Protein AF-0000000073277619 (afdb_homodimer)

pLDDT: mean 96.75, std 5.46, range [49.62, 98.94]

Structure (mmCIF, N/CA/C/O backbone):
data_AF-0000000073277619-model_v1
#
loop_
_entity.id
_entity.type
_entity.pdbx_description
1 polymer 'Superoxide dismutase'
#
loop_
_atom_site.group_PDB
_atom_site.id
_atom_site.type_symbol
_atom_site.label_atom_id
_atom_site.label_alt_id
_atom_site.label_comp_id
_atom_site.label_asym_id
_atom_site.label_entity_id
_atom_site.label_seq_id
_atom_site.pdbx_PDB_ins_code
_atom_site.Cartn_x
_atom_site.Cartn_y
_atom_site.Cartn_z
_atom_site.occupancy
_atom_site.B_iso_or_equiv
_atom_site.auth_seq_id
_atom_site.auth_comp_id
_atom_site.auth_asym_id
_atom_site.auth_atom_id
_atom_site.pdbx_PDB_model_num
ATOM 1 N N . MET A 1 1 ? -5.52 21.047 21.016 1 49.91 1 MET A N 1
ATOM 2 C CA . MET A 1 1 ? -4.922 21.094 19.688 1 49.91 1 MET A CA 1
ATOM 3 C C . MET A 1 1 ? -5.996 21.234 18.609 1 49.91 1 MET A C 1
ATOM 5 O O . MET A 1 1 ? -6.969 20.469 18.594 1 49.91 1 MET A O 1
ATOM 9 N N . TYR A 1 2 ? -6.156 22.547 18.141 1 58.94 2 TYR A N 1
ATOM 10 C CA . TYR A 1 2 ? -7.258 22.781 17.219 1 58.94 2 TYR A CA 1
ATOM 11 C C . TYR A 1 2 ? -6.832 22.5 15.781 1 58.94 2 TYR A C 1
ATOM 13 O O . TYR A 1 2 ? -5.984 23.203 15.234 1 58.94 2 TYR A O 1
ATOM 21 N N . LEU A 1 3 ? -6.75 21.234 15.398 1 66.81 3 LEU A N 1
ATOM 22 C CA . LEU A 1 3 ? -6.574 20.953 13.984 1 66.81 3 LEU A CA 1
ATOM 23 C C . LEU A 1 3 ? -7.855 21.234 13.203 1 66.81 3 LEU A C 1
ATOM 25 O O . LEU A 1 3 ? -8.641 20.328 12.93 1 66.81 3 LEU A O 1
ATOM 29 N N . ASP A 1 4 ? -8.102 22.516 13.039 1 75.12 4 ASP A N 1
ATOM 30 C CA . ASP A 1 4 ? -9.359 22.969 12.445 1 75.12 4 ASP A CA 1
ATOM 31 C C . ASP A 1 4 ? -9.227 23.109 10.93 1 75.12 4 ASP A C 1
ATOM 33 O O . ASP A 1 4 ? -9.336 24.219 10.398 1 75.12 4 ASP A O 1
ATOM 37 N N . PHE A 1 5 ? -8.992 22.047 10.312 1 80.44 5 PHE A N 1
ATOM 38 C CA . PHE A 1 5 ? -8.812 22.188 8.875 1 80.44 5 PHE A CA 1
ATOM 39 C C . PHE A 1 5 ? -10.023 21.641 8.117 1 80.44 5 PHE A C 1
ATOM 41 O O . PHE A 1 5 ? -10.086 21.75 6.891 1 80.44 5 PHE A O 1
ATOM 48 N N . SER A 1 6 ? -10.969 21.156 8.805 1 86.25 6 SER A N 1
ATOM 49 C CA . SER A 1 6 ? -12.156 20.641 8.125 1 86.25 6 SER A CA 1
ATOM 50 C C . SER A 1 6 ? -13.344 20.547 9.086 1 86.25 6 SER A C 1
ATOM 52 O O . SER A 1 6 ? -13.156 20.422 10.297 1 86.25 6 SER A O 1
ATOM 54 N N . ASP A 1 7 ? -14.508 20.562 8.484 1 87.38 7 ASP A N 1
ATOM 55 C CA . ASP A 1 7 ? -15.719 20.359 9.281 1 87.38 7 ASP A CA 1
ATOM 56 C C . ASP A 1 7 ? -15.789 18.938 9.828 1 87.38 7 ASP A C 1
ATOM 58 O O . ASP A 1 7 ? -16.422 18.688 10.859 1 87.38 7 ASP A O 1
ATOM 62 N N . ASN A 1 8 ? -15.188 18 9.172 1 92.44 8 ASN A N 1
ATOM 63 C CA . ASN A 1 8 ? -15.195 16.609 9.594 1 92.44 8 ASN A CA 1
ATOM 64 C C . ASN A 1 8 ? -14.469 16.422 10.922 1 92.44 8 ASN A C 1
ATOM 66 O O . ASN A 1 8 ? -14.727 15.453 11.648 1 92.44 8 ASN A O 1
ATOM 70 N N . THR A 1 9 ? -13.57 17.281 11.234 1 91.12 9 THR A N 1
ATOM 71 C CA . THR A 1 9 ? -12.75 17.125 12.43 1 91.12 9 THR A CA 1
ATOM 72 C C . THR A 1 9 ? -13.477 17.656 13.664 1 91.12 9 THR A C 1
ATOM 74 O O . THR A 1 9 ? -13.094 17.375 14.797 1 91.12 9 THR A O 1
ATOM 77 N N . LYS A 1 10 ? -14.586 18.328 13.469 1 89.5 10 LYS A N 1
ATOM 78 C CA . LYS A 1 10 ? -15.297 18.984 14.562 1 89.5 10 LYS A CA 1
ATOM 79 C C . LYS A 1 10 ? -16.516 18.172 15 1 89.5 10 LYS A C 1
ATOM 81 O O . LYS A 1 10 ? -17.125 17.469 14.188 1 89.5 10 LYS A O 1
ATOM 86 N N . CYS A 1 11 ? -16.766 18.391 16.219 1 89.25 11 CYS A N 1
ATOM 87 C CA . CYS A 1 11 ? -18.016 17.812 16.719 1 89.25 11 CYS A CA 1
ATOM 88 C C . CYS A 1 11 ? -19.219 18.578 16.172 1 89.25 11 CYS A C 1
ATOM 90 O O . CYS A 1 11 ? -19.156 19.797 15.984 1 89.25 11 CYS A O 1
ATOM 92 N N . CYS A 1 12 ? -20.188 17.844 15.906 1 87 12 CYS A N 1
ATOM 93 C CA . CYS A 1 12 ? -21.438 18.406 15.398 1 87 12 CYS A CA 1
ATOM 94 C C . CYS A 1 12 ? -22.609 17.531 15.797 1 87 12 CYS A C 1
ATOM 96 O O . CYS A 1 12 ? -22.766 16.422 15.297 1 87 12 CYS A O 1
ATOM 98 N N . ASP A 1 13 ? -23.438 18.141 16.578 1 86.81 13 ASP A N 1
ATOM 99 C CA . ASP A 1 13 ? -24.547 17.375 17.156 1 86.81 13 ASP A CA 1
ATOM 100 C C . ASP A 1 13 ? -25.578 17 16.094 1 86.81 13 ASP A C 1
ATOM 102 O O . ASP A 1 13 ? -26.281 16 16.234 1 86.81 13 ASP A O 1
ATOM 106 N N . SER A 1 14 ? -25.562 17.734 15.117 1 89.62 14 SER A N 1
ATOM 107 C CA . SER A 1 14 ? -26.609 17.531 14.125 1 89.62 14 SER A CA 1
ATOM 108 C C . SER A 1 14 ? -26.109 16.719 12.945 1 89.62 14 SER A C 1
ATOM 110 O O . SER A 1 14 ? -26.859 16.406 12.023 1 89.62 14 SER A O 1
ATOM 112 N N . ARG A 1 15 ? -24.797 16.281 12.953 1 92.25 15 ARG A N 1
ATOM 113 C CA . ARG A 1 15 ? -24.219 15.586 11.805 1 92.25 15 ARG A CA 1
ATOM 114 C C . ARG A 1 15 ? -24.781 14.172 11.695 1 92.25 15 ARG A C 1
ATOM 116 O O . ARG A 1 15 ? -24.891 13.461 12.703 1 92.25 15 ARG A O 1
ATOM 123 N N . THR A 1 16 ? -25.109 13.805 10.469 1 94.5 16 THR A N 1
ATOM 124 C CA . THR A 1 16 ? -25.594 12.453 10.234 1 94.5 16 THR A CA 1
ATOM 125 C C . THR A 1 16 ? -24.734 11.742 9.203 1 94.5 16 THR A C 1
ATOM 127 O O . THR A 1 16 ? -24.953 10.562 8.898 1 94.5 16 THR A O 1
ATOM 130 N N . THR A 1 17 ? -23.812 12.523 8.664 1 97.06 17 THR A N 1
ATOM 131 C CA . THR A 1 17 ? -22.891 11.977 7.668 1 97.06 17 THR A CA 1
ATOM 132 C C . THR A 1 17 ? -21.625 12.82 7.574 1 97.06 17 THR A C 1
ATOM 134 O O . THR A 1 17 ? -21.656 14.023 7.84 1 97.06 17 THR A O 1
ATOM 137 N N . PHE A 1 18 ? -20.562 12.227 7.355 1 97.88 18 PHE A N 1
ATOM 138 C CA . PHE A 1 18 ? -19.344 12.945 6.953 1 97.88 18 PHE A CA 1
ATOM 139 C C . PHE A 1 18 ? -19.375 13.258 5.461 1 97.88 18 PHE A C 1
ATOM 141 O O . PHE A 1 18 ? -20.047 12.562 4.688 1 97.88 18 PHE A O 1
ATOM 148 N N . THR A 1 19 ? -18.656 14.289 5.082 1 97.81 19 THR A N 1
ATOM 149 C CA . THR A 1 19 ? -18.656 14.703 3.684 1 97.81 19 THR A CA 1
ATOM 150 C C . THR A 1 19 ? -17.234 14.93 3.189 1 97.81 19 THR A C 1
ATOM 152 O O . THR A 1 19 ? -16.312 15.086 3.99 1 97.81 19 THR A O 1
ATOM 155 N N . LEU A 1 20 ? -17.062 14.859 1.862 1 98.25 20 LEU A N 1
ATOM 156 C CA . LEU A 1 20 ? -15.781 15.203 1.271 1 98.25 20 LEU A CA 1
ATOM 157 C C . LEU A 1 20 ? -15.508 16.703 1.391 1 98.25 20 LEU A C 1
ATOM 159 O O . LEU A 1 20 ? -16.203 17.516 0.773 1 98.25 20 LEU A O 1
ATOM 163 N N . THR A 1 21 ? -14.562 17.047 2.166 1 96.94 21 THR A N 1
ATOM 164 C CA . THR A 1 21 ? -14.18 18.453 2.287 1 96.94 21 THR A CA 1
ATOM 165 C C . THR A 1 21 ? -13.594 18.969 0.978 1 96.94 21 THR A C 1
ATOM 167 O O . THR A 1 21 ? -12.672 18.359 0.422 1 96.94 21 THR A O 1
ATOM 170 N N . PRO A 1 22 ? -14.102 20.062 0.458 1 96.75 22 PRO A N 1
ATOM 171 C CA . PRO A 1 22 ? -13.516 20.609 -0.771 1 96.75 22 PRO A CA 1
ATOM 172 C C . PRO A 1 22 ? -12.062 21.016 -0.602 1 96.75 22 PRO A C 1
ATOM 174 O O . PRO A 1 22 ? -11.648 21.391 0.498 1 96.75 22 PRO A O 1
ATOM 177 N N . LEU A 1 23 ? -11.359 20.906 -1.696 1 96.75 23 LEU A N 1
ATOM 178 C CA . LEU A 1 23 ? -9.992 21.422 -1.662 1 96.75 23 LEU A CA 1
ATOM 179 C C . LEU A 1 23 ? -9.992 22.922 -1.404 1 96.75 23 LEU A C 1
ATOM 181 O O . LEU A 1 23 ? -10.867 23.641 -1.888 1 96.75 23 LEU A O 1
ATOM 185 N N . PRO A 1 24 ? -9.039 23.406 -0.695 1 93.75 24 PRO A N 1
ATOM 186 C CA . PRO A 1 24 ? -8.953 24.844 -0.443 1 93.75 24 PRO A CA 1
ATOM 187 C C . PRO A 1 24 ? -8.375 25.625 -1.627 1 93.75 24 PRO A C 1
ATOM 189 O O . PRO A 1 24 ? -8.227 26.844 -1.559 1 93.75 24 PRO A O 1
ATOM 192 N N . TYR A 1 25 ? -8.039 25.031 -2.75 1 96.31 25 TYR A N 1
ATOM 193 C CA . TYR A 1 25 ? -7.461 25.609 -3.963 1 96.31 25 TYR A CA 1
ATOM 194 C C . TYR A 1 25 ? -7.867 24.797 -5.191 1 96.31 25 TYR A C 1
ATOM 196 O O . TYR A 1 25 ? -8.516 23.766 -5.07 1 96.31 25 TYR A O 1
ATOM 204 N N . GLY A 1 26 ? -7.516 25.344 -6.336 1 97.12 26 GLY A N 1
ATOM 205 C CA . GLY A 1 26 ? -7.84 24.656 -7.57 1 97.12 26 GLY A CA 1
ATOM 206 C C . GLY A 1 26 ? -7.027 23.391 -7.77 1 97.12 26 GLY A C 1
ATOM 207 O O . GLY A 1 26 ? -5.965 23.219 -7.168 1 97.12 26 GLY A O 1
ATOM 208 N N . TYR A 1 27 ? -7.473 22.531 -8.602 1 97.81 27 TYR A N 1
ATOM 209 C CA . TYR A 1 27 ? -6.867 21.219 -8.805 1 97.81 27 TYR A CA 1
ATOM 210 C C . TYR A 1 27 ? -5.484 21.344 -9.43 1 97.81 27 TYR A C 1
ATOM 212 O O . TYR A 1 27 ? -4.691 20.406 -9.398 1 97.81 27 TYR A O 1
ATOM 220 N N . GLU A 1 28 ? -5.145 22.438 -9.984 1 97.88 28 GLU A N 1
ATOM 221 C CA . GLU A 1 28 ? -3.863 22.656 -10.656 1 97.88 28 GLU A CA 1
ATOM 222 C C . GLU A 1 28 ? -2.873 23.359 -9.727 1 97.88 28 GLU A C 1
ATOM 224 O O . GLU A 1 28 ? -1.726 23.609 -10.109 1 97.88 28 GLU A O 1
ATOM 229 N N . HIS A 1 29 ? -3.346 23.656 -8.594 1 97.19 29 HIS A N 1
ATOM 230 C CA . HIS A 1 29 ? -2.615 24.516 -7.676 1 97.19 29 HIS A CA 1
ATOM 231 C C . HIS A 1 29 ? -1.246 23.938 -7.34 1 97.19 29 HIS A C 1
ATOM 233 O O . HIS A 1 29 ? -0.3 24.672 -7.066 1 97.19 29 HIS A O 1
ATOM 239 N N . LEU A 1 30 ? -1.063 22.625 -7.41 1 98.31 30 LEU A N 1
ATOM 240 C CA . LEU A 1 30 ? 0.146 21.969 -6.934 1 98.31 30 LEU A CA 1
ATOM 241 C C . LEU A 1 30 ? 1.094 21.656 -8.086 1 98.31 30 LEU A C 1
ATOM 243 O O . LEU A 1 30 ? 2.15 21.062 -7.891 1 98.31 30 LEU A O 1
ATOM 247 N N . GLU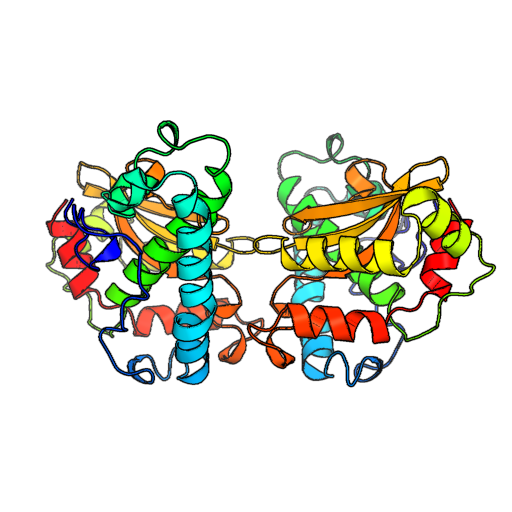 A 1 31 ? 0.71 22.094 -9.242 1 98.06 31 GLU A N 1
ATOM 248 C CA . GLU A 1 31 ? 1.582 21.922 -10.398 1 98.06 31 GLU A CA 1
ATOM 249 C C . GLU A 1 31 ? 2.801 22.844 -10.305 1 98.06 31 GLU A C 1
ATOM 251 O O . GLU A 1 31 ? 2.719 23.938 -9.75 1 98.06 31 GLU A O 1
ATOM 256 N N . PRO A 1 32 ? 3.889 22.375 -10.836 1 98.19 32 PRO A N 1
ATOM 257 C CA . PRO A 1 32 ? 4.109 21.141 -11.586 1 98.19 32 PRO A CA 1
ATOM 258 C C . PRO A 1 32 ? 4.492 19.969 -10.695 1 98.19 32 PRO A C 1
ATOM 260 O O . PRO A 1 32 ? 4.801 18.875 -11.195 1 98.19 32 PRO A O 1
ATOM 263 N N . SER A 1 33 ? 4.5 20.125 -9.398 1 98.69 33 SER A N 1
ATOM 264 C CA . SER A 1 33 ? 4.973 19.078 -8.492 1 98.69 33 SER A CA 1
ATOM 265 C C . SER A 1 33 ? 4.012 17.891 -8.469 1 98.69 33 SER A C 1
ATOM 267 O O . SER A 1 33 ? 4.438 16.734 -8.367 1 98.69 33 SER A O 1
ATOM 269 N N . ILE A 1 34 ? 2.75 18.141 -8.5 1 98.69 34 ILE A N 1
ATOM 270 C CA . ILE A 1 34 ? 1.706 17.125 -8.648 1 98.69 34 ILE A CA 1
ATOM 271 C C . ILE A 1 34 ? 0.694 17.578 -9.695 1 98.69 34 ILE A C 1
ATOM 273 O O . ILE A 1 34 ? 0.139 18.688 -9.594 1 98.69 34 ILE A O 1
ATOM 277 N N . ASP A 1 35 ? 0.459 16.797 -10.672 1 98.56 35 ASP A N 1
ATOM 278 C CA . ASP A 1 35 ? -0.362 17.219 -11.797 1 98.56 35 ASP A CA 1
ATOM 279 C C . ASP A 1 35 ? -1.845 17.219 -11.438 1 98.56 35 ASP A C 1
ATOM 281 O O . ASP A 1 35 ? -2.248 16.578 -10.461 1 98.56 35 ASP A O 1
ATOM 285 N N . ARG A 1 36 ? -2.637 17.938 -12.18 1 98.56 36 ARG A N 1
ATOM 286 C CA . ARG A 1 36 ? -4.066 18.141 -11.961 1 98.56 36 ARG A CA 1
ATOM 287 C C . ARG A 1 36 ? -4.805 16.797 -11.898 1 98.56 36 ARG A C 1
ATOM 289 O O . ARG A 1 36 ? -5.684 16.609 -11.055 1 98.56 36 ARG A O 1
ATOM 296 N N . GLU A 1 37 ? -4.504 15.883 -12.781 1 98.62 37 GLU A N 1
ATOM 297 C CA . GLU A 1 37 ? -5.191 14.602 -12.836 1 98.62 37 GLU A CA 1
ATOM 298 C C . GLU A 1 37 ? -4.98 13.805 -11.547 1 98.62 37 GLU A C 1
ATOM 300 O O . GLU A 1 37 ? -5.93 13.242 -10.992 1 98.62 37 GLU A O 1
ATOM 305 N N . THR A 1 38 ? -3.73 13.766 -11.047 1 98.81 38 THR A N 1
ATOM 306 C CA . THR A 1 38 ? -3.416 13.094 -9.789 1 98.81 38 THR A CA 1
ATOM 307 C C . THR A 1 38 ? -4.223 13.688 -8.641 1 98.81 38 THR A C 1
ATOM 309 O O . THR A 1 38 ? -4.836 12.953 -7.863 1 98.81 38 THR A O 1
ATOM 312 N N . VAL A 1 39 ? -4.277 15 -8.547 1 98.81 39 VAL A N 1
ATOM 313 C CA . VAL A 1 39 ? -4.992 15.672 -7.465 1 98.81 39 VAL A CA 1
ATOM 314 C C . VAL A 1 39 ? -6.484 15.375 -7.566 1 98.81 39 VAL A C 1
ATOM 316 O O . VAL A 1 39 ? -7.137 15.07 -6.562 1 98.81 39 VAL A O 1
ATOM 319 N N . THR A 1 40 ? -7.016 15.414 -8.781 1 98.81 40 THR A N 1
ATOM 320 C CA . THR A 1 40 ? -8.438 15.203 -9.008 1 98.81 40 THR A CA 1
ATOM 321 C C . THR A 1 40 ? -8.852 13.805 -8.562 1 98.81 40 THR A C 1
ATOM 323 O O . THR A 1 40 ? -9.797 13.648 -7.781 1 98.81 40 THR A O 1
ATOM 326 N N . ILE A 1 41 ? -8.172 12.781 -9.016 1 98.81 41 ILE A N 1
ATOM 327 C CA . ILE A 1 41 ? -8.516 11.406 -8.672 1 98.81 41 ILE A CA 1
ATOM 328 C C . ILE A 1 41 ? -8.266 11.164 -7.188 1 98.81 41 ILE A C 1
ATOM 330 O O . ILE A 1 41 ? -9.07 10.523 -6.508 1 98.81 41 ILE A O 1
ATOM 334 N N . HIS A 1 42 ? -7.148 11.695 -6.688 1 98.88 42 HIS A N 1
ATOM 335 C CA . HIS A 1 42 ? -6.746 11.555 -5.293 1 98.88 42 HIS A CA 1
ATOM 336 C C . HIS A 1 42 ? -7.82 12.086 -4.352 1 98.88 42 HIS A C 1
ATOM 338 O O . HIS A 1 42 ? -8.227 11.391 -3.416 1 98.88 42 HIS A O 1
ATOM 344 N N . HIS A 1 43 ? -8.305 13.25 -4.633 1 98.75 43 HIS A N 1
ATOM 345 C CA . HIS A 1 43 ? -9.312 13.898 -3.799 1 98.75 43 HIS A CA 1
ATOM 346 C C . HIS A 1 43 ? -10.703 13.375 -4.113 1 98.75 43 HIS A C 1
ATOM 348 O O . HIS A 1 43 ? -11.391 12.844 -3.234 1 98.75 43 HIS A O 1
ATOM 354 N N . ASP A 1 44 ? -11.109 13.352 -5.355 1 98.81 44 ASP A N 1
ATOM 355 C CA . ASP A 1 44 ? -12.5 13.148 -5.738 1 98.81 44 ASP A CA 1
ATOM 356 C C . ASP A 1 44 ? -12.859 11.664 -5.75 1 98.81 44 ASP A C 1
ATOM 358 O O . ASP A 1 44 ? -14.031 11.305 -5.766 1 98.81 44 ASP A O 1
ATOM 362 N N . LYS A 1 45 ? -11.859 10.82 -5.879 1 98.81 45 LYS A N 1
ATOM 363 C CA . LYS A 1 45 ? -12.156 9.391 -5.957 1 98.81 45 LYS A CA 1
ATOM 364 C C . LYS A 1 45 ? -11.648 8.656 -4.723 1 98.81 45 LYS A C 1
ATOM 366 O O . LYS A 1 45 ? -12.43 8.062 -3.977 1 98.81 45 LYS A O 1
ATOM 371 N N . HIS A 1 46 ? -10.352 8.727 -4.418 1 98.81 46 HIS A N 1
ATOM 372 C CA . HIS A 1 46 ? -9.797 7.98 -3.295 1 98.81 46 HIS A CA 1
ATOM 373 C C . HIS A 1 46 ? -10.32 8.508 -1.965 1 98.81 46 HIS A C 1
ATOM 375 O O . HIS A 1 46 ? -10.852 7.742 -1.156 1 98.81 46 HIS A O 1
ATOM 381 N N . GLN A 1 47 ? -10.164 9.82 -1.688 1 98.75 47 GLN A N 1
ATOM 382 C CA . GLN A 1 47 ? -10.664 10.344 -0.421 1 98.75 47 GLN A CA 1
ATOM 383 C C . GLN A 1 47 ? -12.18 10.195 -0.326 1 98.75 47 GLN A C 1
ATOM 385 O O . GLN A 1 47 ? -12.711 9.891 0.744 1 98.75 47 GLN A O 1
ATOM 390 N N . GLN A 1 48 ? -12.891 10.438 -1.427 1 98.81 48 GLN A N 1
ATOM 391 C CA . GLN A 1 48 ? -14.336 10.227 -1.431 1 98.81 48 GLN A CA 1
ATOM 392 C C . GLN A 1 48 ? -14.688 8.812 -0.988 1 98.81 48 GLN A C 1
ATOM 394 O O . GLN A 1 48 ? -15.633 8.609 -0.228 1 98.81 48 GLN A O 1
ATOM 399 N N . ALA A 1 49 ? -13.961 7.836 -1.52 1 98.69 49 ALA A N 1
ATOM 400 C CA . ALA A 1 49 ? -14.219 6.449 -1.142 1 98.69 49 ALA A CA 1
ATOM 401 C C . ALA A 1 49 ? -14.039 6.246 0.36 1 98.69 49 ALA A C 1
ATOM 403 O O . ALA A 1 49 ? -14.805 5.52 0.991 1 98.69 49 ALA A O 1
ATOM 404 N N . TYR A 1 50 ? -13 6.895 0.963 1 98.75 50 TYR A N 1
ATOM 405 C CA . TYR A 1 50 ? -12.812 6.812 2.406 1 98.75 50 TYR A CA 1
ATOM 406 C C . TYR A 1 50 ? -1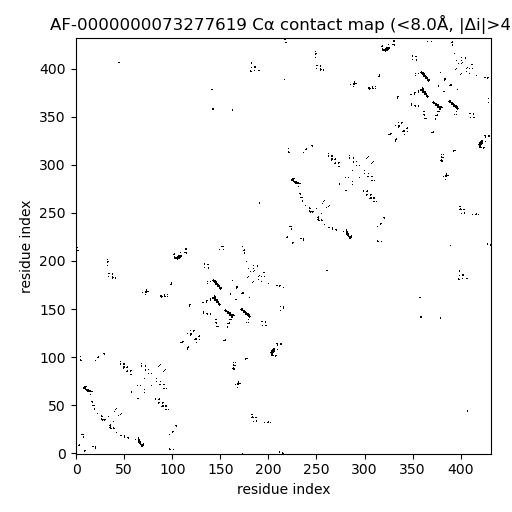4 7.398 3.15 1 98.75 50 TYR A C 1
ATOM 408 O O . TYR A 1 50 ? -14.445 6.84 4.156 1 98.75 50 TYR A O 1
ATOM 416 N N . VAL A 1 51 ? -14.492 8.539 2.643 1 98.75 51 VAL A N 1
ATOM 417 C CA . VAL A 1 51 ? -15.641 9.188 3.262 1 98.75 51 VAL A CA 1
ATOM 418 C C . VAL A 1 51 ? -16.844 8.25 3.207 1 98.75 51 VAL A C 1
ATOM 420 O O . VAL A 1 51 ? -17.516 8.031 4.219 1 98.75 51 VAL A O 1
ATOM 423 N N . ASP A 1 52 ? -17.125 7.684 2.033 1 98.81 52 ASP A N 1
ATOM 424 C CA . ASP A 1 52 ? -18.266 6.793 1.847 1 98.81 52 ASP A CA 1
ATOM 425 C C . ASP A 1 52 ? -18.188 5.582 2.77 1 98.81 52 ASP A C 1
ATOM 427 O O . ASP A 1 52 ? -19.156 5.223 3.428 1 98.81 52 ASP A O 1
ATOM 431 N N . LYS A 1 53 ? -17.062 4.977 2.809 1 98.69 53 LYS A N 1
ATOM 432 C CA . LYS A 1 53 ? -16.875 3.768 3.604 1 98.69 53 LYS A CA 1
ATOM 433 C C . LYS A 1 53 ? -16.906 4.082 5.098 1 98.69 53 LYS A C 1
ATOM 435 O O . LYS A 1 53 ? -17.359 3.262 5.898 1 98.69 53 LYS A O 1
ATOM 440 N N . LEU A 1 54 ? -16.344 5.254 5.48 1 98.62 54 LEU A N 1
ATOM 441 C CA . LEU A 1 54 ? -16.484 5.691 6.863 1 98.62 54 LEU A CA 1
ATOM 442 C C . LEU A 1 54 ? -17.953 5.816 7.254 1 98.62 54 LEU A C 1
ATOM 444 O O . LEU A 1 54 ? -18.359 5.328 8.312 1 98.62 54 LEU A O 1
ATOM 448 N N . ASN A 1 55 ? -18.719 6.488 6.402 1 98.81 55 ASN A N 1
ATOM 449 C CA . ASN A 1 55 ? -20.156 6.637 6.648 1 98.81 55 ASN A CA 1
ATOM 450 C C . ASN A 1 55 ? -20.844 5.281 6.789 1 98.81 55 ASN A C 1
ATOM 452 O O . ASN A 1 55 ? -21.672 5.09 7.68 1 98.81 55 ASN A O 1
ATOM 456 N N . ALA A 1 56 ? -20.516 4.355 5.918 1 98.62 56 ALA A N 1
ATOM 457 C CA . ALA A 1 56 ? -21.094 3.016 5.973 1 98.62 56 ALA A CA 1
ATOM 458 C C . ALA A 1 56 ? -20.781 2.332 7.297 1 98.62 56 ALA A C 1
ATOM 460 O O . ALA A 1 56 ? -21.641 1.695 7.902 1 98.62 56 ALA A O 1
ATOM 461 N N . ALA A 1 57 ? -19.578 2.451 7.789 1 98.44 57 ALA A N 1
ATOM 462 C CA . ALA A 1 57 ? -19.172 1.836 9.055 1 98.44 57 ALA A CA 1
ATOM 463 C C . ALA A 1 57 ? -19.891 2.482 10.234 1 98.44 57 ALA A C 1
ATOM 465 O O . ALA A 1 57 ? -20.453 1.788 11.086 1 98.44 57 ALA A O 1
ATOM 466 N N . ILE A 1 58 ? -19.891 3.795 10.25 1 98.19 58 ILE A N 1
ATOM 467 C CA . ILE A 1 58 ? -20.406 4.551 11.383 1 98.19 58 ILE A CA 1
ATOM 468 C C . ILE A 1 58 ? -21.922 4.418 11.461 1 98.19 58 ILE A C 1
ATOM 470 O O . ILE A 1 58 ? -22.516 4.516 12.539 1 98.19 58 ILE A O 1
ATOM 474 N N . SER A 1 59 ? -22.578 4.172 10.328 1 98.38 59 SER A N 1
ATOM 475 C CA . SER A 1 59 ? -24.031 4.016 10.289 1 98.38 59 SER A CA 1
ATOM 476 C C . SER A 1 59 ? -24.484 2.893 11.211 1 98.38 59 SER A C 1
ATOM 478 O O . SER A 1 59 ? -25.641 2.875 11.648 1 98.38 59 SER A O 1
ATOM 480 N N . LYS A 1 60 ? -23.672 1.96 11.508 1 98.06 60 LYS A N 1
ATOM 481 C CA . LYS A 1 60 ? -23.984 0.874 12.43 1 98.06 60 LYS A CA 1
ATOM 482 C C . LYS A 1 60 ? -24.016 1.369 13.875 1 98.06 60 LYS A C 1
ATOM 484 O O . LYS A 1 60 ? -24.562 0.7 14.758 1 98.06 60 LYS A O 1
ATOM 489 N N . HIS A 1 61 ? -23.375 2.459 14.172 1 98 61 HIS A N 1
ATOM 490 C CA . HIS A 1 61 ? -23.328 3.141 15.461 1 98 61 HIS A CA 1
ATOM 491 C C . HIS A 1 61 ? -23.484 4.648 15.297 1 98 61 HIS A C 1
ATOM 493 O O . HIS A 1 61 ? -22.562 5.41 15.586 1 98 61 HIS A O 1
ATOM 499 N N . PRO A 1 62 ? -24.625 5.105 15 1 96.75 62 PRO A N 1
ATOM 500 C CA . PRO A 1 62 ? -24.859 6.461 14.5 1 96.75 62 PRO A CA 1
ATOM 501 C C . PRO A 1 62 ? -24.5 7.539 15.523 1 96.75 62 PRO A C 1
ATOM 503 O O . PRO A 1 62 ? -24.375 8.711 15.164 1 96.75 62 PRO A O 1
ATOM 506 N N . GLU A 1 63 ? -24.391 7.234 16.812 1 95.94 63 GLU A N 1
ATOM 507 C CA . GLU A 1 63 ? -23.984 8.211 17.828 1 95.94 63 GLU A CA 1
ATOM 508 C C . GLU A 1 63 ? -22.594 8.781 17.516 1 95.94 63 GLU A C 1
ATOM 510 O O . GLU A 1 63 ? -22.281 9.891 17.938 1 95.94 63 GLU A O 1
ATOM 515 N N . LEU A 1 64 ? -21.828 8.055 16.797 1 97.19 64 LEU A N 1
ATOM 516 C CA . LEU A 1 64 ? -20.469 8.469 16.484 1 97.19 64 LEU A CA 1
ATOM 517 C C . LEU A 1 64 ? -20.469 9.641 15.5 1 97.19 64 LEU A C 1
ATOM 519 O O . LEU A 1 64 ? -19.469 10.344 15.367 1 97.19 64 LEU A O 1
ATOM 523 N N . PHE A 1 65 ? -21.547 9.812 14.789 1 97.06 65 PHE A N 1
ATOM 524 C CA . PHE A 1 65 ? -21.641 10.938 13.859 1 97.06 65 PHE A CA 1
ATOM 525 C C . PHE A 1 65 ? -21.547 12.266 14.609 1 97.06 65 PHE A C 1
ATOM 527 O O . PHE A 1 65 ? -21.203 13.289 14.023 1 97.06 65 PHE A O 1
ATOM 534 N N . LYS A 1 66 ? -21.875 12.281 15.867 1 95.56 66 LYS A N 1
ATOM 535 C CA . LYS A 1 66 ? -21.844 13.508 16.656 1 95.56 66 LYS A CA 1
ATOM 536 C C . LYS A 1 66 ? -20.406 13.945 16.938 1 95.56 66 LYS A C 1
ATOM 538 O O . LYS A 1 66 ? -20.172 15.094 17.328 1 95.56 66 LYS A O 1
ATOM 543 N N . LYS A 1 67 ? -19.562 13.008 16.766 1 95.12 67 LYS A N 1
ATOM 544 C CA . LYS A 1 67 ? -18.141 13.297 17 1 95.12 67 LYS A CA 1
ATOM 545 C C . LYS A 1 67 ? -17.453 13.664 15.688 1 95.12 67 LYS A C 1
ATOM 547 O O . LYS A 1 67 ? -17.922 13.312 14.609 1 95.12 67 LYS A O 1
ATOM 552 N N . GLY A 1 68 ? -16.422 14.375 15.789 1 94.75 68 GLY A N 1
ATOM 553 C CA . GLY A 1 68 ? -15.531 14.562 14.648 1 94.75 68 GLY A CA 1
ATOM 554 C C . GLY A 1 68 ? -14.547 13.422 14.461 1 94.75 68 GLY A C 1
ATOM 555 O O . GLY A 1 68 ? -14.281 12.672 15.398 1 94.75 68 GLY A O 1
ATOM 556 N N . VAL A 1 69 ? -13.984 13.352 13.305 1 95.62 69 VAL A N 1
ATOM 557 C CA . VAL A 1 69 ? -13.039 12.273 13.023 1 95.62 69 VAL A CA 1
ATOM 558 C C . VAL A 1 69 ? -11.828 12.391 13.938 1 95.62 69 VAL A C 1
ATOM 560 O O . VAL A 1 69 ? -11.227 11.383 14.312 1 95.62 69 VAL A O 1
ATOM 563 N N . PHE A 1 70 ? -11.445 13.578 14.312 1 95 70 PHE A N 1
ATOM 564 C CA . PHE A 1 70 ? -10.336 13.758 15.234 1 95 70 PHE A CA 1
ATOM 565 C C . PHE A 1 70 ? -10.609 13.047 16.562 1 95 70 PHE A C 1
ATOM 567 O O . PHE A 1 70 ? -9.789 12.258 17.031 1 95 70 PHE A O 1
ATOM 574 N N . GLU A 1 71 ? -11.75 13.359 17.109 1 94.31 71 GLU A N 1
ATOM 575 C CA . GLU A 1 71 ? -12.125 12.75 18.391 1 94.31 71 GLU A CA 1
ATOM 576 C C . GLU A 1 71 ? -12.242 11.234 18.25 1 94.31 71 GLU A C 1
ATOM 578 O O . GLU A 1 71 ? -11.781 10.492 19.125 1 94.31 71 GLU A O 1
ATOM 583 N N . ILE A 1 72 ? -12.844 10.812 17.234 1 96.25 72 ILE A N 1
ATOM 584 C CA . ILE A 1 72 ? -13.055 9.391 17 1 96.25 72 ILE A CA 1
ATOM 585 C C . ILE A 1 72 ? -11.711 8.672 16.938 1 96.25 72 ILE A C 1
ATOM 587 O O . ILE A 1 72 ? -11.523 7.637 17.594 1 96.25 72 ILE A O 1
ATOM 591 N N . LEU A 1 73 ? -10.742 9.203 16.234 1 96.81 73 LEU A N 1
ATOM 592 C CA . LEU A 1 73 ? -9.453 8.555 15.992 1 96.81 73 LEU A CA 1
ATOM 593 C C . LEU A 1 73 ? -8.523 8.734 17.188 1 96.81 73 LEU A C 1
ATOM 595 O O . LEU A 1 73 ? -7.523 8.016 17.312 1 96.81 73 LEU A O 1
ATOM 599 N N . SER A 1 74 ? -8.766 9.68 18.031 1 95.31 74 SER A N 1
ATOM 600 C CA . SER A 1 74 ? -7.902 9.961 19.188 1 95.31 74 SER A CA 1
ATOM 601 C C . SER A 1 74 ? -8.109 8.938 20.297 1 95.31 74 SER A C 1
ATOM 603 O O . SER A 1 74 ? -7.293 8.836 21.219 1 95.31 74 SER A O 1
ATOM 605 N N . ASP A 1 75 ? -9.211 8.195 20.234 1 95.31 75 ASP A N 1
ATOM 606 C CA . ASP A 1 75 ? -9.492 7.152 21.219 1 95.31 75 ASP A CA 1
ATOM 607 C C . ASP A 1 75 ? -10.016 5.887 20.531 1 95.31 75 ASP A C 1
ATOM 609 O O . ASP A 1 75 ? -11.211 5.578 20.625 1 95.31 75 ASP A O 1
ATOM 613 N N . LEU A 1 76 ? -9.164 5.117 20.078 1 97.31 76 LEU A N 1
ATOM 614 C CA . LEU A 1 76 ? -9.531 3.936 19.312 1 97.31 76 LEU A CA 1
ATOM 615 C C . LEU A 1 76 ? -10.148 2.871 20.203 1 97.31 76 LEU A C 1
ATOM 617 O O . LEU A 1 76 ? -10.945 2.051 19.75 1 97.31 76 LEU A O 1
ATOM 621 N N . ASN A 1 77 ? -9.758 2.84 21.453 1 96.75 77 ASN A N 1
ATOM 622 C CA . ASN A 1 77 ? -10.273 1.849 22.391 1 96.75 77 ASN A CA 1
ATOM 623 C C . ASN A 1 77 ? -11.773 2.029 22.625 1 96.75 77 ASN A C 1
ATOM 625 O O . ASN A 1 77 ? -12.453 1.098 23.062 1 96.75 77 ASN A O 1
ATOM 629 N N . ALA A 1 78 ? -12.273 3.213 22.406 1 96.19 78 ALA A N 1
ATOM 630 C CA . ALA A 1 78 ? -13.688 3.516 22.609 1 96.19 78 ALA A CA 1
ATOM 631 C C . ALA A 1 78 ? -14.523 3.031 21.438 1 96.19 78 ALA A C 1
ATOM 633 O O . ALA A 1 78 ? -15.758 3.016 21.5 1 96.19 78 ALA A O 1
ATOM 634 N N . LEU A 1 79 ? -13.906 2.645 20.344 1 97.81 79 LEU A N 1
ATOM 635 C CA . LEU A 1 79 ? -14.633 2.227 19.141 1 97.81 79 LEU A CA 1
ATOM 636 C C . LEU A 1 79 ? -15.219 0.833 19.328 1 97.81 79 LEU A C 1
ATOM 638 O O . LEU A 1 79 ? -14.57 -0.054 19.891 1 97.81 79 LEU A O 1
ATOM 642 N N . PRO A 1 80 ? -16.453 0.725 18.844 1 98.19 80 PRO A N 1
ATOM 643 C CA . PRO A 1 80 ? -16.984 -0.64 18.797 1 98.19 80 PRO A CA 1
ATOM 644 C C . PRO A 1 80 ? -16.109 -1.59 17.984 1 98.19 80 PRO A C 1
ATOM 646 O O . PRO A 1 80 ? -15.648 -1.23 16.906 1 98.19 80 PRO A O 1
ATOM 649 N N . GLU A 1 81 ? -15.945 -2.803 18.469 1 97.94 81 GLU A N 1
ATOM 650 C CA . GLU A 1 81 ? -15.031 -3.77 17.875 1 97.94 81 GLU A CA 1
ATOM 651 C C . GLU A 1 81 ? -15.438 -4.109 16.438 1 97.94 81 GLU A C 1
ATOM 653 O O . GLU A 1 81 ? -14.578 -4.301 15.57 1 97.94 81 GLU A O 1
ATOM 658 N N . ASP A 1 82 ? -16.703 -4.105 16.156 1 98.12 82 ASP A N 1
ATOM 659 C CA . ASP A 1 82 ? -17.188 -4.586 14.875 1 98.12 82 ASP A CA 1
ATOM 660 C C . ASP A 1 82 ? -16.891 -3.582 13.766 1 98.12 82 ASP A C 1
ATOM 662 O O . ASP A 1 82 ? -16.953 -3.922 12.578 1 98.12 82 ASP A O 1
ATOM 666 N N . ILE A 1 83 ? -16.578 -2.305 14.117 1 98.44 83 ILE A N 1
ATOM 667 C CA . ILE A 1 83 ? -16.312 -1.32 13.07 1 98.44 83 ILE A CA 1
ATOM 668 C C . ILE A 1 83 ? -14.914 -0.724 13.266 1 98.44 83 ILE A C 1
ATOM 670 O O . ILE A 1 83 ? -14.5 0.163 12.516 1 98.44 83 ILE A O 1
ATOM 674 N N . LYS A 1 84 ? -14.227 -1.113 14.273 1 98.44 84 LYS A N 1
ATOM 675 C CA . LYS A 1 84 ? -12.969 -0.49 14.672 1 98.44 84 LYS A CA 1
ATOM 676 C C . LYS A 1 84 ? -12 -0.411 13.5 1 98.44 84 LYS A C 1
ATOM 678 O O . LYS A 1 84 ? -11.5 0.668 13.164 1 98.44 84 LYS A O 1
ATOM 683 N N . LYS A 1 85 ? -11.719 -1.494 12.852 1 98.06 85 LYS A N 1
ATOM 684 C CA . LYS A 1 85 ? -10.773 -1.526 11.75 1 98.06 85 LYS A CA 1
ATOM 685 C C . LYS A 1 85 ? -11.234 -0.635 10.602 1 98.06 85 LYS A C 1
ATOM 687 O O . LYS A 1 85 ? -10.43 0.094 10.008 1 98.06 85 LYS A O 1
ATOM 692 N N . ALA A 1 86 ? -12.492 -0.763 10.258 1 98.31 86 ALA A N 1
ATOM 693 C CA . ALA A 1 86 ? -13.047 0.051 9.18 1 98.31 86 ALA A CA 1
ATOM 694 C C . ALA A 1 86 ? -12.891 1.539 9.484 1 98.31 86 ALA A C 1
ATOM 696 O O . ALA A 1 86 ? -12.57 2.33 8.594 1 98.31 86 ALA A O 1
ATOM 697 N N . VAL A 1 87 ? -13.117 1.911 10.75 1 98.62 87 VAL A N 1
ATOM 698 C CA . VAL A 1 87 ? -13.039 3.314 11.141 1 98.62 87 VAL A CA 1
ATOM 699 C C . VAL A 1 87 ? -11.578 3.771 11.125 1 98.62 87 VAL A C 1
ATOM 701 O O . VAL A 1 87 ? -11.273 4.887 10.695 1 98.62 87 VAL A O 1
ATOM 704 N N . ILE A 1 88 ? -10.68 2.918 11.578 1 98.56 88 ILE A N 1
ATOM 705 C CA . ILE A 1 88 ? -9.258 3.256 11.547 1 98.56 88 ILE A CA 1
ATOM 706 C C . ILE A 1 88 ? -8.82 3.492 10.102 1 98.56 88 ILE A C 1
ATOM 708 O O . ILE A 1 88 ? -8.172 4.496 9.797 1 98.56 88 ILE A O 1
ATOM 712 N N . ASN A 1 89 ? -9.188 2.621 9.211 1 98.69 89 ASN A N 1
ATOM 713 C CA . ASN A 1 89 ? -8.781 2.707 7.816 1 98.69 89 ASN A CA 1
ATOM 714 C C . ASN A 1 89 ? -9.43 3.896 7.113 1 98.69 89 ASN A C 1
ATOM 716 O O . ASN A 1 89 ? -8.734 4.719 6.508 1 98.69 89 ASN A O 1
ATOM 720 N N . ASN A 1 90 ? -10.711 4.031 7.27 1 98.75 90 ASN A N 1
ATOM 721 C CA . ASN A 1 90 ? -11.422 5.012 6.457 1 98.75 90 ASN A CA 1
ATOM 722 C C . ASN A 1 90 ? -11.5 6.367 7.152 1 98.75 90 ASN A C 1
ATOM 724 O O . ASN A 1 90 ? -11.453 7.41 6.496 1 98.75 90 ASN A O 1
ATOM 728 N N . GLY A 1 91 ? -11.703 6.359 8.492 1 98.31 91 GLY A N 1
ATOM 729 C CA . GLY A 1 91 ? -11.578 7.605 9.234 1 98.31 91 GLY A CA 1
ATOM 730 C C . GLY A 1 91 ? -10.18 8.195 9.172 1 98.31 91 GLY A C 1
ATOM 731 O O . GLY A 1 91 ? -10.016 9.406 9.031 1 98.31 91 GLY A O 1
ATOM 732 N N . GLY A 1 92 ? -9.18 7.281 9.336 1 98.5 92 GLY A N 1
ATOM 733 C CA . GLY A 1 92 ? -7.809 7.719 9.125 1 98.5 92 GLY A CA 1
ATOM 734 C C . GLY A 1 92 ? -7.574 8.289 7.742 1 98.5 92 GLY A C 1
ATOM 735 O O . GLY A 1 92 ? -6.883 9.305 7.59 1 98.5 92 GLY A O 1
ATOM 736 N N . GLY A 1 93 ? -8.164 7.598 6.73 1 98.69 93 GLY A N 1
ATOM 737 C CA . GLY A 1 93 ? -8.078 8.102 5.371 1 98.69 93 GLY A CA 1
ATOM 738 C C . GLY A 1 93 ? -8.641 9.5 5.215 1 98.69 93 GLY A C 1
ATOM 739 O O . GLY A 1 93 ? -8.047 10.344 4.531 1 98.69 93 GLY A O 1
ATOM 740 N N . VAL A 1 94 ? -9.75 9.758 5.871 1 98.44 94 VAL A N 1
ATOM 741 C CA . VAL A 1 94 ? -10.383 11.07 5.809 1 98.44 94 VAL A CA 1
ATOM 742 C C . VAL A 1 94 ? -9.492 12.102 6.5 1 98.44 94 VAL A C 1
ATOM 744 O O . VAL A 1 94 ? -9.133 13.117 5.902 1 98.44 94 VAL A O 1
ATOM 747 N N . PHE A 1 95 ? -9.109 11.859 7.695 1 98 95 PHE A N 1
ATOM 748 C CA . PHE A 1 95 ? -8.32 12.797 8.484 1 98 95 PHE A CA 1
ATOM 749 C C . PHE A 1 95 ? -6.98 13.078 7.805 1 98 95 PHE A C 1
ATOM 751 O O . PHE A 1 95 ? -6.605 14.234 7.613 1 98 95 PHE A O 1
ATOM 758 N N . ASN A 1 96 ? -6.238 11.977 7.461 1 98.56 96 ASN A N 1
ATOM 759 C CA . ASN A 1 96 ? -4.91 12.125 6.875 1 98.56 96 ASN A CA 1
ATOM 760 C C . ASN A 1 96 ? -4.945 12.992 5.617 1 98.56 96 ASN A C 1
ATOM 762 O O . ASN A 1 96 ? -4.09 13.859 5.426 1 98.56 96 ASN A O 1
ATOM 766 N N . HIS A 1 97 ? -5.93 12.75 4.781 1 98.69 97 HIS A N 1
ATOM 767 C CA . HIS A 1 97 ? -5.996 13.477 3.518 1 98.69 97 HIS A CA 1
ATOM 768 C C . HIS A 1 97 ? -6.383 14.938 3.744 1 98.69 97 HIS A C 1
ATOM 770 O O . HIS A 1 97 ? -5.84 15.828 3.094 1 98.69 97 HIS A O 1
ATOM 776 N N . GLU A 1 98 ? -7.32 15.148 4.621 1 97.56 98 GLU A N 1
ATOM 777 C CA . GLU A 1 98 ? -7.711 16.531 4.875 1 97.56 98 GLU A CA 1
ATOM 778 C C . GLU A 1 98 ? -6.555 17.328 5.465 1 97.56 98 GLU A C 1
ATOM 780 O O . GLU A 1 98 ? -6.344 18.484 5.102 1 97.56 98 GLU A O 1
ATOM 785 N N . PHE A 1 99 ? -5.844 16.734 6.375 1 97.81 99 PHE A N 1
ATOM 786 C CA . PHE A 1 99 ? -4.641 17.375 6.898 1 97.81 99 PHE A CA 1
ATOM 787 C C . PHE A 1 99 ? -3.625 17.609 5.789 1 97.81 99 PHE A C 1
ATOM 789 O O . PHE A 1 99 ? -3.068 18.703 5.668 1 97.81 99 PHE A O 1
ATOM 796 N N . TYR A 1 100 ? -3.389 16.609 4.953 1 98.56 100 TYR A N 1
ATOM 797 C CA . TYR A 1 100 ? -2.471 16.656 3.82 1 98.56 100 TYR A CA 1
ATOM 798 C C . TYR A 1 100 ? -2.783 17.844 2.906 1 98.56 100 TYR A C 1
ATOM 800 O O . TYR A 1 100 ? -1.901 18.641 2.602 1 98.56 100 TYR A O 1
ATOM 808 N N . TRP A 1 101 ? -4.031 17.953 2.529 1 98.25 101 TRP A N 1
ATOM 809 C CA . TRP A 1 101 ? -4.414 19.047 1.637 1 98.25 101 TRP A CA 1
ATOM 810 C C . TRP A 1 101 ? -4.234 20.391 2.32 1 98.25 101 TRP A C 1
ATOM 812 O O . TRP A 1 101 ? -3.904 21.391 1.666 1 98.25 101 TRP A O 1
ATOM 822 N N . SER A 1 102 ? -4.445 20.469 3.6 1 96.94 102 SER A N 1
ATOM 823 C CA . SER A 1 102 ? -4.422 21.734 4.332 1 96.94 102 SER A CA 1
ATOM 824 C C . SER A 1 102 ? -3.016 22.312 4.379 1 96.94 102 SER A C 1
ATOM 826 O O . SER A 1 102 ? -2.848 23.531 4.535 1 96.94 102 SER A O 1
ATOM 828 N N . ILE A 1 103 ? -2.018 21.484 4.223 1 97.44 103 ILE A N 1
ATOM 829 C CA . ILE A 1 103 ? -0.654 21.953 4.414 1 97.44 103 ILE A CA 1
ATOM 830 C C . ILE A 1 103 ? 0.046 22.078 3.064 1 97.44 103 ILE A C 1
ATOM 832 O O . ILE A 1 103 ? 1.271 22.219 3.004 1 97.44 103 ILE A O 1
ATOM 836 N N . LEU A 1 104 ? -0.696 22.031 1.983 1 98 104 LEU A N 1
ATOM 837 C CA . LEU A 1 104 ? -0.093 22.141 0.66 1 98 104 LEU A CA 1
ATOM 838 C C . LEU A 1 104 ? -0.432 23.484 0.023 1 98 104 LEU A C 1
ATOM 840 O O . LEU A 1 104 ? -1.572 23.953 0.108 1 98 104 LEU A O 1
ATOM 844 N N . GLY A 1 105 ? 0.55 24.328 -0.588 1 94.31 105 GLY A N 1
ATOM 845 C CA . GLY A 1 105 ? 0.327 25.641 -1.195 1 94.31 105 GLY A CA 1
ATOM 846 C C . GLY A 1 105 ? 1.608 26.406 -1.436 1 94.31 105 GLY A C 1
ATOM 847 O O . GLY A 1 105 ? 1.572 27.562 -1.87 1 94.31 105 GLY A O 1
ATOM 848 N N . SER A 1 106 ? 2.713 26.094 -1.349 1 93.38 106 SER A N 1
ATOM 849 C CA . SER A 1 106 ? 4.062 26.609 -1.591 1 93.38 106 SER A CA 1
ATOM 850 C C . SER A 1 106 ? 4.312 27.906 -0.829 1 93.38 106 SER A C 1
ATOM 852 O O . SER A 1 106 ? 4.227 28.984 -1.401 1 93.38 106 SER A O 1
ATOM 854 N N . LYS A 1 107 ? 4.504 27.906 0.374 1 96.31 107 LYS A N 1
ATOM 855 C CA . LYS A 1 107 ? 4.949 29.016 1.225 1 96.31 107 LYS A CA 1
ATOM 856 C C . LYS A 1 107 ? 6.199 28.625 2.012 1 96.31 107 LYS A C 1
ATOM 858 O O . LYS A 1 107 ? 6.227 27.594 2.678 1 96.31 107 LYS A O 1
ATOM 863 N N . ALA A 1 108 ? 7.07 29.469 1.984 1 97.12 108 ALA A N 1
ATOM 864 C CA . ALA A 1 108 ? 8.375 29.156 2.566 1 97.12 108 ALA A CA 1
ATOM 865 C C . ALA A 1 108 ? 8.312 29.188 4.09 1 97.12 108 ALA A C 1
ATOM 867 O O . ALA A 1 108 ? 7.469 29.875 4.672 1 97.12 108 ALA A O 1
ATOM 868 N N . LEU A 1 109 ? 9.188 28.422 4.66 1 97.88 109 LEU A N 1
ATOM 869 C CA . LEU A 1 109 ? 9.359 28.422 6.109 1 97.88 109 LEU A CA 1
ATOM 870 C C . LEU A 1 109 ? 9.953 29.75 6.578 1 97.88 109 LEU A C 1
ATOM 872 O O . LEU A 1 109 ? 10.945 30.219 6.012 1 97.88 109 LEU A O 1
ATOM 876 N N . ASN A 1 110 ? 9.32 30.359 7.531 1 97.88 110 ASN A N 1
ATOM 877 C CA . ASN A 1 110 ? 9.898 31.531 8.18 1 97.88 110 ASN A CA 1
ATOM 878 C C . ASN A 1 110 ? 11.039 31.141 9.109 1 97.88 110 ASN A C 1
ATOM 880 O O . ASN A 1 110 ? 10.82 30.531 10.148 1 97.88 110 ASN A O 1
ATOM 884 N N . GLU A 1 111 ? 12.164 31.562 8.859 1 96.56 111 GLU A N 1
ATOM 885 C CA . GLU A 1 111 ? 13.375 31.172 9.578 1 96.56 111 GLU A CA 1
ATOM 886 C C . GLU A 1 111 ? 13.312 31.609 11.039 1 96.56 111 GLU A C 1
ATOM 888 O O . GLU A 1 111 ? 14.016 31.047 11.891 1 96.56 111 GLU A O 1
ATOM 893 N N . ASN A 1 112 ? 12.484 32.5 11.328 1 97.56 112 ASN A N 1
ATOM 894 C CA . ASN A 1 112 ? 12.391 33.031 12.688 1 97.56 112 ASN A CA 1
ATOM 895 C C . ASN A 1 112 ? 11.188 32.438 13.43 1 97.56 112 ASN A C 1
ATOM 897 O O . ASN A 1 112 ? 10.93 32.781 14.586 1 97.56 112 ASN A O 1
ATOM 901 N N . SER A 1 113 ? 10.484 31.578 12.75 1 98.5 113 SER A N 1
ATOM 902 C CA . SER A 1 113 ? 9.289 31.016 13.367 1 98.5 113 SER A CA 1
ATOM 903 C C . SER A 1 113 ? 9.656 30.062 14.5 1 98.5 113 SER A C 1
ATOM 905 O O . SER A 1 113 ? 10.789 29.594 14.578 1 98.5 113 SER A O 1
ATOM 907 N N . ASN A 1 114 ? 8.703 29.812 15.352 1 98.62 114 ASN A N 1
ATOM 908 C CA . ASN A 1 114 ? 8.883 28.828 16.406 1 98.62 114 ASN A CA 1
ATOM 909 C C . ASN A 1 114 ? 9.148 27.438 15.836 1 98.62 114 ASN A C 1
ATOM 911 O O . ASN A 1 114 ? 9.938 26.672 16.391 1 98.62 114 ASN A O 1
ATOM 915 N N . LEU A 1 115 ? 8.516 27.125 14.719 1 98.69 115 LEU A N 1
ATOM 916 C CA . LEU A 1 115 ? 8.727 25.828 14.086 1 98.69 115 LEU A CA 1
ATOM 917 C C . LEU A 1 115 ? 10.156 25.703 13.578 1 98.69 115 LEU A C 1
ATOM 919 O O . LEU A 1 115 ? 10.797 24.672 13.781 1 98.69 115 LEU A O 1
ATOM 923 N N . ALA A 1 116 ? 10.617 26.75 12.953 1 98.75 116 ALA A N 1
ATOM 924 C CA . ALA A 1 116 ? 11.984 26.719 12.445 1 98.75 116 ALA A CA 1
ATOM 925 C C . ALA A 1 116 ? 12.984 26.5 13.578 1 98.75 116 ALA A C 1
ATOM 927 O O . ALA A 1 116 ? 13.922 25.719 13.445 1 98.75 116 ALA A O 1
ATOM 928 N N . LYS A 1 117 ? 12.805 27.219 14.633 1 98.69 117 LYS A N 1
ATOM 929 C CA . LYS A 1 117 ? 13.672 27.062 15.797 1 98.69 117 LYS A CA 1
ATOM 930 C C . LYS A 1 117 ? 13.594 25.656 16.359 1 98.69 117 LYS A C 1
ATOM 932 O O . LYS A 1 117 ? 14.609 25.078 16.75 1 98.69 117 LYS A O 1
ATOM 937 N N . ALA A 1 118 ? 12.375 25.109 16.406 1 98.81 118 ALA A N 1
ATOM 938 C CA . ALA A 1 118 ? 12.18 23.766 16.922 1 98.81 118 ALA A CA 1
ATOM 939 C C . ALA A 1 118 ? 12.867 22.734 16.031 1 98.81 118 ALA A C 1
ATOM 941 O O . ALA A 1 118 ? 13.445 21.766 16.516 1 98.81 118 ALA A O 1
ATOM 942 N N . ILE A 1 119 ? 12.781 22.875 14.711 1 98.88 119 ILE A N 1
ATOM 943 C CA . ILE A 1 119 ? 13.438 21.984 13.758 1 98.88 119 ILE A CA 1
ATOM 944 C C . ILE A 1 119 ? 14.945 22 14 1 98.88 119 ILE A C 1
ATOM 946 O O . ILE A 1 119 ? 15.586 20.953 14.062 1 98.88 119 ILE A O 1
ATOM 950 N N . THR A 1 120 ? 15.469 23.188 14.172 1 98.69 120 THR A N 1
ATOM 951 C CA . THR A 1 120 ? 16.906 23.312 14.438 1 98.69 120 THR A CA 1
ATOM 952 C C . THR A 1 120 ? 17.25 22.656 15.773 1 98.69 120 THR A C 1
ATOM 954 O O . THR A 1 120 ? 18.266 21.953 15.875 1 98.69 120 THR A O 1
ATOM 957 N N . ARG A 1 121 ? 16.469 22.859 16.734 1 98.69 121 ARG A N 1
ATOM 958 C CA . ARG A 1 121 ? 16.703 22.312 18.062 1 98.69 121 ARG A CA 1
ATOM 959 C C . ARG A 1 121 ? 16.703 20.797 18.047 1 98.69 121 ARG A C 1
ATOM 961 O O . ARG A 1 121 ? 17.578 20.156 18.625 1 98.69 121 ARG A O 1
ATOM 968 N N . ASP A 1 122 ? 15.766 20.25 17.359 1 98.88 122 ASP A N 1
ATOM 969 C CA . ASP A 1 122 ? 15.5 18.812 17.516 1 98.88 122 ASP A CA 1
ATOM 970 C C . ASP A 1 122 ? 16.25 18 16.469 1 98.88 122 ASP A C 1
ATOM 972 O O . ASP A 1 122 ? 16.531 16.828 16.672 1 98.88 122 ASP A O 1
ATOM 976 N N . PHE A 1 123 ? 16.594 18.625 15.289 1 98.81 123 PHE A N 1
ATOM 977 C CA . PHE A 1 123 ? 17.219 17.859 14.211 1 98.81 123 PHE A CA 1
ATOM 978 C C . PHE A 1 123 ? 18.594 18.422 13.867 1 98.81 123 PHE A C 1
ATOM 980 O O . PHE A 1 123 ? 19.344 17.828 13.102 1 98.81 123 PHE A O 1
ATOM 987 N N . GLY A 1 124 ? 18.938 19.641 14.359 1 98.62 124 GLY A N 1
ATOM 988 C CA . GLY A 1 124 ? 20.203 20.281 14.086 1 98.62 124 GLY A CA 1
ATOM 989 C C . GLY A 1 124 ? 20.109 21.344 13.008 1 98.62 124 GLY A C 1
ATOM 990 O O . GLY A 1 124 ? 20.672 22.438 13.148 1 98.62 124 GLY A O 1
ATOM 991 N N . SER A 1 125 ? 19.438 21.078 11.938 1 98.44 125 SER A N 1
ATOM 992 C CA . SER A 1 125 ? 19.219 22 10.836 1 98.44 125 SER A CA 1
ATOM 993 C C . SER A 1 125 ? 18 21.609 10.008 1 98.44 125 SER A C 1
ATOM 995 O O . SER A 1 125 ? 17.484 20.5 10.148 1 98.44 125 SER A O 1
ATOM 997 N N . PHE A 1 126 ? 17.578 22.547 9.188 1 98.38 126 PHE A N 1
ATOM 998 C CA . PHE A 1 126 ? 16.484 22.234 8.273 1 98.38 126 PHE A CA 1
ATOM 999 C C . PHE A 1 126 ? 16.891 21.141 7.297 1 98.38 126 PHE A C 1
ATOM 1001 O O . PHE A 1 126 ? 16.094 20.25 6.988 1 98.38 126 PHE A O 1
ATOM 1008 N N . GLU A 1 127 ? 18.125 21.234 6.809 1 98.44 127 GLU A N 1
ATOM 1009 C CA . GLU A 1 127 ? 18.625 20.25 5.863 1 98.44 127 GLU A CA 1
ATOM 1010 C C . GLU A 1 127 ? 18.656 18.859 6.484 1 98.44 127 GLU A C 1
ATOM 1012 O O . GLU A 1 127 ? 18.328 17.859 5.828 1 98.44 127 GLU A O 1
ATOM 1017 N N . ALA A 1 128 ? 19.062 18.781 7.691 1 98.75 128 ALA A N 1
ATOM 1018 C CA . ALA A 1 128 ? 19.078 17.5 8.391 1 98.75 128 ALA A CA 1
ATOM 1019 C C . ALA A 1 128 ? 17.672 16.938 8.547 1 98.75 128 ALA A C 1
ATOM 1021 O O . ALA A 1 128 ? 17.438 15.742 8.336 1 98.75 128 ALA A O 1
ATOM 1022 N N . PHE A 1 129 ? 16.766 17.828 8.977 1 98.81 129 PHE A N 1
ATOM 1023 C CA . PHE A 1 129 ? 15.359 17.438 9.047 1 98.81 129 PHE A CA 1
ATOM 1024 C C . PHE A 1 129 ? 14.875 16.906 7.699 1 98.81 129 PHE A C 1
ATOM 1026 O O . PHE A 1 129 ? 14.273 15.836 7.629 1 98.81 129 PHE A O 1
ATOM 1033 N N . LYS A 1 130 ? 15.109 17.672 6.645 1 98.69 130 LYS A N 1
ATOM 1034 C CA . LYS A 1 130 ? 14.664 17.328 5.297 1 98.69 130 LYS A CA 1
ATOM 1035 C C . LYS A 1 130 ? 15.18 15.953 4.887 1 98.69 130 LYS A C 1
ATOM 1037 O O . LYS A 1 130 ? 14.445 15.156 4.301 1 98.69 130 LYS A O 1
ATOM 1042 N N . ASP A 1 131 ? 16.406 15.656 5.195 1 98.75 131 ASP A N 1
ATOM 1043 C CA . ASP A 1 131 ? 17.016 14.367 4.875 1 98.75 131 ASP A CA 1
ATOM 1044 C C . ASP A 1 131 ? 16.297 13.227 5.598 1 98.75 131 ASP A C 1
ATOM 1046 O O . ASP A 1 131 ? 15.953 12.211 4.988 1 98.75 131 ASP A O 1
ATOM 1050 N N . ILE A 1 132 ? 16.062 13.398 6.875 1 98.88 132 ILE A N 1
ATOM 1051 C CA . ILE A 1 132 ? 15.398 12.383 7.688 1 98.88 132 ILE A CA 1
ATOM 1052 C C . ILE A 1 132 ? 13.977 12.164 7.18 1 98.88 132 ILE A C 1
ATOM 1054 O O . ILE A 1 132 ? 13.531 11.023 7.02 1 98.88 132 ILE A O 1
ATOM 1058 N N . PHE A 1 133 ? 13.25 13.258 6.934 1 98.94 133 PHE A N 1
ATOM 1059 C CA . PHE A 1 133 ? 11.875 13.203 6.457 1 98.94 133 PHE A CA 1
ATOM 1060 C C . PHE A 1 133 ? 11.805 12.516 5.098 1 98.94 133 PHE A C 1
ATOM 1062 O O . PHE A 1 133 ? 10.945 11.664 4.867 1 98.94 133 PHE A O 1
ATOM 1069 N N . THR A 1 134 ? 12.75 12.867 4.215 1 98.88 134 THR A N 1
ATOM 1070 C CA . THR A 1 134 ? 12.828 12.273 2.885 1 98.88 134 THR A CA 1
ATOM 1071 C C . THR A 1 134 ? 13.078 10.773 2.977 1 98.88 134 THR A C 1
ATOM 1073 O O . THR A 1 134 ? 12.375 9.977 2.346 1 98.88 134 THR A O 1
ATOM 1076 N N . GLN A 1 135 ? 14.039 10.383 3.795 1 98.75 135 GLN A N 1
ATOM 1077 C CA . GLN A 1 135 ? 14.367 8.969 3.939 1 98.75 135 GLN A CA 1
ATOM 1078 C C . GLN A 1 135 ? 13.195 8.188 4.527 1 98.75 135 GLN A C 1
ATOM 1080 O O . GLN A 1 135 ? 12.961 7.039 4.156 1 98.75 135 GLN A O 1
ATOM 1085 N N . THR A 1 136 ? 12.484 8.82 5.445 1 98.88 136 THR A N 1
ATOM 1086 C CA . THR A 1 136 ? 11.305 8.188 6.023 1 98.88 136 THR A CA 1
ATOM 1087 C C . THR A 1 136 ? 10.258 7.91 4.953 1 98.88 136 THR A C 1
ATOM 1089 O O . THR A 1 136 ? 9.68 6.82 4.906 1 98.88 136 THR A O 1
ATOM 1092 N N . GLY A 1 137 ? 10.047 8.891 4.082 1 98.75 137 GLY A N 1
ATOM 1093 C CA . GLY A 1 137 ? 9.125 8.688 2.975 1 98.75 137 GLY A CA 1
ATOM 1094 C C . GLY A 1 137 ? 9.57 7.594 2.021 1 98.75 137 GLY A C 1
ATOM 1095 O O . GLY A 1 137 ? 8.766 6.746 1.627 1 98.75 137 GLY A O 1
ATOM 1096 N N . ILE A 1 138 ? 10.867 7.582 1.716 1 98.44 138 ILE A N 1
ATOM 1097 C CA . ILE A 1 138 ? 11.422 6.633 0.757 1 98.44 138 ILE A CA 1
ATOM 1098 C C . ILE A 1 138 ? 11.289 5.215 1.305 1 98.44 138 ILE A C 1
ATOM 1100 O O . ILE A 1 138 ? 10.969 4.281 0.564 1 98.44 138 ILE A O 1
ATOM 1104 N N . THR A 1 139 ? 11.477 5.098 2.631 1 97.56 139 THR A N 1
ATOM 1105 C CA . THR A 1 139 ? 11.633 3.758 3.188 1 97.56 139 THR A CA 1
ATOM 1106 C C . THR A 1 139 ? 10.305 3.242 3.729 1 97.56 139 THR A C 1
ATOM 1108 O O . THR A 1 139 ? 10.219 2.109 4.203 1 97.56 139 THR A O 1
ATOM 1111 N N . THR A 1 140 ? 9.297 4.105 3.758 1 98.19 140 THR A N 1
ATOM 1112 C CA . THR A 1 140 ? 7.973 3.588 4.098 1 98.19 140 THR A CA 1
ATOM 1113 C C . THR A 1 140 ? 7.551 2.496 3.117 1 98.19 140 THR A C 1
ATOM 1115 O O . THR A 1 140 ? 7.262 2.777 1.952 1 98.19 140 THR A O 1
ATOM 1118 N N . PHE A 1 141 ? 7.547 1.286 3.604 1 97.81 141 PHE A N 1
ATOM 1119 C CA . PHE A 1 141 ? 7.254 0.163 2.721 1 97.81 141 PHE A CA 1
ATOM 1120 C C . PHE A 1 141 ? 5.75 0.003 2.525 1 97.81 141 PHE A C 1
ATOM 1122 O O . PHE A 1 141 ? 4.992 -0.008 3.496 1 97.81 141 PHE A O 1
ATOM 1129 N N . GLY A 1 142 ? 5.359 -0.102 1.255 1 97.56 142 GLY A N 1
ATOM 1130 C CA . GLY A 1 142 ? 3.939 -0.242 0.968 1 97.56 142 GLY A CA 1
ATOM 1131 C C . GLY A 1 142 ? 3.174 1.061 1.099 1 97.56 142 GLY A C 1
ATOM 1132 O O . GLY A 1 142 ? 3.691 2.129 0.766 1 97.56 142 GLY A O 1
ATOM 1133 N N . SER A 1 143 ? 1.937 1.012 1.485 1 98.56 143 SER A N 1
ATOM 1134 C CA . SER A 1 143 ? 1.059 2.17 1.629 1 98.56 143 SER A CA 1
ATOM 1135 C C . SER A 1 143 ? 1.243 2.838 2.986 1 98.56 143 SER A C 1
ATOM 1137 O O . SER A 1 143 ? 1.247 2.166 4.02 1 98.56 143 SER A O 1
ATOM 1139 N N . GLY A 1 144 ? 1.414 4.148 2.963 1 98.75 144 GLY A N 1
ATOM 1140 C CA . GLY A 1 144 ? 1.572 4.828 4.238 1 98.75 144 GLY A CA 1
ATOM 1141 C C . GLY A 1 144 ? 1.864 6.312 4.094 1 98.75 144 GLY A C 1
ATOM 1142 O O . GLY A 1 144 ? 1.517 6.922 3.08 1 98.75 144 GLY A O 1
ATOM 1143 N N . TRP A 1 145 ? 2.379 6.824 5.207 1 98.88 145 TRP A N 1
ATOM 1144 C CA . TRP A 1 145 ? 2.594 8.258 5.336 1 98.88 145 TRP A CA 1
ATOM 1145 C C . TRP A 1 145 ? 3.887 8.555 6.086 1 98.88 145 TRP A C 1
ATOM 1147 O O . TRP A 1 145 ? 4.273 7.805 6.984 1 98.88 145 TRP A O 1
ATOM 1157 N N . ALA A 1 146 ? 4.562 9.609 5.742 1 98.94 146 ALA A N 1
ATOM 1158 C CA . ALA A 1 146 ? 5.613 10.195 6.574 1 98.94 146 ALA A CA 1
ATOM 1159 C C . ALA A 1 146 ? 5.109 11.438 7.297 1 98.94 146 ALA A C 1
ATOM 1161 O O . ALA A 1 146 ? 4.402 12.266 6.707 1 98.94 146 ALA A O 1
ATOM 1162 N N . TRP A 1 147 ? 5.484 11.57 8.602 1 98.94 147 TRP A N 1
ATOM 1163 C CA . TRP A 1 147 ? 4.953 12.648 9.43 1 98.94 147 TRP A CA 1
ATOM 1164 C C . TRP A 1 147 ? 6.074 13.391 10.141 1 98.94 147 TRP A C 1
ATOM 1166 O O . TRP A 1 147 ? 7.023 12.773 10.633 1 98.94 147 TRP A O 1
ATOM 1176 N N . LEU A 1 148 ? 5.984 14.664 10.133 1 98.94 148 LEU A N 1
ATOM 1177 C CA . LEU A 1 148 ? 6.555 15.469 11.203 1 98.94 148 LEU A CA 1
ATOM 1178 C C . LEU A 1 148 ? 5.535 15.703 12.312 1 98.94 148 LEU A C 1
ATOM 1180 O O . LEU A 1 148 ? 4.469 16.266 12.07 1 98.94 148 LEU A O 1
ATOM 1184 N N . ILE A 1 149 ? 5.824 15.258 13.484 1 98.69 149 ILE A N 1
ATOM 1185 C CA . ILE A 1 149 ? 4.871 15.344 14.586 1 98.69 149 ILE A CA 1
ATOM 1186 C C . ILE A 1 149 ? 5.516 16.078 15.758 1 98.69 149 ILE A C 1
ATOM 1188 O O . ILE A 1 149 ? 6.738 16.234 15.812 1 98.69 149 ILE A O 1
ATOM 1192 N N . SER A 1 150 ? 4.688 16.547 16.641 1 98.25 150 SER A N 1
ATOM 1193 C CA . SER A 1 150 ? 5.121 17.125 17.906 1 98.25 150 SER A CA 1
ATOM 1194 C C . SER A 1 150 ? 4.469 16.438 19.094 1 98.25 150 SER A C 1
ATOM 1196 O O . SER A 1 150 ? 3.33 15.969 19 1 98.25 150 SER A O 1
ATOM 1198 N N . ASP A 1 151 ? 5.172 16.344 20.156 1 97 151 ASP A N 1
ATOM 1199 C CA . ASP A 1 151 ? 4.504 15.977 21.406 1 97 151 ASP A CA 1
ATOM 1200 C C . ASP A 1 151 ? 3.922 17.203 22.094 1 97 151 ASP A C 1
ATOM 1202 O O . ASP A 1 151 ? 3.941 18.312 21.547 1 97 151 ASP A O 1
ATOM 1206 N N . ALA A 1 152 ? 3.373 17.047 23.234 1 94.69 152 ALA A N 1
ATOM 1207 C CA . ALA A 1 152 ? 2.654 18.094 23.938 1 94.69 152 ALA A CA 1
ATOM 1208 C C . ALA A 1 152 ? 3.604 19.219 24.375 1 94.69 152 ALA A C 1
ATOM 1210 O O . ALA A 1 152 ? 3.17 20.328 24.641 1 94.69 152 ALA A O 1
ATOM 1211 N N . ASN A 1 153 ? 4.91 18.953 24.422 1 96.38 153 ASN A N 1
ATOM 1212 C CA . ASN A 1 153 ? 5.898 19.938 24.859 1 96.38 153 ASN A CA 1
ATOM 1213 C C . ASN A 1 153 ? 6.59 20.609 23.688 1 96.38 153 ASN A C 1
ATOM 1215 O O . ASN A 1 153 ? 7.52 21.391 23.875 1 96.38 153 ASN A O 1
ATOM 1219 N N . GLY A 1 154 ? 6.211 20.25 22.5 1 97.44 154 GLY A N 1
ATOM 1220 C CA . GLY A 1 154 ? 6.758 20.922 21.328 1 97.44 154 GLY A CA 1
ATOM 1221 C C . GLY A 1 154 ? 7.953 20.203 20.734 1 97.44 154 GLY A C 1
ATOM 1222 O O . GLY A 1 154 ? 8.562 20.688 19.781 1 97.44 154 GLY A O 1
ATOM 1223 N N . LYS A 1 155 ? 8.297 19.062 21.312 1 98.62 155 LYS A N 1
ATOM 1224 C CA . LYS A 1 155 ? 9.406 18.297 20.75 1 98.62 155 LYS A CA 1
ATOM 1225 C C . LYS A 1 155 ? 9.008 17.609 19.453 1 98.62 155 LYS A C 1
ATOM 1227 O O . LYS A 1 155 ? 7.969 16.953 19.391 1 98.62 155 LYS A O 1
ATOM 1232 N N . LEU A 1 156 ? 9.867 17.781 18.438 1 98.88 156 LEU A N 1
ATOM 1233 C CA . LEU A 1 156 ? 9.539 17.266 17.109 1 98.88 156 LEU A CA 1
ATOM 1234 C C . LEU A 1 156 ? 10.172 15.906 16.891 1 98.88 156 LEU A C 1
ATOM 1236 O O . LEU A 1 156 ? 11.258 15.625 17.406 1 98.88 156 LEU A O 1
ATOM 1240 N N . SER A 1 157 ? 9.523 15.086 16.109 1 98.88 157 SER A N 1
ATOM 1241 C CA . SER A 1 157 ? 10.055 13.82 15.617 1 98.88 157 SER A CA 1
ATOM 1242 C C . SER A 1 157 ? 9.453 13.461 14.258 1 98.88 157 SER A C 1
ATOM 1244 O O . SER A 1 157 ? 8.438 14.031 13.859 1 98.88 157 SER A O 1
ATOM 1246 N N . VAL A 1 158 ? 10.117 12.656 13.539 1 98.94 158 VAL A N 1
ATOM 1247 C CA . VAL A 1 158 ? 9.641 12.148 12.258 1 98.94 158 VAL A CA 1
ATOM 1248 C C . VAL A 1 158 ? 9.266 10.68 12.398 1 98.94 158 VAL A C 1
ATOM 1250 O O . VAL A 1 158 ? 10.016 9.883 12.969 1 98.94 158 VAL A O 1
ATOM 1253 N N . VAL A 1 159 ? 8.078 10.305 11.93 1 98.75 159 VAL A N 1
ATOM 1254 C CA . VAL A 1 159 ? 7.641 8.922 12.023 1 98.75 159 VAL A CA 1
ATOM 1255 C C . VAL A 1 159 ? 6.941 8.516 10.727 1 98.75 159 VAL A C 1
ATOM 1257 O O . VAL A 1 159 ? 6.566 9.367 9.922 1 98.75 159 VAL A O 1
ATOM 1260 N N . SER A 1 160 ? 6.871 7.289 10.5 1 98.62 160 SER A N 1
ATOM 1261 C CA . SER A 1 160 ? 6.078 6.699 9.422 1 98.62 160 SER A CA 1
ATOM 1262 C C . SER A 1 160 ? 4.879 5.934 9.977 1 98.62 160 SER A C 1
ATOM 1264 O O . SER A 1 160 ? 4.949 5.363 11.062 1 98.62 160 SER A O 1
ATOM 1266 N N . THR A 1 161 ? 3.801 5.988 9.305 1 98.62 161 THR A N 1
ATOM 1267 C CA . THR A 1 161 ? 2.66 5.141 9.633 1 98.62 161 THR A CA 1
ATOM 1268 C C . THR A 1 161 ? 2.229 4.324 8.414 1 98.62 161 THR A C 1
ATOM 1270 O O . THR A 1 161 ? 2.381 4.773 7.273 1 98.62 161 THR A O 1
ATOM 1273 N N . SER A 1 162 ? 1.711 3.17 8.664 1 98.38 162 SER A N 1
ATOM 1274 C CA . SER A 1 162 ? 1.252 2.283 7.602 1 98.38 162 SER A CA 1
ATOM 1275 C C . SER A 1 162 ? -0.223 2.514 7.285 1 98.38 162 SER A C 1
ATOM 1277 O O . SER A 1 162 ? -1.013 2.822 8.18 1 98.38 162 SER A O 1
ATOM 1279 N N . ASN A 1 163 ? -0.568 2.338 6.012 1 98.5 163 ASN A N 1
ATOM 1280 C CA . ASN A 1 163 ? -1.948 2.469 5.555 1 98.5 163 ASN A CA 1
ATOM 1281 C C . ASN A 1 163 ? -2.549 3.811 5.969 1 98.5 163 ASN A C 1
ATOM 1283 O O . ASN A 1 163 ? -2.021 4.867 5.613 1 98.5 163 ASN A O 1
ATOM 1287 N N . GLN A 1 164 ? -3.557 3.777 6.82 1 98.75 164 GLN A N 1
ATOM 1288 C CA . GLN A 1 164 ? -4.184 5.047 7.168 1 98.75 164 GLN A CA 1
ATOM 1289 C C . GLN A 1 164 ? -4.086 5.316 8.664 1 98.75 164 GLN A C 1
ATOM 1291 O O . GLN A 1 164 ? -4.895 6.07 9.219 1 98.75 164 GLN A O 1
ATOM 1296 N N . ASP A 1 165 ? -3.121 4.648 9.289 1 98.62 165 ASP A N 1
ATOM 1297 C CA . ASP A 1 165 ? -2.857 4.961 10.688 1 98.62 165 ASP A CA 1
ATOM 1298 C C . ASP A 1 165 ? -2.457 6.426 10.859 1 98.62 165 ASP A C 1
ATOM 1300 O O . ASP A 1 165 ? -1.719 6.973 10.039 1 98.62 165 ASP A O 1
ATOM 1304 N N . CYS A 1 166 ? -2.91 6.977 11.906 1 97.56 166 CYS A N 1
ATOM 1305 C CA . CYS A 1 166 ? -2.695 8.398 12.156 1 97.56 166 CYS A CA 1
ATOM 1306 C C . CYS A 1 166 ? -1.985 8.609 13.492 1 97.56 166 CYS A C 1
ATOM 1308 O O . CYS A 1 166 ? -2.365 8.023 14.5 1 97.56 166 CYS A O 1
ATOM 1310 N N . PRO A 1 167 ? -1.042 9.469 13.531 1 97.75 167 PRO A N 1
ATOM 1311 C CA . PRO A 1 167 ? -0.312 9.703 14.781 1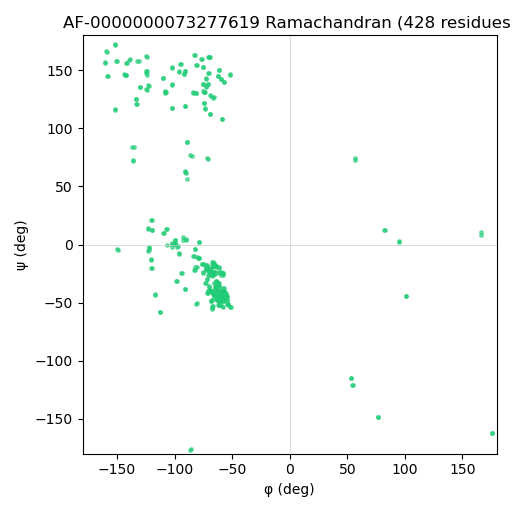 97.75 167 PRO A CA 1
ATOM 1312 C C . PRO A 1 167 ? -1.211 10.219 15.906 1 97.75 167 PRO A C 1
ATOM 1314 O O . PRO A 1 167 ? -0.876 10.078 17.078 1 97.75 167 PRO A O 1
ATOM 1317 N N . ILE A 1 168 ? -2.361 10.766 15.594 1 96.25 168 ILE A N 1
ATOM 1318 C CA . ILE A 1 168 ? -3.215 11.336 16.625 1 96.25 168 ILE A CA 1
ATOM 1319 C C . ILE A 1 168 ? -3.779 10.219 17.516 1 96.25 168 ILE A C 1
ATOM 1321 O O . ILE A 1 168 ? -4.211 10.469 18.641 1 96.25 168 ILE A O 1
ATOM 1325 N N . SER A 1 169 ? -3.855 9.039 16.984 1 97.38 169 SER A N 1
ATOM 1326 C CA . SER A 1 169 ? -4.332 7.895 17.75 1 97.38 169 SER A CA 1
ATOM 1327 C C . SER A 1 169 ? -3.379 7.562 18.891 1 97.38 169 SER A C 1
ATOM 1329 O O . SER A 1 169 ? -3.742 6.844 19.828 1 97.38 169 SER A O 1
ATOM 1331 N N . GLU A 1 170 ? -2.174 8.086 18.797 1 96.62 170 GLU A N 1
ATOM 1332 C CA . GLU A 1 170 ? -1.176 7.879 19.844 1 96.62 170 GLU A CA 1
ATOM 1333 C C . GLU A 1 170 ? -0.913 9.172 20.625 1 96.62 170 GLU A C 1
ATOM 1335 O O . GLU A 1 170 ? 0.114 9.305 21.281 1 96.62 170 GLU A O 1
ATOM 1340 N N . GLY A 1 171 ? -1.717 10.133 20.391 1 95 171 GLY A N 1
ATOM 1341 C CA . GLY A 1 171 ? -1.617 11.391 21.125 1 95 171 GLY A CA 1
ATOM 1342 C C . GLY A 1 171 ? -0.561 12.32 20.562 1 95 171 GLY A C 1
ATOM 1343 O O . GLY A 1 171 ? -0.148 13.273 21.234 1 95 171 GLY A O 1
ATOM 1344 N N . LYS A 1 172 ? -0.084 12.023 19.406 1 96.75 172 LYS A N 1
ATOM 1345 C CA . LYS A 1 172 ? 0.918 12.883 18.766 1 96.75 172 LYS A CA 1
ATOM 1346 C C . LYS A 1 172 ? 0.262 13.938 17.891 1 96.75 172 LYS A C 1
ATOM 1348 O O . LYS A 1 172 ? -0.803 13.695 17.312 1 96.75 172 LYS A O 1
ATOM 1353 N N . ILE A 1 173 ? 0.903 15.047 17.797 1 96.5 173 ILE A N 1
ATOM 1354 C CA . ILE A 1 173 ? 0.325 16.188 17.109 1 96.5 173 ILE A CA 1
ATOM 1355 C C . ILE A 1 173 ? 0.955 16.328 15.719 1 96.5 173 ILE A C 1
ATOM 1357 O O . ILE A 1 173 ? 2.152 16.594 15.602 1 96.5 173 ILE A O 1
ATOM 1361 N N . PRO A 1 174 ? 0.217 16.219 14.648 1 97.69 174 PRO A N 1
ATOM 1362 C CA . PRO A 1 174 ? 0.771 16.359 13.305 1 97.69 174 PRO A CA 1
ATOM 1363 C C . PRO A 1 174 ? 1.159 17.797 12.969 1 97.69 174 PRO A C 1
ATOM 1365 O O . PRO A 1 174 ? 0.403 18.719 13.258 1 97.69 174 PRO A O 1
ATOM 1368 N N . ILE A 1 175 ? 2.273 17.969 12.352 1 98.38 175 ILE A N 1
ATOM 1369 C CA . ILE A 1 175 ? 2.752 19.266 11.906 1 98.38 175 ILE A CA 1
ATOM 1370 C C . ILE A 1 175 ? 2.863 19.281 10.383 1 98.38 175 ILE A C 1
ATOM 1372 O O . ILE A 1 175 ? 2.494 20.266 9.734 1 98.38 175 ILE A O 1
ATOM 1376 N N . LEU A 1 176 ? 3.385 18.203 9.828 1 98.69 176 LEU A N 1
ATOM 1377 C CA . LEU A 1 176 ? 3.549 17.969 8.398 1 98.69 176 LEU A CA 1
ATOM 1378 C C . LEU A 1 176 ? 3.32 16.5 8.062 1 98.69 176 LEU A C 1
ATOM 1380 O O . LEU A 1 176 ? 3.641 15.617 8.859 1 98.69 176 LEU A O 1
ATOM 1384 N N . THR A 1 177 ? 2.756 16.266 6.859 1 98.81 177 THR A N 1
ATOM 1385 C CA . THR A 1 177 ? 2.643 14.883 6.402 1 98.81 177 THR A CA 1
ATOM 1386 C C . THR A 1 177 ? 2.9 14.789 4.902 1 98.81 177 THR A C 1
ATOM 1388 O O . THR A 1 177 ? 2.805 15.789 4.188 1 98.81 177 THR A O 1
ATOM 1391 N N . MET A 1 178 ? 3.285 13.664 4.508 1 98.88 178 MET A N 1
ATOM 1392 C CA . MET A 1 178 ? 3.469 13.312 3.1 1 98.88 178 MET A CA 1
ATOM 1393 C C . MET A 1 178 ? 2.826 11.969 2.785 1 98.88 178 MET A C 1
ATOM 1395 O O . MET A 1 178 ? 3.133 10.961 3.432 1 98.88 178 MET A O 1
ATOM 1399 N N . ASP A 1 179 ? 1.915 12.023 1.875 1 98.94 179 ASP A N 1
ATOM 1400 C CA . ASP A 1 179 ? 1.283 10.805 1.386 1 98.94 179 ASP A CA 1
ATOM 1401 C C . ASP A 1 179 ? 2.225 10.031 0.468 1 98.94 179 ASP A C 1
ATOM 1403 O O . ASP A 1 179 ? 2.637 10.531 -0.579 1 98.94 179 ASP A O 1
ATOM 1407 N N . VAL A 1 180 ? 2.506 8.797 0.835 1 98.81 180 VAL A N 1
ATOM 1408 C CA . VAL A 1 180 ? 3.377 8.031 -0.05 1 98.81 180 VAL A CA 1
ATOM 1409 C C . VAL A 1 180 ? 2.645 6.785 -0.546 1 98.81 180 VAL A C 1
ATOM 1411 O O . VAL A 1 180 ? 3.275 5.809 -0.958 1 98.81 180 VAL A O 1
ATOM 1414 N N . TRP A 1 181 ? 1.326 6.715 -0.346 1 98.75 181 TRP A N 1
ATOM 1415 C CA . TRP A 1 181 ? 0.574 5.793 -1.192 1 98.75 181 TRP A CA 1
ATOM 1416 C C . TRP A 1 181 ? 0.881 6.035 -2.666 1 98.75 181 TRP A C 1
ATOM 1418 O O . TRP A 1 181 ? 0.997 7.18 -3.104 1 98.75 181 TRP A O 1
ATOM 1428 N N . GLU A 1 182 ? 0.87 4.961 -3.42 1 98.62 182 GLU A N 1
ATOM 1429 C CA . GLU A 1 182 ? 1.272 5.117 -4.812 1 98.62 182 GLU A CA 1
ATOM 1430 C C . GLU A 1 182 ? 0.311 6.031 -5.566 1 98.62 182 GLU A C 1
ATOM 1432 O O . GLU A 1 182 ? 0.727 6.789 -6.445 1 98.62 182 GLU A O 1
ATOM 1437 N N . HIS A 1 183 ? -0.97 6.051 -5.203 1 98.75 183 HIS A N 1
ATOM 1438 C CA . HIS A 1 183 ? -1.914 6.879 -5.949 1 98.75 183 HIS A CA 1
ATOM 1439 C C . HIS A 1 183 ? -1.616 8.359 -5.754 1 98.75 183 HIS A C 1
ATOM 1441 O O . HIS A 1 183 ? -2.135 9.203 -6.492 1 98.75 183 HIS A O 1
ATOM 1447 N N . ALA A 1 184 ? -0.819 8.695 -4.777 1 98.75 184 ALA A N 1
ATOM 1448 C CA . ALA A 1 184 ? -0.496 10.094 -4.508 1 98.75 184 ALA A CA 1
ATOM 1449 C C . ALA A 1 184 ? 0.452 10.648 -5.57 1 98.75 184 ALA A C 1
ATOM 1451 O O . ALA A 1 184 ? 0.583 11.867 -5.715 1 98.75 184 ALA A O 1
ATOM 1452 N N . TYR A 1 185 ? 1.166 9.734 -6.309 1 98.69 185 TYR A N 1
ATOM 1453 C CA . TYR A 1 185 ? 2.205 10.289 -7.164 1 98.69 185 TYR A CA 1
ATOM 1454 C C . TYR A 1 185 ? 2.408 9.43 -8.406 1 98.69 185 TYR A C 1
ATOM 1456 O O . TYR A 1 185 ? 3.137 9.82 -9.328 1 98.69 185 TYR A O 1
ATOM 1464 N N . TYR A 1 186 ? 1.772 8.305 -8.602 1 98.62 186 TYR A N 1
ATOM 1465 C CA . TYR A 1 186 ? 2.168 7.281 -9.555 1 98.62 186 TYR A CA 1
ATOM 1466 C C . TYR A 1 186 ? 1.868 7.727 -10.984 1 98.62 186 TYR A C 1
ATOM 1468 O O . TYR A 1 186 ? 2.586 7.359 -11.922 1 98.62 186 TYR A O 1
ATOM 1476 N N . LEU A 1 187 ? 0.812 8.5 -11.188 1 98.5 187 LEU A N 1
ATOM 1477 C CA . LEU A 1 187 ? 0.458 8.938 -12.531 1 98.5 187 LEU A CA 1
ATOM 1478 C C . LEU A 1 187 ? 1.565 9.797 -13.133 1 98.5 187 LEU A C 1
ATOM 1480 O O . LEU A 1 187 ? 1.831 9.727 -14.336 1 98.5 187 LEU A O 1
ATOM 1484 N N . GLN A 1 188 ? 2.16 10.539 -12.289 1 98.38 188 GLN A N 1
ATOM 1485 C CA . GLN A 1 188 ? 3.15 11.492 -12.766 1 98.38 188 GLN A CA 1
ATOM 1486 C C . GLN A 1 188 ? 4.566 10.945 -12.617 1 98.38 188 GLN A C 1
ATOM 1488 O O . GLN A 1 188 ? 5.414 11.156 -13.492 1 98.38 188 GLN A O 1
ATOM 1493 N N . TYR A 1 189 ? 4.793 10.133 -11.625 1 98.75 189 TYR A N 1
ATOM 1494 C CA . TYR A 1 189 ? 6.176 9.82 -11.281 1 98.75 189 TYR A CA 1
ATOM 1495 C C . TYR A 1 189 ? 6.445 8.328 -11.398 1 98.75 189 TYR A C 1
ATOM 1497 O O . TYR A 1 189 ? 7.602 7.898 -11.445 1 98.75 189 TYR A O 1
ATOM 1505 N N . GLN A 1 190 ? 5.332 7.469 -11.375 1 98.31 190 GLN A N 1
ATOM 1506 C CA . GLN A 1 190 ? 5.453 6.016 -11.422 1 98.31 190 GLN A CA 1
ATOM 1507 C C . GLN A 1 190 ? 6.367 5.504 -10.312 1 98.31 190 GLN A C 1
ATOM 1509 O O . GLN A 1 190 ? 6.102 5.727 -9.133 1 98.31 190 GLN A O 1
ATOM 1514 N N . ASN A 1 191 ? 7.453 4.82 -10.68 1 98.38 191 ASN A N 1
ATOM 1515 C CA . ASN A 1 191 ? 8.281 4.156 -9.68 1 98.38 191 ASN A CA 1
ATOM 1516 C C . ASN A 1 191 ? 9.258 5.129 -9.031 1 98.38 191 ASN A C 1
ATOM 1518 O O . ASN A 1 191 ? 10.023 4.742 -8.141 1 98.38 191 ASN A O 1
ATOM 1522 N N . LYS A 1 192 ? 9.289 6.422 -9.5 1 98.56 192 LYS A N 1
ATOM 1523 C CA . LYS A 1 192 ? 10.297 7.379 -9.062 1 98.56 192 LYS A CA 1
ATOM 1524 C C . LYS A 1 192 ? 9.836 8.156 -7.84 1 98.56 192 LYS A C 1
ATOM 1526 O O . LYS A 1 192 ? 9.766 9.391 -7.871 1 98.56 192 LYS A O 1
ATOM 1531 N N . ARG A 1 193 ? 9.57 7.453 -6.707 1 98.56 193 ARG A N 1
ATOM 1532 C CA . ARG A 1 193 ? 9.133 8.039 -5.441 1 98.56 193 ARG A CA 1
ATOM 1533 C C . ARG A 1 193 ? 10.125 9.094 -4.957 1 98.56 193 ARG A C 1
ATOM 1535 O O . ARG A 1 193 ? 9.727 10.156 -4.492 1 98.56 193 ARG A O 1
ATOM 1542 N N . PRO A 1 194 ? 11.406 8.867 -5.027 1 98.69 194 PRO A N 1
ATOM 1543 C CA . PRO A 1 194 ? 12.344 9.906 -4.582 1 98.69 194 PRO A CA 1
ATOM 1544 C C . PRO A 1 194 ? 12.156 11.227 -5.324 1 98.69 194 PRO A C 1
ATOM 1546 O O . PRO A 1 194 ? 12.273 12.297 -4.727 1 98.69 194 PRO A O 1
ATOM 1549 N N . GLU A 1 195 ? 11.906 11.156 -6.605 1 98.81 195 GLU A N 1
ATOM 1550 C CA . GLU A 1 195 ? 11.664 12.367 -7.375 1 98.81 195 GLU A CA 1
ATOM 1551 C C . GLU A 1 195 ? 10.391 13.07 -6.906 1 98.81 195 GLU A C 1
ATOM 1553 O O . GLU A 1 195 ? 10.359 14.297 -6.773 1 98.81 195 GLU A O 1
ATOM 1558 N N . TYR A 1 196 ? 9.352 12.336 -6.676 1 98.88 196 TYR A N 1
ATOM 1559 C CA . TYR A 1 196 ? 8.117 12.859 -6.117 1 98.88 196 TYR A CA 1
ATOM 1560 C C . TYR A 1 196 ? 8.375 13.594 -4.805 1 98.88 196 TYR A C 1
ATOM 1562 O O . TYR A 1 196 ? 7.922 14.719 -4.613 1 98.88 196 TYR A O 1
ATOM 1570 N N . ILE A 1 197 ? 9.141 12.992 -3.898 1 98.81 197 ILE A N 1
ATOM 1571 C CA . ILE A 1 197 ? 9.398 13.547 -2.572 1 98.81 197 ILE A CA 1
ATOM 1572 C C . ILE A 1 197 ? 10.188 14.844 -2.699 1 98.81 197 ILE A C 1
ATOM 1574 O O . ILE A 1 197 ? 9.914 15.82 -1.998 1 98.81 197 ILE A O 1
ATOM 1578 N N . THR A 1 198 ? 11.148 14.812 -3.645 1 98.44 198 THR A N 1
ATOM 1579 C CA . THR A 1 198 ? 11.914 16.031 -3.889 1 98.44 198 THR A CA 1
ATOM 1580 C C . THR A 1 198 ? 10.992 17.188 -4.285 1 98.44 198 THR A C 1
ATOM 1582 O O . THR A 1 198 ? 11.109 18.281 -3.752 1 98.44 198 THR A O 1
ATOM 1585 N N . ASN A 1 199 ? 10.109 16.906 -5.176 1 98.69 199 ASN A N 1
ATOM 1586 C CA . ASN A 1 199 ? 9.211 17.953 -5.668 1 98.69 199 ASN A CA 1
ATOM 1587 C C . ASN A 1 199 ? 8.125 18.281 -4.648 1 98.69 199 ASN A C 1
ATOM 1589 O O . ASN A 1 199 ? 7.539 19.359 -4.691 1 98.69 199 ASN A O 1
ATOM 1593 N N . PHE A 1 200 ? 7.797 17.359 -3.754 1 98.81 200 PHE A N 1
ATOM 1594 C CA . PHE A 1 200 ? 6.832 17.594 -2.684 1 98.81 200 PHE A CA 1
ATOM 1595 C C . PHE A 1 200 ? 7.254 18.766 -1.816 1 98.81 200 PHE A C 1
ATOM 1597 O O . PHE A 1 200 ? 6.414 19.578 -1.406 1 98.81 200 PHE A O 1
ATOM 1604 N N . PHE A 1 201 ? 8.5 18.922 -1.568 1 98.44 201 PHE A N 1
ATOM 1605 C CA . PHE A 1 201 ? 9 19.984 -0.697 1 98.44 201 PHE A CA 1
ATOM 1606 C C . PHE A 1 201 ? 8.75 21.344 -1.305 1 98.44 201 PHE A C 1
ATOM 1608 O O . PHE A 1 201 ? 8.766 22.359 -0.597 1 98.44 201 PHE A O 1
ATOM 1615 N N . ASN A 1 202 ? 8.5 21.359 -2.629 1 98.06 202 ASN A N 1
ATOM 1616 C CA . ASN A 1 202 ? 8.242 22.625 -3.309 1 98.06 202 ASN A CA 1
ATOM 1617 C C . ASN A 1 202 ? 6.816 23.109 -3.074 1 98.06 202 ASN A C 1
ATOM 1619 O O . ASN A 1 202 ? 6.496 24.281 -3.35 1 98.06 202 ASN A O 1
ATOM 1623 N N . ILE A 1 203 ? 6.004 22.266 -2.537 1 98.5 203 ILE A N 1
ATOM 1624 C CA . ILE A 1 203 ? 4.594 22.641 -2.502 1 98.5 203 ILE A CA 1
ATOM 1625 C C . ILE A 1 203 ? 4.086 22.609 -1.062 1 98.5 203 ILE A C 1
ATOM 1627 O O . ILE A 1 203 ? 2.877 22.609 -0.822 1 98.5 203 ILE A O 1
ATOM 1631 N N . ILE A 1 204 ? 4.934 22.562 -0.086 1 98.56 204 ILE A N 1
ATOM 1632 C CA . ILE A 1 204 ? 4.535 22.625 1.316 1 98.56 204 ILE A CA 1
ATOM 1633 C C . ILE A 1 204 ? 4.156 24.062 1.688 1 98.56 204 ILE A C 1
ATOM 1635 O O . ILE A 1 204 ? 4.867 25 1.34 1 98.56 204 ILE A O 1
ATOM 1639 N N . ASP A 1 205 ? 3.055 24.203 2.312 1 98 205 ASP A N 1
ATOM 1640 C CA . ASP A 1 205 ? 2.684 25.469 2.938 1 98 205 ASP A CA 1
ATOM 1641 C C . ASP A 1 205 ? 3.191 25.547 4.375 1 98 205 ASP A C 1
ATOM 1643 O O . ASP A 1 205 ? 2.441 25.281 5.32 1 98 205 ASP A O 1
ATOM 1647 N N . TRP A 1 206 ? 4.379 26.016 4.516 1 98.5 206 TRP A N 1
ATOM 1648 C CA . TRP A 1 206 ? 5.027 26.016 5.824 1 98.5 206 TRP A CA 1
ATOM 1649 C C . TRP A 1 206 ? 4.32 26.969 6.781 1 98.5 206 TRP A C 1
ATOM 1651 O O . TRP A 1 206 ? 4.43 26.828 8 1 98.5 206 TRP A O 1
ATOM 1661 N N . SER A 1 207 ? 3.662 27.953 6.25 1 97.62 207 SER A N 1
ATOM 1662 C CA . SER A 1 207 ? 2.912 28.844 7.121 1 97.62 207 SER A CA 1
ATOM 1663 C C . SER A 1 207 ? 1.834 28.094 7.895 1 97.62 207 SER A C 1
ATOM 1665 O O . SER A 1 207 ? 1.598 28.375 9.07 1 97.62 207 SER A O 1
ATOM 1667 N N . LYS A 1 208 ? 1.189 27.156 7.188 1 96.81 208 LYS A N 1
ATOM 1668 C CA . LYS A 1 208 ? 0.206 26.312 7.867 1 96.81 208 LYS A CA 1
ATOM 1669 C C . LYS A 1 208 ? 0.875 25.406 8.898 1 96.81 208 LYS A C 1
ATOM 1671 O O . LYS A 1 208 ? 0.366 25.25 10.008 1 96.81 208 LYS A O 1
ATOM 1676 N N . CYS A 1 209 ? 1.971 24.875 8.555 1 97.88 209 CYS A N 1
ATOM 1677 C CA . CYS A 1 209 ? 2.717 24.031 9.492 1 97.88 209 CYS A CA 1
ATOM 1678 C C . CYS A 1 209 ? 3.104 24.828 10.734 1 97.88 209 CYS A C 1
ATOM 1680 O O . CYS A 1 209 ? 2.99 24.312 11.852 1 97.88 209 CYS A O 1
ATOM 1682 N N . GLU A 1 210 ? 3.537 26.062 10.523 1 97.94 210 GLU A N 1
ATOM 1683 C CA . GLU A 1 210 ? 3.885 26.953 11.633 1 97.94 210 GLU A CA 1
ATOM 1684 C C . GLU A 1 210 ? 2.68 27.203 12.531 1 97.94 210 GLU A C 1
ATOM 1686 O O . GLU A 1 210 ? 2.799 27.203 13.758 1 97.94 210 GLU A O 1
ATOM 1691 N N . GLN A 1 211 ? 1.591 27.422 11.891 1 96.31 211 GLN A N 1
ATOM 1692 C CA . GLN A 1 211 ? 0.362 27.656 12.641 1 96.31 211 GLN A CA 1
ATOM 1693 C C . GLN A 1 211 ? 0.005 26.453 13.508 1 96.31 211 GLN A C 1
ATOM 1695 O O . GLN A 1 211 ? -0.356 26.609 14.68 1 96.31 211 GLN A O 1
ATOM 1700 N N . TYR A 1 212 ? 0.108 25.25 12.945 1 96.06 212 TYR A N 1
ATOM 1701 C CA . TYR A 1 212 ? -0.2 24.047 13.703 1 96.06 212 TYR A CA 1
ATOM 1702 C C . TYR A 1 212 ? 0.763 23.875 14.875 1 96.06 212 TYR A C 1
ATOM 1704 O O . TYR A 1 212 ? 0.356 23.484 15.969 1 96.06 212 TYR A O 1
ATOM 1712 N N . TYR A 1 213 ? 2.016 24.188 14.656 1 97.19 213 TYR A N 1
ATOM 1713 C CA . TYR A 1 213 ? 3.006 24.078 15.719 1 97.19 213 TYR A CA 1
ATOM 1714 C C . TYR A 1 213 ? 2.74 25.094 16.812 1 97.19 213 TYR A C 1
ATOM 1716 O O . TYR A 1 213 ? 2.844 24.781 18 1 97.19 213 TYR A O 1
ATOM 1724 N N . ASP A 1 214 ? 2.365 26.297 16.438 1 96.5 214 ASP A N 1
ATOM 1725 C CA . ASP A 1 214 ? 2.133 27.375 17.406 1 96.5 214 ASP A CA 1
ATOM 1726 C C . ASP A 1 214 ? 0.895 27.094 18.25 1 96.5 214 ASP A C 1
ATOM 1728 O O . ASP A 1 214 ? 0.727 27.672 19.328 1 96.5 214 ASP A O 1
ATOM 1732 N N . ASN A 1 215 ? 0.025 26.234 17.734 1 92.94 215 ASN A N 1
ATOM 1733 C CA . ASN A 1 215 ? -1.237 25.953 18.406 1 92.94 215 ASN A CA 1
ATOM 1734 C C . ASN A 1 215 ? -1.121 24.75 19.344 1 92.94 215 ASN A C 1
ATOM 1736 O O . ASN A 1 215 ? -2.121 24.281 19.891 1 92.94 215 ASN A O 1
ATOM 1740 N N . ILE A 1 216 ? 0.055 24.188 19.5 1 91.12 216 ILE A N 1
ATOM 1741 C CA . ILE A 1 216 ? 0.259 23.062 20.406 1 91.12 216 ILE A CA 1
ATOM 1742 C C . ILE A 1 216 ? -0.064 23.5 21.828 1 91.12 216 ILE A C 1
ATOM 1744 O O . ILE A 1 216 ? 0.3 24.594 22.266 1 91.12 216 ILE A O 1
ATOM 1748 N N . MET B 1 1 ? 6.891 -29.594 -3.369 1 49.62 1 MET B N 1
ATOM 1749 C CA . MET B 1 1 ? 6.172 -28.609 -4.172 1 49.62 1 MET B CA 1
ATOM 1750 C C . MET B 1 1 ? 7.129 -27.828 -5.074 1 49.62 1 MET B C 1
ATOM 1752 O O . MET B 1 1 ? 8.141 -27.312 -4.609 1 49.62 1 MET B O 1
ATOM 1756 N N . TYR B 1 2 ? 7.176 -28.328 -6.383 1 59.16 2 TYR B N 1
ATOM 1757 C CA . TYR B 1 2 ? 8.18 -27.75 -7.273 1 59.16 2 TYR B CA 1
ATOM 1758 C C . TYR B 1 2 ? 7.652 -26.469 -7.922 1 59.16 2 TYR B C 1
ATOM 1760 O O . TYR B 1 2 ? 6.715 -26.516 -8.727 1 59.16 2 TYR B O 1
ATOM 1768 N N . LEU B 1 3 ? 7.609 -25.359 -7.184 1 66.81 3 LEU B N 1
ATOM 1769 C CA . LEU B 1 3 ? 7.34 -24.094 -7.84 1 66.81 3 LE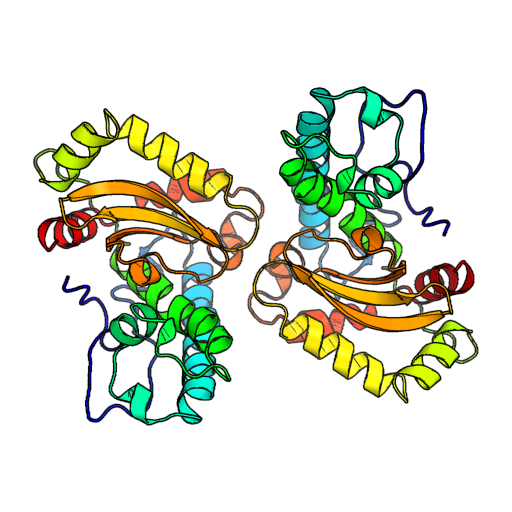U B CA 1
ATOM 1770 C C . LEU B 1 3 ? 8.523 -23.641 -8.688 1 66.81 3 LEU B C 1
ATOM 1772 O O . LEU B 1 3 ? 9.344 -22.844 -8.25 1 66.81 3 LEU B O 1
ATOM 1776 N N . ASP B 1 4 ? 8.68 -24.312 -9.805 1 75.12 4 ASP B N 1
ATOM 1777 C CA . ASP B 1 4 ? 9.852 -24.141 -10.656 1 75.12 4 ASP B CA 1
ATOM 1778 C C . ASP B 1 4 ? 9.617 -23.031 -11.688 1 75.12 4 ASP B C 1
ATOM 1780 O O . ASP B 1 4 ? 9.672 -23.297 -12.891 1 75.12 4 ASP B O 1
ATOM 1784 N N . PHE B 1 5 ? 9.312 -21.906 -11.219 1 80.75 5 PHE B N 1
ATOM 1785 C CA . PHE B 1 5 ? 9.008 -20.875 -12.203 1 80.75 5 PHE B CA 1
ATOM 1786 C C . PHE B 1 5 ? 10.18 -19.922 -12.359 1 80.75 5 PHE B C 1
ATOM 1788 O O . PHE B 1 5 ? 10.148 -19.016 -13.203 1 80.75 5 PHE B O 1
ATOM 1795 N N . SER B 1 6 ? 11.211 -20.094 -11.617 1 86.81 6 SER B N 1
ATOM 1796 C CA . SER B 1 6 ? 12.352 -19.203 -11.75 1 86.81 6 SER B CA 1
ATOM 1797 C C . SER B 1 6 ? 13.617 -19.828 -11.164 1 86.81 6 SER B C 1
ATOM 1799 O O . SER B 1 6 ? 13.539 -20.688 -10.289 1 86.81 6 SER B O 1
ATOM 1801 N N . ASP B 1 7 ? 14.727 -19.344 -11.656 1 87.94 7 ASP B N 1
ATOM 1802 C CA . ASP B 1 7 ? 16 -19.781 -11.102 1 87.94 7 ASP B CA 1
ATOM 1803 C C . ASP B 1 7 ? 16.188 -19.281 -9.672 1 87.94 7 ASP B C 1
ATOM 1805 O O . ASP B 1 7 ? 16.906 -19.891 -8.883 1 87.94 7 ASP B O 1
ATOM 1809 N N . ASN B 1 8 ? 15.562 -18.203 -9.328 1 92.75 8 ASN B N 1
ATOM 1810 C CA . ASN B 1 8 ? 15.672 -17.625 -7.992 1 92.75 8 ASN B CA 1
ATOM 1811 C C . ASN B 1 8 ? 15.07 -18.547 -6.934 1 92.75 8 ASN B C 1
ATOM 1813 O O . ASN B 1 8 ? 15.43 -18.469 -5.758 1 92.75 8 ASN B O 1
ATOM 1817 N N . THR B 1 9 ? 14.172 -19.375 -7.312 1 91.44 9 THR B N 1
ATOM 1818 C CA . THR B 1 9 ? 13.469 -20.219 -6.352 1 91.44 9 THR B CA 1
ATOM 1819 C C . THR B 1 9 ? 14.273 -21.469 -6.035 1 91.44 9 THR B C 1
ATOM 1821 O O . THR B 1 9 ? 14 -22.172 -5.055 1 91.44 9 THR B O 1
ATOM 1824 N N . LYS B 1 10 ? 15.328 -21.719 -6.762 1 89.75 10 LYS B N 1
ATOM 1825 C CA . LYS B 1 10 ? 16.109 -22.953 -6.633 1 89.75 10 LYS B CA 1
ATOM 1826 C C . LYS B 1 10 ? 17.391 -22.703 -5.84 1 89.75 10 LYS B C 1
ATOM 1828 O O . LYS B 1 10 ? 17.953 -21.609 -5.883 1 89.75 10 LYS B O 1
ATOM 1833 N N . CYS B 1 11 ? 17.75 -23.781 -5.262 1 89.56 11 CYS B N 1
ATOM 1834 C CA . CYS B 1 11 ? 19.062 -23.734 -4.621 1 89.56 11 CYS B CA 1
ATOM 1835 C C . CYS B 1 11 ? 20.172 -23.75 -5.664 1 89.56 11 CYS B C 1
ATOM 1837 O O . CYS B 1 11 ? 20.047 -24.391 -6.707 1 89.56 11 CYS B O 1
ATOM 1839 N N . CYS B 1 12 ? 21.141 -23.047 -5.371 1 87.12 12 CYS B N 1
ATOM 1840 C CA . CYS B 1 12 ? 22.312 -22.969 -6.23 1 87.12 12 CYS B CA 1
ATOM 1841 C C . CYS B 1 12 ? 23.562 -22.656 -5.414 1 87.12 12 CYS B C 1
ATOM 1843 O O . CYS B 1 12 ? 23.719 -21.547 -4.898 1 87.12 12 CYS B O 1
ATOM 1845 N N . ASP B 1 13 ? 24.438 -23.609 -5.438 1 86.75 13 ASP B N 1
ATOM 1846 C CA . ASP B 1 13 ? 25.609 -23.516 -4.586 1 86.75 13 ASP B CA 1
ATOM 1847 C C . ASP B 1 13 ? 26.562 -22.422 -5.062 1 86.75 13 ASP B C 1
ATOM 1849 O O . ASP B 1 13 ? 27.312 -21.859 -4.273 1 86.75 13 ASP B O 1
ATOM 1853 N N . SER B 1 14 ? 26.438 -22.141 -6.254 1 89.69 14 SER B N 1
ATOM 1854 C CA . SER B 1 14 ? 27.406 -21.203 -6.824 1 89.69 14 SER B CA 1
ATOM 1855 C C . SER B 1 14 ? 26.828 -19.797 -6.902 1 89.69 14 SER B C 1
ATOM 1857 O O . SER B 1 14 ? 27.516 -18.859 -7.324 1 89.69 14 SER B O 1
ATOM 1859 N N . ARG B 1 15 ? 25.547 -19.578 -6.449 1 92.38 15 ARG B N 1
ATOM 1860 C CA . ARG B 1 15 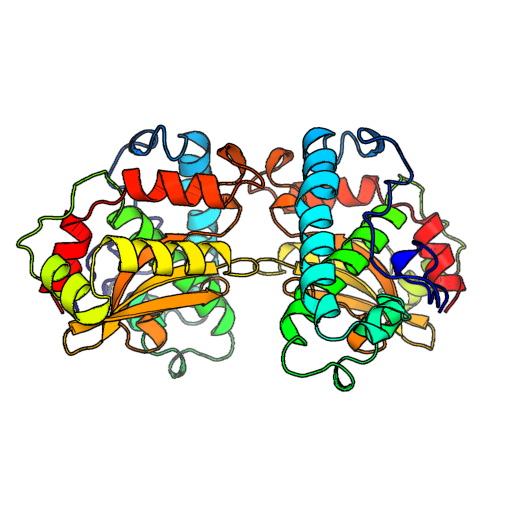? 24.906 -18.281 -6.594 1 92.38 15 ARG B CA 1
ATOM 1861 C C . ARG B 1 15 ? 25.5 -17.266 -5.629 1 92.38 15 ARG B C 1
ATOM 1863 O O . ARG B 1 15 ? 25.734 -17.578 -4.457 1 92.38 15 ARG B O 1
ATOM 1870 N N . THR B 1 16 ? 25.75 -16.078 -6.164 1 94.56 16 THR B N 1
ATOM 1871 C CA . THR B 1 16 ? 26.266 -15.008 -5.324 1 94.56 16 THR B CA 1
ATOM 1872 C C . THR B 1 16 ? 25.344 -13.797 -5.359 1 94.56 16 THR B C 1
ATOM 1874 O O . THR B 1 16 ? 25.578 -12.805 -4.672 1 94.56 16 THR B O 1
ATOM 1877 N N . THR B 1 17 ? 24.328 -13.938 -6.219 1 97.06 17 THR B N 1
ATOM 1878 C CA . THR B 1 17 ? 23.359 -12.859 -6.352 1 97.06 17 THR B CA 1
ATOM 1879 C C . THR B 1 17 ? 22.047 -13.383 -6.949 1 97.06 17 THR B C 1
ATOM 1881 O O . THR B 1 17 ? 22.062 -14.352 -7.703 1 97.06 17 THR B O 1
ATOM 1884 N N . PHE B 1 18 ? 21 -12.859 -6.543 1 97.88 18 PHE B N 1
ATOM 1885 C CA . PHE B 1 18 ? 19.734 -13.062 -7.242 1 97.88 18 PHE B CA 1
ATOM 1886 C C . PHE B 1 18 ? 19.625 -12.125 -8.438 1 97.88 18 PHE B C 1
ATOM 1888 O O . PHE B 1 18 ? 20.234 -11.062 -8.461 1 97.88 18 PHE B O 1
ATOM 1895 N N . THR B 1 19 ? 18.844 -12.547 -9.414 1 97.81 19 THR B N 1
ATOM 1896 C CA . THR B 1 19 ? 18.688 -11.742 -10.625 1 97.81 19 THR B CA 1
ATOM 1897 C C . THR B 1 19 ? 17.219 -11.57 -10.992 1 97.81 19 THR B C 1
ATOM 1899 O O . THR B 1 19 ? 16.375 -12.32 -10.516 1 97.81 19 THR B O 1
ATOM 1902 N N . LEU B 1 20 ? 16.938 -10.523 -11.766 1 98.25 20 LEU B N 1
ATOM 1903 C CA . LEU B 1 20 ? 15.594 -10.344 -12.289 1 98.25 20 LEU B CA 1
ATOM 1904 C C . LEU B 1 20 ? 15.273 -11.414 -13.336 1 98.25 20 LEU B C 1
ATOM 1906 O O . LEU B 1 20 ? 15.891 -11.445 -14.406 1 98.25 20 LEU B O 1
ATOM 1910 N N . THR B 1 21 ? 14.383 -12.266 -13.031 1 96.94 21 THR B N 1
ATOM 1911 C CA . THR B 1 21 ? 13.953 -13.273 -13.984 1 96.94 21 THR B CA 1
ATOM 1912 C C . THR B 1 21 ? 13.234 -12.633 -15.164 1 96.94 21 THR B C 1
ATOM 1914 O O . THR B 1 21 ? 12.297 -11.852 -14.977 1 96.94 21 THR B O 1
ATOM 1917 N N . PRO B 1 22 ? 13.656 -12.906 -16.375 1 96.81 22 PRO B N 1
ATOM 1918 C CA . PRO B 1 22 ? 12.945 -12.336 -17.531 1 96.81 22 PRO B CA 1
ATOM 1919 C C . PRO B 1 22 ? 11.492 -12.797 -17.609 1 96.81 22 PRO B C 1
ATOM 1921 O O . PRO B 1 22 ? 11.156 -13.898 -17.156 1 96.81 22 PRO B O 1
ATOM 1924 N N . LEU B 1 23 ? 10.703 -11.922 -18.156 1 96.69 23 LEU B N 1
ATOM 1925 C CA . LEU B 1 23 ? 9.328 -12.336 -18.406 1 96.69 23 LEU B CA 1
ATOM 1926 C C . LEU B 1 23 ? 9.289 -13.5 -19.391 1 96.69 23 LEU B C 1
ATOM 1928 O O . LEU B 1 23 ? 10.094 -13.555 -20.328 1 96.69 23 LEU B O 1
ATOM 1932 N N . PRO B 1 24 ? 8.383 -14.398 -19.234 1 93.56 24 PRO B N 1
ATOM 1933 C CA . PRO B 1 24 ? 8.258 -15.523 -20.156 1 93.56 24 PRO B CA 1
ATOM 1934 C C . PRO B 1 24 ? 7.543 -15.141 -21.453 1 93.56 24 PRO B C 1
ATOM 1936 O O . PRO B 1 24 ? 7.352 -15.984 -22.328 1 93.56 24 PRO B O 1
ATOM 1939 N N . TYR B 1 25 ? 7.137 -13.922 -21.703 1 96.31 25 TYR B N 1
ATOM 1940 C CA . TYR B 1 25 ? 6.43 -13.383 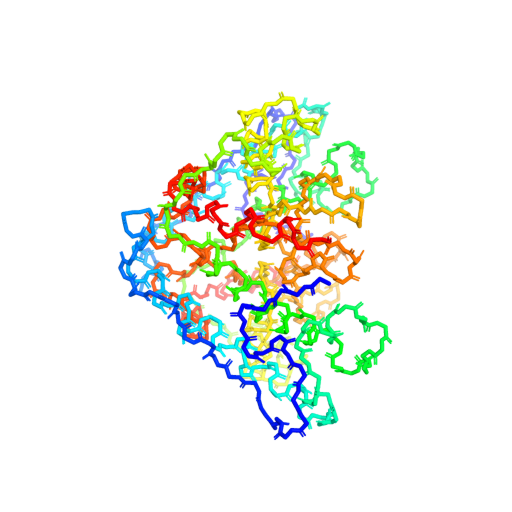-22.859 1 96.31 25 TYR B CA 1
ATOM 1941 C C . TYR B 1 25 ? 6.762 -11.906 -23.062 1 96.31 25 TYR B C 1
ATOM 1943 O O . TYR B 1 25 ? 7.465 -11.305 -22.25 1 96.31 25 TYR B O 1
ATOM 1951 N N . GLY B 1 26 ? 6.289 -11.398 -24.188 1 97.12 26 GLY B N 1
ATOM 1952 C CA . GLY B 1 26 ? 6.535 -9.992 -24.469 1 97.12 26 GLY B CA 1
ATOM 1953 C C . GLY B 1 26 ? 5.766 -9.055 -23.547 1 97.12 26 GLY B C 1
ATOM 1954 O O . GLY B 1 26 ? 4.773 -9.453 -22.938 1 97.12 26 GLY B O 1
ATOM 1955 N N . TYR B 1 27 ? 6.168 -7.859 -23.469 1 97.81 27 TYR B N 1
ATOM 1956 C CA . TYR B 1 27 ? 5.605 -6.883 -22.547 1 97.81 27 TYR B CA 1
ATOM 1957 C C . TYR B 1 27 ? 4.168 -6.543 -22.922 1 97.81 27 TYR B C 1
ATOM 1959 O O . TYR B 1 27 ? 3.422 -5.992 -22.109 1 97.81 27 TYR B O 1
ATOM 1967 N N . GLU B 1 28 ? 3.742 -6.82 -24.078 1 97.88 28 GLU B N 1
ATOM 1968 C CA .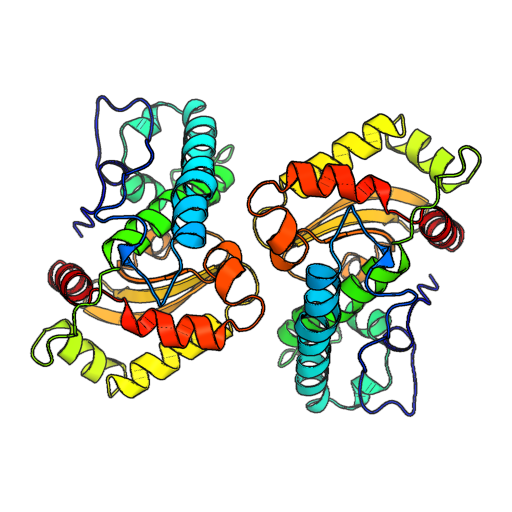 GLU B 1 28 ? 2.398 -6.504 -24.562 1 97.88 28 GLU B CA 1
ATOM 1969 C C . GLU B 1 28 ? 1.467 -7.703 -24.422 1 97.88 28 GLU B C 1
ATOM 1971 O O . GLU B 1 28 ? 0.282 -7.617 -24.75 1 97.88 28 GLU B O 1
ATOM 1976 N N . HIS B 1 29 ? 2.023 -8.734 -23.953 1 97.19 29 HIS B N 1
ATOM 1977 C CA . HIS B 1 29 ? 1.34 -10.023 -23.969 1 97.19 29 HIS B CA 1
ATOM 1978 C C . HIS B 1 29 ? 0.03 -9.961 -23.188 1 97.19 29 HIS B C 1
ATOM 1980 O O . HIS B 1 29 ? -0.916 -10.688 -23.5 1 97.19 29 HIS B O 1
ATOM 1986 N N . LEU B 1 30 ? -0.106 -9.07 -22.219 1 98.31 30 LEU B N 1
ATOM 1987 C CA . LEU B 1 30 ? -1.242 -9.062 -21.312 1 98.31 30 LEU B CA 1
ATOM 1988 C C . LEU B 1 30 ? -2.277 -8.023 -21.734 1 98.31 30 LEU B C 1
ATOM 1990 O O . LEU B 1 30 ? -3.285 -7.832 -21.062 1 98.31 30 LEU B O 1
ATOM 1994 N N . GLU B 1 31 ? -2.01 -7.406 -22.828 1 98.06 31 GLU B N 1
ATOM 1995 C CA . GLU B 1 31 ? -2.973 -6.449 -23.375 1 98.06 31 GLU B CA 1
ATOM 1996 C C . GLU B 1 31 ? -4.215 -7.16 -23.906 1 98.06 31 GLU B C 1
ATOM 1998 O O . GLU B 1 31 ? -4.133 -8.289 -24.391 1 98.06 31 GLU B O 1
ATOM 2003 N N . PRO B 1 32 ? -5.316 -6.516 -23.797 1 98.19 32 PRO B N 1
ATOM 2004 C CA . PRO B 1 32 ? -5.555 -5.152 -23.312 1 98.19 32 PRO B CA 1
ATOM 2005 C C . PRO B 1 32 ? -5.809 -5.09 -21.812 1 98.19 32 PRO B C 1
ATOM 2007 O O . PRO B 1 32 ? -6.109 -4.02 -21.266 1 98.19 32 PRO B O 1
ATOM 2010 N N . SER B 1 33 ? -5.719 -6.168 -21.109 1 98.69 33 SER B N 1
ATOM 2011 C CA . SER B 1 33 ? -6.066 -6.207 -19.688 1 98.69 33 SER B CA 1
ATOM 2012 C C . SER B 1 33 ? -5.059 -5.426 -18.844 1 98.69 33 SER B C 1
ATOM 2014 O O . SER B 1 33 ? -5.43 -4.781 -17.875 1 98.69 33 SER B O 1
ATOM 2016 N N . ILE B 1 34 ? -3.818 -5.504 -19.156 1 98.69 34 ILE B N 1
ATOM 2017 C CA . ILE B 1 34 ? -2.75 -4.699 -18.578 1 98.69 34 ILE B CA 1
ATOM 2018 C C . ILE B 1 34 ? -1.853 -4.152 -19.688 1 98.69 34 ILE B C 1
ATOM 2020 O O . ILE B 1 34 ? -1.337 -4.918 -20.5 1 98.69 34 ILE B O 1
ATOM 2024 N N . ASP B 1 35 ? -1.671 -2.889 -19.719 1 98.56 35 ASP B N 1
ATOM 2025 C CA . ASP B 1 35 ? -0.972 -2.266 -20.844 1 98.56 35 ASP B CA 1
ATOM 2026 C C . ASP B 1 35 ? 0.536 -2.484 -20.734 1 98.56 35 ASP B C 1
ATOM 2028 O O . ASP B 1 35 ? 1.051 -2.793 -19.656 1 98.56 35 ASP B O 1
ATOM 2032 N N . ARG B 1 36 ? 1.232 -2.354 -21.812 1 98.56 36 ARG B N 1
ATOM 2033 C CA . ARG B 1 36 ? 2.666 -2.588 -21.953 1 98.56 36 ARG B CA 1
ATOM 2034 C C . ARG B 1 36 ? 3.459 -1.749 -20.969 1 98.56 36 ARG B C 1
ATOM 2036 O O . ARG B 1 36 ? 4.418 -2.236 -20.359 1 98.56 36 ARG B O 1
ATOM 2043 N N . GLU B 1 37 ? 3.125 -0.492 -20.812 1 98.62 37 GLU B N 1
ATOM 2044 C CA . GLU B 1 37 ? 3.859 0.401 -19.922 1 98.62 37 GLU B CA 1
ATOM 2045 C C . GLU B 1 37 ? 3.793 -0.082 -18.469 1 98.62 37 GLU B C 1
ATOM 2047 O O . GLU B 1 37 ? 4.805 -0.104 -17.766 1 98.62 37 GLU B O 1
ATOM 2052 N N . THR B 1 38 ? 2.588 -0.485 -18.016 1 98.81 38 THR B N 1
ATOM 2053 C CA . THR B 1 38 ? 2.41 -1.021 -16.672 1 98.81 38 THR B CA 1
ATOM 2054 C C . THR B 1 38 ? 3.291 -2.25 -16.469 1 98.81 38 THR B C 1
ATOM 2056 O O . THR B 1 38 ? 4 -2.348 -15.461 1 98.81 38 THR B O 1
ATOM 2059 N N . VAL B 1 39 ? 3.303 -3.168 -17.406 1 98.81 39 VAL B N 1
ATOM 2060 C CA . VAL B 1 39 ? 4.082 -4.395 -17.297 1 98.81 39 VAL B CA 1
ATOM 2061 C C . VAL B 1 39 ? 5.57 -4.062 -17.266 1 98.81 39 VAL B C 1
ATOM 2063 O O . VAL B 1 39 ? 6.316 -4.609 -16.453 1 98.81 39 VAL B O 1
ATOM 2066 N N . THR B 1 40 ? 5.992 -3.148 -18.125 1 98.81 40 THR B N 1
ATOM 2067 C CA . THR B 1 40 ? 7.398 -2.777 -18.219 1 98.81 40 THR B CA 1
ATOM 2068 C C . THR B 1 40 ? 7.906 -2.199 -16.906 1 98.81 40 THR B C 1
ATOM 2070 O O . THR B 1 40 ? 8.914 -2.656 -16.375 1 98.81 40 THR B O 1
ATOM 2073 N N . ILE B 1 41 ? 7.227 -1.225 -16.359 1 98.81 41 ILE B N 1
ATOM 2074 C CA . ILE B 1 41 ? 7.652 -0.583 -15.125 1 98.81 41 ILE B CA 1
ATOM 2075 C C . ILE B 1 41 ? 7.543 -1.57 -13.961 1 98.81 41 ILE B C 1
ATOM 2077 O O . ILE B 1 41 ? 8.43 -1.642 -13.109 1 98.81 41 ILE B O 1
ATOM 2081 N N . HIS B 1 42 ? 6.461 -2.344 -13.945 1 98.88 42 HIS B N 1
ATOM 2082 C CA . HIS B 1 42 ? 6.188 -3.332 -12.914 1 98.88 42 HIS B CA 1
ATOM 2083 C C . HIS B 1 42 ? 7.32 -4.348 -12.805 1 98.88 42 HIS B C 1
ATOM 2085 O O . HIS B 1 42 ? 7.84 -4.598 -11.719 1 98.88 42 HIS B O 1
ATOM 2091 N N . HIS B 1 43 ? 7.719 -4.871 -13.922 1 98.75 43 HIS B N 1
ATOM 2092 C CA . HIS B 1 43 ? 8.766 -5.883 -13.969 1 98.75 43 HIS B CA 1
ATOM 2093 C C . HIS B 1 43 ? 10.148 -5.246 -13.891 1 98.75 43 HIS B C 1
ATOM 2095 O O . HIS B 1 43 ? 10.93 -5.559 -12.984 1 98.75 43 HIS B O 1
ATOM 2101 N N . ASP B 1 44 ? 10.453 -4.262 -14.695 1 98.81 44 ASP B N 1
ATOM 2102 C CA . ASP B 1 44 ? 11.812 -3.781 -14.906 1 98.81 44 ASP B CA 1
ATOM 2103 C C . ASP B 1 44 ? 12.227 -2.801 -13.812 1 98.81 44 ASP B C 1
ATOM 2105 O O . ASP B 1 44 ? 13.406 -2.506 -13.641 1 98.81 44 ASP B O 1
ATOM 2109 N N . LYS B 1 45 ? 11.25 -2.205 -13.156 1 98.75 45 LYS B N 1
ATOM 2110 C CA . LYS B 1 45 ? 11.594 -1.213 -12.141 1 98.75 45 LYS B CA 1
ATOM 2111 C C . LYS B 1 45 ? 11.219 -1.702 -10.75 1 98.75 45 LYS B C 1
ATOM 2113 O O . LYS B 1 45 ? 12.086 -1.862 -9.891 1 98.75 45 LYS B O 1
ATOM 2118 N N . HIS B 1 46 ? 9.953 -2.031 -10.5 1 98.81 46 HIS B N 1
ATOM 2119 C CA . HIS B 1 46 ? 9.531 -2.428 -9.164 1 98.81 46 HIS B CA 1
ATOM 2120 C C . HIS B 1 46 ? 10.148 -3.766 -8.766 1 98.81 46 HIS B C 1
ATOM 2122 O O . HIS B 1 46 ? 10.781 -3.873 -7.711 1 98.81 46 HIS B O 1
ATOM 2128 N N . GLN B 1 47 ? 9.961 -4.824 -9.578 1 98.75 47 GLN B N 1
ATOM 2129 C CA . GLN B 1 47 ? 10.547 -6.113 -9.211 1 98.75 47 GLN B CA 1
ATOM 2130 C C . GLN B 1 47 ? 12.07 -6.027 -9.172 1 98.75 47 GLN B C 1
ATOM 2132 O O . GLN B 1 47 ? 12.703 -6.629 -8.297 1 98.75 47 GLN B O 1
ATOM 2137 N N . GLN B 1 48 ? 12.664 -5.316 -10.125 1 98.81 48 GLN B N 1
ATOM 2138 C CA . GLN B 1 48 ? 14.109 -5.121 -10.094 1 98.81 48 GLN B CA 1
ATOM 2139 C C . GLN B 1 48 ? 14.562 -4.531 -8.758 1 98.81 48 GLN B C 1
ATOM 2141 O O . GLN B 1 48 ? 15.578 -4.945 -8.203 1 98.81 48 GLN B O 1
ATOM 2146 N N . ALA B 1 49 ? 13.828 -3.533 -8.289 1 98.69 49 ALA B N 1
ATOM 2147 C CA . ALA B 1 49 ? 14.18 -2.916 -7.012 1 98.69 49 ALA B CA 1
ATOM 2148 C C . ALA B 1 49 ? 14.141 -3.939 -5.879 1 98.69 49 ALA B C 1
ATOM 2150 O O . ALA B 1 49 ? 14.992 -3.92 -4.988 1 98.69 49 ALA B O 1
ATOM 2151 N N . TYR B 1 50 ? 13.141 -4.859 -5.902 1 98.75 50 TYR B N 1
ATOM 2152 C CA . TYR B 1 50 ? 13.078 -5.914 -4.895 1 98.75 50 TYR B CA 1
ATOM 2153 C C . TYR B 1 50 ? 14.305 -6.812 -4.973 1 98.75 50 TYR B C 1
ATOM 2155 O O . TYR B 1 50 ? 14.859 -7.207 -3.941 1 98.75 50 TYR B O 1
ATOM 2163 N N . VAL B 1 51 ? 14.695 -7.141 -6.203 1 98.75 51 VAL B N 1
ATOM 2164 C CA . VAL B 1 51 ? 15.875 -7.98 -6.402 1 98.75 51 VAL B CA 1
ATOM 2165 C C . VAL B 1 51 ? 17.109 -7.289 -5.832 1 98.75 51 VAL B C 1
ATOM 2167 O O . VAL B 1 51 ? 17.875 -7.895 -5.074 1 98.75 51 VAL B O 1
ATOM 2170 N N . ASP B 1 52 ? 17.312 -6.016 -6.176 1 98.81 52 ASP B N 1
ATOM 2171 C CA . ASP B 1 52 ? 18.469 -5.254 -5.715 1 98.81 52 ASP B CA 1
ATOM 2172 C C . ASP B 1 52 ? 18.5 -5.18 -4.191 1 98.81 52 ASP B C 1
ATOM 2174 O O . ASP B 1 52 ? 19.547 -5.414 -3.58 1 98.81 52 ASP B O 1
ATOM 2178 N N . LYS B 1 53 ? 17.422 -4.867 -3.607 1 98.69 53 LYS B N 1
ATOM 2179 C CA . LYS B 1 53 ? 17.359 -4.699 -2.158 1 98.69 53 LYS B CA 1
ATOM 2180 C C . LYS B 1 53 ? 17.5 -6.039 -1.445 1 98.69 53 LYS B C 1
ATOM 2182 O O . LYS B 1 53 ? 18.062 -6.105 -0.347 1 98.69 53 LYS B O 1
ATOM 2187 N N . LEU B 1 54 ? 16.938 -7.113 -2.047 1 98.69 54 LEU B N 1
ATOM 2188 C CA . LEU B 1 54 ? 17.172 -8.445 -1.507 1 98.69 54 LEU B CA 1
ATOM 2189 C C . LEU B 1 54 ? 18.656 -8.766 -1.48 1 98.69 54 LEU B C 1
ATOM 2191 O O . LEU B 1 54 ? 19.188 -9.242 -0.469 1 98.69 54 LEU B O 1
ATOM 2195 N N . ASN B 1 55 ? 19.328 -8.523 -2.611 1 98.81 55 ASN B N 1
ATOM 2196 C CA . ASN B 1 55 ? 20.766 -8.75 -2.691 1 98.81 55 ASN B CA 1
ATOM 2197 C C . ASN B 1 55 ? 21.516 -7.949 -1.63 1 98.81 55 ASN B C 1
ATOM 2199 O O . ASN B 1 55 ? 22.422 -8.477 -0.985 1 98.81 55 ASN B O 1
ATOM 2203 N N . ALA B 1 56 ? 21.156 -6.703 -1.448 1 98.62 56 ALA B N 1
ATOM 2204 C CA . ALA B 1 56 ? 21.797 -5.859 -0.442 1 98.62 56 ALA B CA 1
ATOM 2205 C C . ALA B 1 56 ? 21.609 -6.441 0.957 1 98.62 56 ALA B C 1
ATOM 2207 O O . ALA B 1 56 ? 22.562 -6.457 1.754 1 98.62 56 ALA B O 1
ATOM 2208 N N . ALA B 1 57 ? 20.469 -6.941 1.28 1 98.44 57 ALA B N 1
ATOM 2209 C CA . ALA B 1 57 ? 20.188 -7.527 2.592 1 98.44 57 ALA B CA 1
ATOM 2210 C C . ALA B 1 57 ? 20.984 -8.82 2.791 1 98.44 57 ALA B C 1
ATOM 2212 O O . ALA B 1 57 ? 21.641 -8.992 3.818 1 98.44 57 ALA B O 1
ATOM 2213 N N . ILE B 1 58 ? 20.938 -9.672 1.798 1 98.19 58 ILE B N 1
ATOM 2214 C CA . ILE B 1 58 ? 21.516 -11.008 1.908 1 98.19 58 ILE B CA 1
ATOM 2215 C C . ILE B 1 58 ? 23.031 -10.914 1.921 1 98.19 58 ILE B C 1
ATOM 2217 O O . ILE B 1 58 ? 23.703 -11.781 2.482 1 98.19 58 ILE B O 1
ATOM 2221 N N . SER B 1 59 ? 23.594 -9.867 1.325 1 98.31 59 SER B N 1
ATOM 2222 C CA . SER B 1 59 ? 25.047 -9.68 1.292 1 98.31 59 SER B CA 1
ATOM 2223 C C . SER B 1 59 ? 25.625 -9.641 2.699 1 98.31 59 SER B C 1
ATOM 2225 O O . SER B 1 59 ? 26.812 -9.914 2.891 1 98.31 59 SER B O 1
ATOM 2227 N N . LYS B 1 60 ? 24.875 -9.297 3.678 1 98.06 60 LYS B N 1
ATOM 2228 C CA . LYS B 1 60 ? 25.312 -9.289 5.07 1 98.06 60 LYS B CA 1
ATOM 2229 C C . LYS B 1 60 ? 25.438 -10.711 5.613 1 98.06 60 LYS B C 1
ATOM 2231 O O . LYS B 1 60 ? 26.078 -10.93 6.641 1 98.06 60 LYS B O 1
ATOM 2236 N N . HIS B 1 61 ? 24.797 -11.664 5.023 1 97.94 61 HIS B N 1
ATOM 2237 C CA . HIS B 1 61 ? 24.828 -13.094 5.328 1 97.94 61 HIS B CA 1
ATOM 2238 C C . HIS B 1 61 ? 24.922 -13.93 4.059 1 97.94 61 HIS B C 1
ATOM 2240 O O . HIS B 1 61 ? 24 -14.688 3.742 1 97.94 61 HIS B O 1
ATOM 2246 N N . PRO B 1 62 ? 26 -13.945 3.424 1 96.75 62 PRO B N 1
ATOM 2247 C CA . PRO B 1 62 ? 26.141 -14.43 2.049 1 96.75 62 PRO B CA 1
ATOM 2248 C C . PRO B 1 62 ? 25.828 -15.922 1.91 1 96.75 62 PRO B C 1
ATOM 2250 O O . PRO B 1 62 ? 25.609 -16.406 0.798 1 96.75 62 PRO B O 1
ATOM 2253 N N . GLU B 1 63 ? 25.844 -16.719 2.98 1 95.94 63 GLU B N 1
ATOM 2254 C CA . GLU B 1 63 ? 25.5 -18.141 2.916 1 95.94 63 GLU B CA 1
ATOM 2255 C C . GLU B 1 63 ? 24.078 -18.328 2.408 1 95.94 63 GLU B C 1
ATOM 2257 O O . GLU B 1 63 ? 23.75 -19.391 1.858 1 95.94 63 GLU B O 1
ATOM 2262 N N . LEU B 1 64 ? 23.266 -17.344 2.566 1 97.25 64 LEU B N 1
ATOM 2263 C CA . LEU B 1 64 ? 21.875 -17.422 2.166 1 97.25 64 LEU B CA 1
ATOM 2264 C C . LEU B 1 64 ? 21.734 -17.422 0.646 1 97.25 64 LEU B C 1
ATOM 2266 O O . LEU B 1 64 ? 20.703 -17.812 0.108 1 97.25 64 LEU B O 1
ATOM 2270 N N . PHE B 1 65 ? 22.734 -16.953 -0.04 1 97.06 65 PHE B N 1
ATOM 2271 C CA . PHE B 1 65 ? 22.703 -16.969 -1.498 1 97.06 65 PHE B CA 1
ATOM 2272 C C . PHE B 1 65 ? 22.609 -18.391 -2.023 1 97.06 65 PHE B C 1
ATOM 2274 O O . PHE B 1 65 ? 22.156 -18.609 -3.152 1 97.06 65 PHE B O 1
ATOM 2281 N N . LYS B 1 66 ? 23.047 -19.344 -1.262 1 95.62 66 LYS B N 1
ATOM 2282 C CA . LYS B 1 66 ? 23.047 -20.75 -1.694 1 95.62 66 LYS B CA 1
ATOM 2283 C C . LYS B 1 66 ? 21.625 -21.297 -1.723 1 95.62 66 LYS B C 1
ATOM 2285 O O . LYS B 1 66 ? 21.375 -22.344 -2.338 1 95.62 66 LYS B O 1
ATOM 2290 N N . LYS B 1 67 ? 20.797 -20.609 -1.039 1 95.19 67 LYS B N 1
ATOM 2291 C CA . LYS B 1 67 ? 19.406 -21.016 -0.996 1 95.19 67 LYS B CA 1
ATOM 2292 C C . LYS B 1 67 ? 18.578 -20.281 -2.051 1 95.19 67 LYS B C 1
ATOM 2294 O O . LYS B 1 67 ? 18.969 -19.203 -2.508 1 95.19 67 LYS B O 1
ATOM 2299 N N . GLY B 1 68 ? 17.531 -20.859 -2.439 1 94.69 68 GLY B N 1
ATOM 2300 C CA . GLY B 1 68 ? 16.547 -20.141 -3.234 1 94.69 68 GLY B CA 1
ATOM 2301 C C . GLY B 1 68 ? 15.594 -19.312 -2.395 1 94.69 68 GLY B C 1
ATOM 2302 O O . GLY B 1 68 ? 15.445 -19.562 -1.195 1 94.69 68 GLY B O 1
ATOM 2303 N N . VAL B 1 69 ? 14.938 -18.406 -3.027 1 95.69 69 VAL B N 1
ATOM 2304 C CA . VAL B 1 69 ? 14.023 -17.531 -2.301 1 95.69 69 VAL B CA 1
ATOM 2305 C C . VAL B 1 69 ? 12.891 -18.359 -1.696 1 95.69 69 VAL B C 1
ATOM 2307 O O . VAL B 1 69 ? 12.359 -18.016 -0.633 1 95.69 69 VAL B O 1
ATOM 2310 N N . PHE B 1 70 ? 12.492 -19.422 -2.328 1 95 70 PHE B N 1
ATOM 2311 C CA . PHE B 1 70 ? 11.461 -20.297 -1.777 1 95 70 PHE B CA 1
ATOM 2312 C C . PHE B 1 70 ? 11.875 -20.828 -0.414 1 95 70 PHE B C 1
ATOM 2314 O O . PHE B 1 70 ? 11.133 -20.719 0.56 1 95 70 PHE B O 1
ATOM 2321 N N . GLU B 1 71 ? 13.039 -21.406 -0.398 1 94.31 71 GLU B N 1
ATOM 2322 C CA . GLU B 1 71 ? 13.555 -21.969 0.848 1 94.31 71 GLU B CA 1
ATOM 2323 C C . GLU B 1 71 ? 13.711 -20.891 1.914 1 94.31 71 GLU B C 1
ATOM 2325 O O . GLU B 1 71 ? 13.367 -21.109 3.076 1 94.31 71 GLU B O 1
ATOM 2330 N N . ILE B 1 72 ? 14.25 -19.812 1.532 1 96.31 72 ILE B N 1
ATOM 2331 C CA . ILE B 1 72 ? 14.492 -18.703 2.449 1 96.31 72 ILE B CA 1
ATOM 2332 C C . ILE B 1 72 ? 13.18 -18.25 3.082 1 96.31 72 ILE B C 1
ATOM 2334 O O . ILE B 1 72 ? 13.094 -18.094 4.301 1 96.31 72 ILE B O 1
ATOM 2338 N N . LEU B 1 73 ? 12.133 -18.109 2.309 1 96.88 73 LEU B N 1
ATOM 2339 C CA . LEU B 1 73 ? 10.867 -17.547 2.762 1 96.88 73 LEU B CA 1
ATOM 2340 C C . LEU B 1 73 ? 10.031 -18.625 3.465 1 96.88 73 LEU B C 1
ATOM 2342 O O . LEU B 1 73 ? 9.078 -18.297 4.184 1 96.88 73 LEU B O 1
ATOM 2346 N N . SER B 1 74 ? 10.305 -19.859 3.26 1 95.38 74 SER B N 1
ATOM 2347 C CA . SER B 1 74 ? 9.531 -20.953 3.854 1 95.38 74 SER B CA 1
ATOM 2348 C C . SER B 1 74 ? 9.8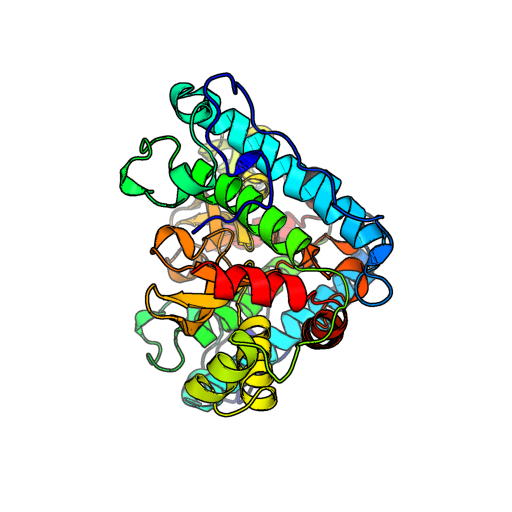75 -21.141 5.328 1 95.38 74 SER B C 1
ATOM 2350 O O . SER B 1 74 ? 9.156 -21.812 6.062 1 95.38 74 SER B O 1
ATOM 2352 N N . ASP B 1 75 ? 11.016 -20.578 5.75 1 95.31 75 ASP B N 1
ATOM 2353 C CA . ASP B 1 75 ? 11.422 -20.641 7.152 1 95.31 75 ASP B CA 1
ATOM 2354 C C . ASP B 1 75 ? 11.93 -19.281 7.641 1 95.31 75 ASP B C 1
ATOM 2356 O O . ASP B 1 75 ? 13.133 -19.094 7.82 1 95.31 75 ASP B O 1
ATOM 2360 N N . LEU B 1 76 ? 11.055 -18.484 8.023 1 97.25 76 LEU B N 1
ATOM 2361 C CA . LEU B 1 76 ? 11.398 -17.109 8.406 1 97.25 76 LEU B CA 1
ATOM 2362 C C . LEU B 1 76 ? 12.141 -17.094 9.734 1 97.25 76 LEU B C 1
ATOM 2364 O O . LEU B 1 76 ? 12.93 -16.172 10 1 97.25 76 LEU B O 1
ATOM 2368 N N . ASN B 1 77 ? 11.867 -18.047 10.586 1 96.75 77 ASN B N 1
ATOM 2369 C CA . ASN B 1 77 ? 12.5 -18.109 11.898 1 96.75 77 ASN B CA 1
ATOM 2370 C C . ASN B 1 77 ? 14.008 -18.344 11.781 1 96.75 77 ASN B C 1
ATOM 2372 O O . ASN B 1 77 ? 14.758 -18.047 12.719 1 96.75 77 ASN B O 1
ATOM 2376 N N . ALA B 1 78 ? 14.43 -18.906 10.695 1 96.12 78 ALA B N 1
ATOM 2377 C CA . ALA B 1 78 ? 15.844 -19.203 10.477 1 96.12 78 ALA B CA 1
ATOM 2378 C C . ALA B 1 78 ? 16.594 -17.953 10.016 1 96.12 78 ALA B C 1
ATOM 2380 O O . ALA B 1 78 ? 17.828 -17.953 9.961 1 96.12 78 ALA B O 1
ATOM 2381 N N . LEU B 1 79 ? 15.906 -16.891 9.672 1 97.81 79 LEU B N 1
ATOM 2382 C CA . LEU B 1 79 ? 16.531 -15.68 9.164 1 97.81 79 LEU B CA 1
ATOM 2383 C C . LEU B 1 79 ? 17.188 -14.891 10.289 1 97.81 79 LEU B C 1
ATOM 2385 O O . LEU B 1 79 ? 16.625 -14.773 11.375 1 97.81 79 LEU B O 1
ATOM 2389 N N . PRO B 1 80 ? 18.391 -14.406 9.945 1 98.12 80 PRO B N 1
ATOM 2390 C CA . PRO B 1 80 ? 18.969 -13.477 10.914 1 98.12 80 PRO B CA 1
ATOM 2391 C C . PRO B 1 80 ? 18.062 -12.281 11.195 1 98.12 80 PRO B C 1
ATOM 2393 O O . PRO B 1 80 ? 17.5 -11.703 10.266 1 98.12 80 PRO B O 1
ATOM 2396 N N . GLU B 1 81 ? 17.984 -11.867 12.445 1 97.94 81 GLU B N 1
ATOM 2397 C CA . GLU B 1 81 ? 17.062 -10.828 12.883 1 97.94 81 GLU B CA 1
ATOM 2398 C C . GLU B 1 81 ? 17.359 -9.5 12.195 1 97.94 81 GLU B C 1
ATOM 2400 O O . GLU B 1 81 ? 16.438 -8.742 11.859 1 97.94 81 GLU B O 1
ATOM 2405 N N . ASP B 1 82 ? 18.594 -9.234 11.906 1 98.12 82 ASP B N 1
ATOM 2406 C CA . ASP B 1 82 ? 18.984 -7.922 11.406 1 98.12 82 ASP B CA 1
ATOM 2407 C C . ASP B 1 82 ? 18.547 -7.73 9.953 1 98.12 82 ASP B C 1
ATOM 2409 O O . ASP B 1 82 ? 18.516 -6.605 9.453 1 98.12 82 ASP B O 1
ATOM 2413 N N . ILE B 1 83 ? 18.219 -8.836 9.227 1 98.44 83 ILE B N 1
ATOM 2414 C CA . ILE B 1 83 ? 17.828 -8.68 7.832 1 98.44 83 ILE B CA 1
ATOM 2415 C C . ILE B 1 83 ? 16.422 -9.266 7.621 1 98.44 83 ILE B C 1
ATOM 2417 O O . ILE B 1 83 ? 15.914 -9.273 6.504 1 98.44 83 ILE B O 1
ATOM 2421 N N . LYS B 1 84 ? 15.852 -9.828 8.625 1 98.38 84 LYS B N 1
ATOM 2422 C CA . LYS B 1 84 ? 14.609 -10.586 8.516 1 98.38 84 LYS B CA 1
ATOM 2423 C C . LYS B 1 84 ? 13.539 -9.773 7.789 1 98.38 84 LYS B C 1
ATOM 2425 O O . LYS B 1 84 ? 12.969 -10.234 6.797 1 98.38 84 LYS B O 1
ATOM 2430 N N . LYS B 1 85 ? 13.25 -8.594 8.227 1 98.06 85 LYS B N 1
ATOM 2431 C CA . LYS B 1 85 ? 12.211 -7.77 7.629 1 98.06 85 LYS B CA 1
ATOM 2432 C C . LYS B 1 85 ? 12.531 -7.445 6.172 1 98.06 85 LYS B C 1
ATOM 2434 O O . LYS B 1 85 ? 11.656 -7.492 5.312 1 98.06 85 LYS B O 1
ATOM 2439 N N . ALA B 1 86 ? 13.758 -7.051 5.945 1 98.31 86 ALA B N 1
ATOM 2440 C CA . ALA B 1 86 ? 14.18 -6.727 4.586 1 98.31 86 ALA B CA 1
ATOM 2441 C C . ALA B 1 86 ? 13.992 -7.922 3.654 1 98.31 86 ALA B C 1
ATOM 2443 O O . ALA B 1 86 ? 13.562 -7.762 2.508 1 98.31 86 ALA B O 1
ATOM 2444 N N . VAL B 1 87 ? 14.312 -9.117 4.168 1 98.62 87 VAL B N 1
ATOM 2445 C CA . VAL B 1 87 ? 14.203 -10.32 3.352 1 98.62 87 VAL B CA 1
ATOM 2446 C C . VAL B 1 87 ? 12.734 -10.664 3.121 1 98.62 87 VAL B C 1
ATOM 2448 O O . VAL B 1 87 ? 12.352 -11.062 2.021 1 98.62 87 VAL B O 1
ATOM 2451 N N . ILE B 1 88 ? 11.914 -10.5 4.137 1 98.56 88 ILE B N 1
ATOM 2452 C CA . ILE B 1 88 ? 10.484 -10.742 3.982 1 98.56 88 ILE B CA 1
ATOM 2453 C C . ILE B 1 88 ? 9.914 -9.812 2.92 1 98.56 88 ILE B C 1
ATOM 2455 O O . ILE B 1 88 ? 9.195 -10.25 2.018 1 98.56 88 ILE B O 1
ATOM 2459 N N . ASN B 1 89 ? 10.242 -8.555 2.982 1 98.69 89 ASN B N 1
ATOM 2460 C CA . ASN B 1 89 ? 9.711 -7.562 2.059 1 98.69 89 ASN B CA 1
ATOM 2461 C C . ASN B 1 89 ? 10.242 -7.766 0.645 1 98.69 89 ASN B C 1
ATOM 2463 O O . ASN B 1 89 ? 9.469 -7.867 -0.308 1 98.69 89 ASN B O 1
ATOM 2467 N N . ASN B 1 90 ? 11.531 -7.918 0.536 1 98.75 90 ASN B N 1
ATOM 2468 C CA . ASN B 1 90 ? 12.125 -7.898 -0.797 1 98.75 90 ASN B CA 1
ATOM 2469 C C . ASN B 1 90 ? 12.211 -9.297 -1.396 1 98.75 90 ASN B C 1
ATOM 2471 O O . ASN B 1 90 ? 12.062 -9.469 -2.607 1 98.75 90 ASN B O 1
ATOM 2475 N N . GLY B 1 91 ? 12.531 -10.312 -0.546 1 98.31 91 GLY B N 1
ATOM 2476 C CA . GLY B 1 91 ? 12.414 -11.688 -1.016 1 98.31 91 GLY B CA 1
ATOM 2477 C C . GLY B 1 91 ? 11 -12.07 -1.385 1 98.31 91 GLY B C 1
ATOM 2478 O O . GLY B 1 91 ? 10.773 -12.758 -2.385 1 98.31 91 GLY B O 1
ATOM 2479 N N . GLY B 1 92 ? 10.062 -11.648 -0.499 1 98.5 92 GLY B N 1
ATOM 2480 C CA . GLY B 1 92 ? 8.656 -11.82 -0.847 1 98.5 92 GLY B CA 1
ATOM 2481 C C . GLY B 1 92 ? 8.281 -11.141 -2.148 1 98.5 92 GLY B C 1
ATOM 2482 O O . GLY B 1 92 ? 7.535 -11.703 -2.955 1 98.5 92 GLY B O 1
ATOM 2483 N N . GLY B 1 93 ? 8.797 -9.898 -2.312 1 98.69 93 GLY B N 1
ATOM 2484 C CA . GLY B 1 93 ? 8.57 -9.195 -3.562 1 98.69 93 GLY B CA 1
ATOM 2485 C C . GLY B 1 93 ? 9.055 -9.953 -4.777 1 98.69 93 GLY B C 1
ATOM 2486 O O . GLY B 1 93 ? 8.383 -9.992 -5.809 1 98.69 93 GLY B O 1
ATOM 2487 N N . VAL B 1 94 ? 10.219 -10.578 -4.656 1 98.5 94 VAL B N 1
ATOM 2488 C CA . VAL B 1 94 ? 10.789 -11.352 -5.754 1 98.5 94 VAL B CA 1
ATOM 2489 C C . VAL B 1 94 ? 9.922 -12.578 -6.023 1 98.5 94 VAL B C 1
ATOM 2491 O O . VAL B 1 94 ? 9.469 -12.789 -7.152 1 98.5 94 VAL B O 1
ATOM 2494 N N . PHE B 1 95 ? 9.648 -13.352 -5.039 1 98 95 PHE B N 1
ATOM 2495 C CA . PHE B 1 95 ? 8.891 -14.586 -5.188 1 98 95 PHE B CA 1
ATOM 2496 C C . PHE B 1 95 ? 7.492 -14.305 -5.715 1 98 95 PHE B C 1
ATOM 2498 O O . PHE B 1 95 ? 7.055 -14.922 -6.691 1 98 95 PHE B O 1
ATOM 2505 N N . ASN B 1 96 ? 6.77 -13.359 -5.031 1 98.56 96 ASN B N 1
ATOM 2506 C CA . ASN B 1 96 ? 5.391 -13.062 -5.402 1 98.56 96 ASN B CA 1
ATOM 2507 C C . ASN B 1 96 ? 5.281 -12.656 -6.867 1 98.56 96 ASN B C 1
ATOM 2509 O O . ASN B 1 96 ? 4.375 -13.102 -7.574 1 98.56 96 ASN B O 1
ATOM 2513 N N . HIS B 1 97 ? 6.191 -11.82 -7.309 1 98.69 97 HIS B N 1
ATOM 2514 C CA . HIS B 1 97 ? 6.113 -11.328 -8.68 1 98.69 97 HIS B CA 1
ATOM 2515 C C . HIS B 1 97 ? 6.457 -12.422 -9.68 1 98.69 97 HIS B C 1
ATOM 2517 O O . HIS B 1 97 ? 5.824 -12.523 -10.734 1 98.69 97 HIS B O 1
ATOM 2523 N N . GLU B 1 98 ? 7.473 -13.188 -9.359 1 97.56 98 GLU B N 1
ATOM 2524 C CA . GLU B 1 98 ? 7.824 -14.258 -10.289 1 97.56 98 GLU B CA 1
ATOM 2525 C C . GLU B 1 98 ? 6.691 -15.273 -10.422 1 97.56 98 GLU B C 1
ATOM 2527 O O . GLU B 1 98 ? 6.402 -15.742 -11.523 1 97.56 98 GLU B O 1
ATOM 2532 N N . PHE B 1 99 ? 6.086 -15.617 -9.328 1 97.75 99 PHE B N 1
ATOM 2533 C CA . PHE B 1 99 ? 4.91 -16.469 -9.367 1 97.75 99 PHE B CA 1
ATOM 2534 C C . PHE B 1 99 ? 3.789 -15.82 -10.172 1 97.75 99 PHE B C 1
ATOM 2536 O O . PHE B 1 99 ? 3.184 -16.453 -11.039 1 97.75 99 PHE B O 1
ATOM 2543 N N . TYR B 1 100 ? 3.516 -14.555 -9.93 1 98.56 100 TYR B N 1
ATOM 2544 C CA . TYR B 1 100 ? 2.502 -13.75 -10.602 1 98.56 100 TYR B CA 1
ATOM 2545 C C . TYR B 1 100 ? 2.684 -13.805 -12.117 1 98.56 100 TYR B C 1
ATOM 2547 O O . TYR B 1 100 ? 1.746 -14.125 -12.852 1 98.56 100 TYR B O 1
ATOM 2555 N N . TRP B 1 101 ? 3.889 -13.539 -12.562 1 98.25 101 TRP B N 1
ATOM 2556 C CA . TRP B 1 101 ? 4.148 -13.539 -13.992 1 98.25 101 TRP B CA 1
ATOM 2557 C C . TRP B 1 101 ? 3.977 -14.938 -14.578 1 98.25 101 TRP B C 1
ATOM 2559 O O . TRP B 1 101 ? 3.555 -15.094 -15.727 1 98.25 101 TRP B O 1
ATOM 2569 N N . SER B 1 102 ? 4.297 -15.961 -13.828 1 96.94 102 SER B N 1
ATOM 2570 C CA . SER B 1 102 ? 4.285 -17.328 -14.32 1 96.94 102 SER B CA 1
ATOM 2571 C C . SER B 1 102 ? 2.867 -17.797 -14.617 1 96.94 102 SER B C 1
ATOM 2573 O O . SER B 1 102 ? 2.666 -18.703 -15.43 1 96.94 102 SER B O 1
ATOM 2575 N N . ILE B 1 103 ? 1.894 -17.172 -13.992 1 97.44 103 ILE B N 1
ATOM 2576 C CA . ILE B 1 103 ? 0.534 -17.688 -14.117 1 97.44 103 ILE B CA 1
ATOM 2577 C C . ILE B 1 103 ? -0.287 -16.766 -15.016 1 97.44 103 ILE B C 1
ATOM 2579 O O . ILE B 1 103 ? -1.517 -16.859 -15.047 1 97.44 103 ILE B O 1
ATOM 2583 N N . LEU B 1 104 ? 0.354 -15.883 -15.727 1 98 104 LEU B N 1
ATOM 2584 C CA . LEU B 1 104 ? -0.367 -14.977 -16.609 1 98 104 LEU B CA 1
ATOM 2585 C C . LEU B 1 104 ? -0.136 -15.336 -18.078 1 98 104 LEU B C 1
ATOM 2587 O O . LEU B 1 104 ? 0.992 -15.633 -18.469 1 98 104 LEU B O 1
ATOM 2591 N N . GLY B 1 105 ? -1.217 -15.469 -19 1 94.38 105 GLY B N 1
ATOM 2592 C CA . GLY B 1 105 ? -1.091 -15.836 -20.406 1 94.38 105 GLY B CA 1
ATOM 2593 C C . GLY B 1 105 ? -2.414 -16.219 -21.047 1 94.38 105 GLY B C 1
ATOM 2594 O O . GLY B 1 105 ? -2.451 -16.656 -22.203 1 94.38 105 GLY B O 1
ATOM 2595 N N . SER B 1 106 ? -3.496 -16.094 -20.641 1 93.62 106 SER B N 1
ATOM 2596 C CA . SER B 1 106 ? -4.875 -16.281 -21.094 1 93.62 106 SER B CA 1
ATOM 2597 C C . SER B 1 106 ? -5.109 -17.719 -21.562 1 93.62 106 SER B C 1
ATOM 2599 O O . SER B 1 106 ? -5.129 -17.984 -22.766 1 93.62 106 SER B O 1
ATOM 2601 N N . LYS B 1 107 ? -5.188 -18.656 -20.781 1 96.31 107 LYS B N 1
ATOM 2602 C CA . LYS B 1 107 ? -5.598 -20.031 -21.047 1 96.31 107 LYS B CA 1
ATOM 2603 C C . LYS B 1 107 ? -6.758 -20.438 -20.141 1 96.31 107 LYS B C 1
ATOM 2605 O O . LYS B 1 107 ? -6.688 -20.281 -18.922 1 96.31 107 LYS B O 1
ATOM 2610 N N . ALA B 1 108 ? -7.664 -20.984 -20.719 1 97.12 108 ALA B N 1
ATOM 2611 C CA . ALA B 1 108 ? -8.898 -21.281 -20 1 97.12 108 ALA B CA 1
ATOM 2612 C C . ALA B 1 108 ? -8.711 -22.469 -19.062 1 97.12 108 ALA B C 1
ATOM 2614 O O . ALA B 1 108 ? -7.852 -23.328 -19.281 1 97.12 108 ALA B O 1
ATOM 2615 N N . LEU B 1 109 ? -9.516 -22.438 -18.031 1 97.88 109 LEU B N 1
ATOM 2616 C CA . LEU B 1 109 ? -9.555 -23.562 -17.094 1 97.88 109 LEU B CA 1
ATOM 2617 C C . LEU B 1 109 ? -10.172 -24.797 -17.766 1 97.88 109 LEU B C 1
ATOM 2619 O O . LEU B 1 109 ? -11.219 -24.703 -18.406 1 97.88 109 LEU B O 1
ATOM 2623 N N . ASN B 1 110 ? -9.477 -25.891 -17.672 1 97.88 110 ASN B N 1
ATOM 2624 C CA . ASN B 1 110 ? -10.039 -27.156 -18.094 1 97.88 110 ASN B CA 1
ATOM 2625 C C . ASN B 1 110 ? -11.086 -27.672 -17.109 1 97.88 110 ASN B C 1
ATOM 2627 O O . ASN B 1 110 ? -10.758 -28.047 -15.992 1 97.88 110 ASN B O 1
ATOM 2631 N N . GLU B 1 111 ? -12.242 -27.797 -17.5 1 96.62 111 GLU B N 1
ATOM 2632 C CA . GLU B 1 111 ? -13.367 -28.141 -16.641 1 96.62 111 GLU B CA 1
ATOM 2633 C C . GLU B 1 111 ? -13.203 -29.531 -16.047 1 96.62 111 GLU B C 1
ATOM 2635 O O . GLU B 1 111 ? -13.805 -29.844 -15.016 1 96.62 111 GLU B O 1
ATOM 2640 N N . ASN B 1 112 ? -12.391 -30.297 -16.609 1 97.62 112 ASN B N 1
ATOM 2641 C CA . ASN B 1 112 ? -12.195 -31.672 -16.156 1 97.62 112 ASN B CA 1
ATOM 2642 C C . ASN B 1 112 ? -10.914 -31.812 -15.336 1 97.62 112 ASN B C 1
ATOM 2644 O O . ASN B 1 112 ? -10.578 -32.906 -14.891 1 97.62 112 ASN B O 1
ATOM 2648 N N . SER B 1 113 ? -10.234 -30.703 -15.164 1 98.5 113 SER B N 1
ATOM 2649 C CA . SER B 1 113 ? -8.969 -30.766 -14.438 1 98.5 113 SER B CA 1
ATOM 2650 C C . SER B 1 113 ? -9.195 -31.031 -12.953 1 98.5 113 SER B C 1
ATOM 2652 O O . SER B 1 113 ? -10.305 -30.828 -12.445 1 98.5 113 SER B O 1
ATOM 2654 N N . ASN B 1 114 ? -8.156 -31.484 -12.297 1 98.62 114 ASN B N 1
ATOM 2655 C CA . ASN B 1 114 ? -8.203 -31.672 -10.852 1 98.62 114 ASN B CA 1
ATOM 2656 C C . ASN B 1 114 ? -8.461 -30.344 -10.133 1 98.62 114 ASN B C 1
ATOM 2658 O O . ASN B 1 114 ? -9.164 -30.312 -9.125 1 98.62 114 ASN B O 1
ATOM 2662 N N . LEU B 1 115 ? -7.914 -29.266 -10.672 1 98.69 115 LEU B N 1
ATOM 2663 C CA . LEU B 1 115 ? -8.125 -27.953 -10.062 1 98.69 115 LEU B CA 1
ATOM 2664 C C . LEU B 1 115 ? -9.586 -27.547 -10.164 1 98.69 115 LEU B C 1
ATOM 2666 O O . LEU B 1 115 ? -10.164 -27.062 -9.188 1 98.69 115 LEU B O 1
ATOM 2670 N N . ALA B 1 116 ? -10.148 -27.766 -11.328 1 98.75 116 ALA B N 1
ATOM 2671 C CA . ALA B 1 116 ? -11.555 -27.406 -11.508 1 98.75 116 ALA B CA 1
ATOM 2672 C C . ALA B 1 116 ? -12.438 -28.172 -10.531 1 98.75 116 ALA B C 1
ATOM 2674 O O . ALA B 1 116 ? -13.352 -27.594 -9.93 1 98.75 116 ALA B O 1
ATOM 2675 N N . LYS B 1 117 ? -12.203 -29.422 -10.414 1 98.69 117 LYS B N 1
ATOM 2676 C CA . LYS B 1 117 ? -12.953 -30.266 -9.484 1 98.69 117 LYS B CA 1
ATOM 2677 C C . LYS B 1 117 ? -12.766 -29.781 -8.047 1 98.69 117 LYS B C 1
ATOM 2679 O O . LYS B 1 117 ? -13.727 -29.75 -7.27 1 98.69 117 LYS B O 1
ATOM 2684 N N . ALA B 1 118 ? -11.523 -29.422 -7.719 1 98.81 118 ALA B N 1
ATOM 2685 C CA . ALA B 1 118 ? -11.234 -28.922 -6.371 1 98.81 118 ALA B CA 1
ATOM 2686 C C . ALA B 1 118 ? -11.953 -27.609 -6.098 1 98.81 118 ALA B C 1
ATOM 2688 O O . ALA B 1 118 ? -12.445 -27.391 -4.992 1 98.81 118 ALA B O 1
ATOM 2689 N N . ILE B 1 119 ? -11.984 -26.688 -7.055 1 98.88 119 ILE B N 1
ATOM 2690 C CA . ILE B 1 119 ? -12.695 -25.422 -6.922 1 98.88 119 ILE B CA 1
ATOM 2691 C C . ILE B 1 119 ? -14.172 -25.672 -6.652 1 98.88 119 ILE B C 1
ATOM 2693 O O . ILE B 1 119 ? -14.758 -25.078 -5.75 1 98.88 119 ILE B O 1
ATOM 2697 N N . THR B 1 120 ? -14.727 -26.594 -7.41 1 98.69 120 THR B N 1
ATOM 2698 C CA . THR B 1 120 ? -16.125 -26.922 -7.199 1 98.69 120 THR B CA 1
ATOM 2699 C C . THR B 1 120 ? -16.344 -27.547 -5.82 1 98.69 120 THR B C 1
ATOM 2701 O O . THR B 1 120 ? -17.297 -27.203 -5.125 1 98.69 120 THR B O 1
ATOM 2704 N N . ARG B 1 121 ? -15.484 -28.391 -5.43 1 98.69 121 ARG B N 1
ATOM 2705 C CA . ARG B 1 121 ? -15.57 -29.062 -4.137 1 98.69 121 ARG B CA 1
ATOM 2706 C C . ARG B 1 121 ? -15.516 -28.062 -2.99 1 98.69 121 ARG B C 1
ATOM 2708 O O . ARG B 1 121 ? -16.312 -28.125 -2.055 1 98.69 121 ARG B O 1
ATOM 2715 N N . ASP B 1 122 ? -14.617 -27.156 -3.08 1 98.88 122 ASP B N 1
ATOM 2716 C CA . ASP B 1 122 ? -14.281 -26.344 -1.911 1 98.88 122 ASP B CA 1
ATOM 2717 C C . ASP B 1 122 ? -15.078 -25.047 -1.895 1 98.88 122 ASP B C 1
ATOM 2719 O O . ASP B 1 122 ? -15.297 -24.453 -0.832 1 98.88 122 ASP B O 1
ATOM 2723 N N . PHE B 1 123 ? -15.555 -24.562 -3.094 1 98.81 123 PHE B N 1
ATOM 2724 C CA . PHE B 1 123 ? -16.234 -23.281 -3.143 1 98.81 123 PHE B CA 1
ATOM 2725 C C . PHE B 1 123 ? -17.656 -23.422 -3.672 1 98.81 123 PHE B C 1
ATOM 2727 O O . PHE B 1 123 ? -18.438 -22.484 -3.631 1 98.81 123 PHE B O 1
ATOM 2734 N N . GLY B 1 124 ? -18 -24.594 -4.266 1 98.62 124 GLY B N 1
ATOM 2735 C CA . GLY B 1 124 ? -19.328 -24.844 -4.82 1 98.62 124 GLY B CA 1
ATOM 2736 C C . GLY B 1 124 ? -19.375 -24.703 -6.332 1 98.62 124 GLY B C 1
ATOM 2737 O O . GLY B 1 124 ? -19.969 -25.531 -7.02 1 98.62 124 GLY B O 1
ATOM 2738 N N . SER B 1 125 ? -18.766 -23.688 -6.863 1 98.44 125 SER B N 1
ATOM 2739 C CA . SER B 1 125 ? -18.688 -23.438 -8.297 1 98.44 125 SER B CA 1
ATOM 2740 C C . SER B 1 125 ? -17.531 -22.5 -8.633 1 98.44 125 SER B C 1
ATOM 2742 O O . SER B 1 125 ? -16.953 -21.875 -7.742 1 98.44 125 SER B O 1
ATOM 2744 N N . PHE B 1 126 ? -17.219 -22.453 -9.914 1 98.38 126 PHE B N 1
ATOM 2745 C CA . PHE B 1 126 ? -16.203 -21.516 -10.352 1 98.38 126 PHE B CA 1
ATOM 2746 C C . PHE B 1 126 ? -16.641 -20.078 -10.102 1 98.38 126 PHE B C 1
ATOM 2748 O O . PHE B 1 126 ? -15.844 -19.234 -9.688 1 98.38 126 PHE B O 1
ATOM 2755 N N . GLU B 1 127 ? -17.922 -19.812 -10.383 1 98.44 127 GLU B N 1
ATOM 2756 C CA . GLU B 1 127 ? -18.469 -18.469 -10.188 1 98.44 127 GLU B CA 1
ATOM 2757 C C . GLU B 1 127 ? -18.375 -18.047 -8.719 1 98.44 127 GLU B C 1
ATOM 2759 O O . GLU B 1 127 ? -18.062 -16.906 -8.414 1 98.44 127 GLU B O 1
ATOM 2764 N N . ALA B 1 128 ? -18.672 -18.938 -7.859 1 98.75 128 ALA B N 1
ATOM 2765 C CA . ALA B 1 128 ? -18.562 -18.656 -6.434 1 98.75 128 ALA B CA 1
ATOM 2766 C C . ALA B 1 128 ? -17.125 -18.359 -6.031 1 98.75 128 ALA B C 1
ATOM 2768 O O . ALA B 1 128 ? -16.859 -17.422 -5.27 1 98.75 128 ALA B O 1
ATOM 2769 N N . PHE B 1 129 ? -16.219 -19.219 -6.504 1 98.81 129 PHE B N 1
ATOM 2770 C CA . PHE B 1 129 ? -14.805 -18.969 -6.293 1 98.81 129 PHE B CA 1
ATOM 2771 C C . PHE B 1 129 ? -14.422 -17.578 -6.789 1 98.81 129 PHE B C 1
ATOM 2773 O O . PHE B 1 129 ? -13.781 -16.812 -6.07 1 98.81 129 PHE B O 1
ATOM 2780 N N . LYS B 1 130 ? -14.789 -17.281 -8.039 1 98.69 130 LYS B N 1
ATOM 2781 C CA . LYS B 1 130 ? -14.445 -16 -8.672 1 98.69 130 LYS B CA 1
ATOM 2782 C C . LYS B 1 130 ? -14.945 -14.828 -7.836 1 98.69 130 LYS B C 1
ATOM 2784 O O . LYS B 1 130 ? -14.234 -13.836 -7.668 1 98.69 130 LYS B O 1
ATOM 2789 N N . ASP B 1 131 ? -16.125 -14.914 -7.309 1 98.75 131 ASP B N 1
ATOM 2790 C CA . ASP B 1 131 ? -16.688 -13.859 -6.473 1 98.75 131 ASP B CA 1
ATOM 2791 C C . ASP B 1 131 ? -15.867 -13.656 -5.207 1 98.75 131 ASP B C 1
ATOM 2793 O O . ASP B 1 131 ? -15.547 -12.516 -4.848 1 98.75 131 ASP B O 1
ATOM 2797 N N . ILE B 1 132 ? -15.539 -14.734 -4.539 1 98.88 132 ILE B N 1
ATOM 2798 C CA . ILE B 1 132 ? -14.766 -14.68 -3.301 1 98.88 132 ILE B CA 1
ATOM 2799 C C . ILE B 1 132 ? -13.383 -14.094 -3.58 1 98.88 132 ILE B C 1
ATOM 2801 O O . ILE B 1 132 ? -12.914 -13.211 -2.852 1 98.88 132 ILE B O 1
ATOM 2805 N N . PHE B 1 133 ? -12.742 -14.586 -4.637 1 98.94 133 PHE B N 1
ATOM 2806 C CA . PHE B 1 133 ? -11.406 -14.125 -5.016 1 98.94 133 PHE B CA 1
ATOM 2807 C C . PHE B 1 133 ? -11.43 -12.648 -5.371 1 98.94 133 PHE B C 1
ATOM 2809 O O . PHE B 1 133 ? -10.555 -11.883 -4.938 1 98.94 133 PHE B O 1
ATOM 2816 N N . THR B 1 134 ? -12.453 -12.227 -6.125 1 98.88 134 THR B N 1
ATOM 2817 C CA . THR B 1 134 ? -12.625 -10.836 -6.52 1 98.88 134 THR B CA 1
ATOM 2818 C C . THR B 1 134 ? -12.812 -9.945 -5.293 1 98.88 134 THR B C 1
ATOM 2820 O O . THR B 1 134 ? -12.133 -8.922 -5.152 1 98.88 134 THR B O 1
ATOM 2823 N N . GLN B 1 135 ? -13.664 -10.352 -4.391 1 98.75 135 GLN B N 1
ATOM 2824 C CA . GLN B 1 135 ? -13.922 -9.57 -3.188 1 98.75 135 GLN B CA 1
ATOM 2825 C C . GLN B 1 135 ? -12.68 -9.469 -2.314 1 98.75 135 GLN B C 1
ATOM 2827 O O . GLN B 1 135 ? -12.422 -8.43 -1.703 1 98.75 135 GLN B O 1
ATOM 2832 N N . THR B 1 136 ? -11.914 -10.547 -2.271 1 98.88 136 THR B N 1
ATOM 2833 C CA . THR B 1 136 ? -10.664 -10.539 -1.521 1 98.88 136 THR B CA 1
ATOM 2834 C C . THR B 1 136 ? -9.703 -9.5 -2.088 1 98.88 136 THR B C 1
ATOM 2836 O O . THR B 1 136 ? -9.086 -8.734 -1.337 1 98.88 136 THR B O 1
ATOM 2839 N N . GLY B 1 137 ? -9.609 -9.461 -3.406 1 98.75 137 GLY B N 1
ATOM 2840 C CA . GLY B 1 137 ? -8.781 -8.445 -4.043 1 98.75 137 GLY B CA 1
ATOM 2841 C C . GLY B 1 137 ? -9.266 -7.031 -3.779 1 98.75 137 GLY B C 1
ATOM 2842 O O . GLY B 1 137 ? -8.461 -6.148 -3.455 1 98.75 137 GLY B O 1
ATOM 2843 N N . ILE B 1 138 ? -10.578 -6.836 -3.863 1 98.44 138 ILE B N 1
ATOM 2844 C CA . ILE B 1 138 ? -11.164 -5.512 -3.703 1 98.44 138 ILE B CA 1
ATOM 2845 C C . ILE B 1 138 ? -10.938 -5.008 -2.279 1 98.44 138 ILE B C 1
ATOM 2847 O O . ILE B 1 138 ? -10.633 -3.832 -2.072 1 98.44 138 ILE B O 1
ATOM 2851 N N . THR B 1 139 ? -11.008 -5.953 -1.328 1 97.56 139 THR B N 1
ATOM 2852 C CA . THR B 1 139 ? -11.055 -5.523 0.064 1 97.56 139 THR B CA 1
ATOM 2853 C C . THR B 1 139 ? -9.664 -5.551 0.689 1 97.56 139 THR B C 1
ATOM 2855 O O . THR B 1 139 ? -9.492 -5.172 1.849 1 97.56 139 THR B O 1
ATOM 2858 N N . THR B 1 140 ? -8.695 -6.094 -0.029 1 98.25 140 THR B N 1
ATOM 2859 C CA . THR B 1 140 ? -7.328 -5.969 0.468 1 98.25 140 THR B CA 1
ATOM 2860 C C . THR B 1 140 ? -6.941 -4.504 0.63 1 98.25 140 THR B C 1
ATOM 2862 O O . THR B 1 140 ? -6.762 -3.789 -0.359 1 98.25 140 THR B O 1
ATOM 2865 N N . PHE B 1 141 ? -6.848 -4.082 1.861 1 97.81 141 PHE B N 1
ATOM 2866 C CA . PHE B 1 141 ? -6.586 -2.672 2.125 1 97.81 141 PHE B CA 1
ATOM 2867 C C . PHE B 1 141 ? -5.102 -2.361 1.988 1 97.81 141 PHE B C 1
ATOM 2869 O O . PHE B 1 141 ? -4.258 -3.066 2.549 1 97.81 141 PHE B O 1
ATOM 2876 N N . GLY B 1 142 ? -4.816 -1.314 1.226 1 97.62 142 GLY B N 1
ATOM 2877 C CA . GLY B 1 142 ? -3.424 -0.945 1.027 1 97.62 142 GLY B CA 1
ATOM 2878 C C . GLY B 1 142 ? -2.699 -1.853 0.052 1 97.62 142 GLY B C 1
ATOM 2879 O O . GLY B 1 142 ? -3.283 -2.305 -0.936 1 97.62 142 GLY B O 1
ATOM 2880 N N . SER B 1 143 ? -1.436 -2.066 0.238 1 98.56 143 SER B N 1
ATOM 2881 C CA . SER B 1 143 ? -0.594 -2.887 -0.626 1 98.56 143 SER B CA 1
ATOM 2882 C C . SER B 1 143 ? -0.69 -4.363 -0.251 1 98.56 143 SER B C 1
ATOM 2884 O O . SER B 1 143 ? -0.571 -4.719 0.923 1 98.56 143 SER B O 1
ATOM 2886 N N . GLY B 1 144 ? -0.918 -5.191 -1.244 1 98.75 144 GLY B N 1
ATOM 2887 C CA . GLY B 1 144 ? -0.998 -6.609 -0.932 1 98.75 144 GLY B CA 1
ATOM 2888 C C . GLY B 1 144 ? -1.361 -7.465 -2.131 1 98.75 144 GLY B C 1
ATOM 2889 O O . GLY B 1 144 ? -1.133 -7.066 -3.275 1 98.75 144 GLY B O 1
ATOM 2890 N N . TRP B 1 145 ? -1.799 -8.68 -1.777 1 98.94 145 TRP B N 1
ATOM 2891 C CA . TRP B 1 145 ? -2.061 -9.703 -2.777 1 98.94 145 TRP B CA 1
ATOM 2892 C C . TRP B 1 145 ? -3.293 -10.523 -2.408 1 98.94 145 TRP B C 1
ATOM 2894 O O . TRP B 1 145 ? -3.566 -10.75 -1.226 1 98.94 145 TRP B O 1
ATOM 2904 N N . ALA B 1 146 ? -4.043 -10.961 -3.373 1 98.94 146 ALA B N 1
ATOM 2905 C CA . ALA B 1 146 ? -5.039 -12.016 -3.199 1 98.94 146 ALA B CA 1
ATOM 2906 C C . ALA B 1 146 ? -4.523 -13.352 -3.732 1 98.94 146 ALA B C 1
ATOM 2908 O O . ALA B 1 146 ? -3.898 -13.398 -4.793 1 98.94 146 ALA B O 1
ATOM 2909 N N . TRP B 1 147 ? -4.785 -14.453 -2.961 1 98.94 147 TRP B N 1
ATOM 2910 C CA . TRP B 1 147 ? -4.227 -15.758 -3.299 1 98.94 147 TRP B CA 1
ATOM 2911 C C . TRP B 1 147 ? -5.312 -16.828 -3.312 1 98.94 147 TRP B C 1
ATOM 2913 O O . TRP B 1 147 ? -6.188 -16.844 -2.443 1 98.94 147 TRP B O 1
ATOM 2923 N N . LEU B 1 148 ? -5.277 -17.641 -4.305 1 98.94 148 LEU B N 1
ATOM 2924 C CA . LEU B 1 148 ? -5.785 -19 -4.18 1 98.94 148 LEU B CA 1
ATOM 2925 C C . LEU B 1 148 ? -4.68 -19.953 -3.74 1 98.94 148 LEU B C 1
ATOM 2927 O O . LEU B 1 148 ? -3.662 -20.094 -4.422 1 98.94 148 LEU B O 1
ATOM 2931 N N . ILE B 1 149 ? -4.848 -20.578 -2.629 1 98.69 149 ILE B N 1
ATOM 2932 C CA . ILE B 1 149 ? -3.807 -21.438 -2.076 1 98.69 149 ILE B CA 1
ATOM 2933 C C . ILE B 1 149 ? -4.375 -22.828 -1.823 1 98.69 149 ILE B C 1
ATOM 2935 O O . ILE B 1 149 ? -5.594 -23.016 -1.802 1 98.69 149 ILE B O 1
ATOM 2939 N N . SER B 1 150 ? -3.496 -23.766 -1.68 1 98.25 150 SER B N 1
ATOM 2940 C CA . SER B 1 150 ? -3.838 -25.125 -1.284 1 98.25 150 SER B CA 1
ATOM 2941 C C . SER B 1 150 ? -3.059 -25.547 -0.046 1 98.25 150 SER B C 1
ATOM 2943 O O . SER B 1 150 ? -1.918 -25.125 0.152 1 98.25 150 SER B O 1
ATOM 2945 N N . ASP B 1 151 ? -3.656 -26.344 0.751 1 97 151 ASP B N 1
ATOM 2946 C CA . ASP B 1 151 ? -2.869 -27.031 1.769 1 97 151 ASP B CA 1
ATOM 2947 C C . ASP B 1 151 ? -2.279 -28.328 1.222 1 97 151 ASP B C 1
ATOM 2949 O O . ASP B 1 151 ? -2.393 -28.625 0.028 1 97 151 ASP B O 1
ATOM 2953 N N . ALA B 1 152 ? -1.627 -29.062 2.025 1 94.75 152 ALA B N 1
ATOM 2954 C CA . ALA B 1 152 ? -0.893 -30.25 1.604 1 94.75 152 ALA B CA 1
ATOM 2955 C C . ALA B 1 152 ? -1.845 -31.344 1.11 1 94.75 152 ALA B C 1
ATOM 2957 O O . ALA B 1 152 ? -1.436 -32.25 0.384 1 94.75 152 ALA B O 1
ATOM 2958 N N . ASN B 1 153 ? -3.143 -31.266 1.456 1 96.38 153 ASN B N 1
ATOM 2959 C CA . ASN B 1 153 ? -4.125 -32.281 1.082 1 96.38 153 ASN B CA 1
ATOM 2960 C C . ASN B 1 153 ? -4.941 -31.844 -0.133 1 96.38 153 ASN B C 1
ATOM 2962 O O . ASN B 1 153 ? -5.883 -32.531 -0.533 1 96.38 153 ASN B O 1
ATOM 2966 N N . GLY B 1 154 ? -4.652 -30.688 -0.641 1 97.44 154 GLY B N 1
ATOM 2967 C CA . GLY B 1 154 ? -5.324 -30.25 -1.853 1 97.44 154 GLY B CA 1
ATOM 2968 C C . GLY B 1 154 ? -6.539 -29.391 -1.58 1 97.44 154 GLY B C 1
ATOM 2969 O O . GLY B 1 154 ? -7.25 -29 -2.508 1 97.44 154 GLY B O 1
ATOM 2970 N N . LYS B 1 155 ? -6.777 -29.109 -0.312 1 98.62 155 LYS B N 1
ATOM 2971 C CA . LYS B 1 155 ? -7.902 -28.234 0.014 1 98.62 155 LYS B CA 1
ATOM 2972 C C . LYS B 1 155 ? -7.586 -26.781 -0.329 1 98.62 155 LYS B C 1
ATOM 2974 O O . LYS B 1 155 ? -6.531 -26.266 0.047 1 98.62 155 LYS B O 1
ATOM 2979 N N . LEU B 1 156 ? -8.539 -26.156 -1.028 1 98.88 156 LEU B N 1
ATOM 2980 C CA . LEU B 1 156 ? -8.312 -24.797 -1.52 1 98.88 156 LEU B CA 1
ATOM 2981 C C . LEU B 1 156 ? -8.906 -23.766 -0.564 1 98.88 156 LEU B C 1
ATOM 2983 O O . LEU B 1 156 ? -9.93 -24.031 0.078 1 98.88 156 LEU B O 1
ATOM 2987 N N . SER B 1 157 ? -8.289 -22.625 -0.484 1 98.88 157 SER B N 1
ATOM 2988 C CA . SER B 1 157 ? -8.812 -21.453 0.21 1 98.88 157 SER B CA 1
ATOM 2989 C C . SER B 1 157 ? -8.32 -20.156 -0.439 1 98.88 157 SER B C 1
ATOM 2991 O O . SER B 1 157 ? -7.371 -20.172 -1.225 1 98.88 157 SER B O 1
ATOM 2993 N N . VAL B 1 158 ? -9.008 -19.125 -0.229 1 98.94 158 VAL B N 1
ATOM 2994 C CA . VAL B 1 158 ? -8.625 -17.797 -0.701 1 98.94 158 VAL B CA 1
ATOM 2995 C C . VAL B 1 158 ? -8.172 -16.938 0.478 1 98.94 158 VAL B C 1
ATOM 2997 O O . VAL B 1 158 ? -8.844 -16.891 1.516 1 98.94 158 VAL B O 1
ATOM 3000 N N . VAL B 1 159 ? -7.016 -16.281 0.36 1 98.75 159 VAL B N 1
ATOM 3001 C CA . VAL B 1 159 ? -6.512 -15.445 1.438 1 98.75 159 VAL B CA 1
ATOM 3002 C C . VAL B 1 159 ? -5.914 -14.164 0.857 1 98.75 159 VAL B C 1
ATOM 3004 O O . VAL B 1 159 ? -5.645 -14.086 -0.344 1 98.75 159 VAL B O 1
ATOM 3007 N N . SER B 1 160 ? -5.82 -13.195 1.641 1 98.62 160 SER B N 1
ATOM 3008 C CA . SER B 1 160 ? -5.102 -11.961 1.335 1 98.62 160 SER B CA 1
ATOM 3009 C C . SER B 1 160 ? -3.83 -11.844 2.166 1 98.62 160 SER B C 1
ATOM 3011 O O . SER B 1 160 ? -3.781 -12.312 3.305 1 98.62 160 SER B O 1
ATOM 3013 N N . THR B 1 161 ? -2.814 -11.328 1.602 1 98.62 161 THR B N 1
ATOM 3014 C CA . THR B 1 161 ? -1.616 -10.984 2.357 1 98.62 161 THR B CA 1
ATOM 3015 C C . THR B 1 161 ? -1.26 -9.508 2.168 1 98.62 161 THR B C 1
ATOM 3017 O O . THR B 1 161 ? -1.532 -8.93 1.113 1 98.62 161 THR B O 1
ATOM 3020 N N . SER B 1 162 ? -0.672 -8.945 3.16 1 98.38 162 SER B N 1
ATOM 3021 C CA . SER B 1 162 ? -0.274 -7.539 3.121 1 98.38 162 SER B CA 1
ATOM 3022 C C . SER B 1 162 ? 1.155 -7.383 2.613 1 98.38 162 SER B C 1
ATOM 3024 O O . SER B 1 162 ? 2.01 -8.234 2.881 1 98.38 162 SER B O 1
ATOM 3026 N N . ASN B 1 163 ? 1.393 -6.281 1.916 1 98.5 163 ASN B N 1
ATOM 3027 C CA . ASN B 1 163 ? 2.721 -5.961 1.404 1 98.5 163 ASN B CA 1
ATOM 3028 C C . ASN B 1 163 ? 3.303 -7.109 0.588 1 98.5 163 ASN B C 1
ATOM 3030 O O . ASN B 1 163 ? 2.707 -7.535 -0.404 1 98.5 163 ASN B O 1
ATOM 3034 N N . GLN B 1 164 ? 4.379 -7.703 1.065 1 98.75 164 GLN B N 1
ATOM 3035 C CA . GLN B 1 164 ? 4.984 -8.766 0.263 1 98.75 164 GLN B CA 1
ATOM 3036 C C . GLN B 1 164 ? 5.008 -10.086 1.025 1 98.75 164 GLN B C 1
ATOM 3038 O O . GLN B 1 164 ? 5.828 -10.961 0.738 1 98.75 164 GLN B O 1
ATOM 3043 N N . ASP B 1 165 ? 4.129 -10.164 2.023 1 98.62 165 ASP B N 1
ATOM 3044 C CA . ASP B 1 165 ? 3.973 -11.453 2.699 1 98.62 165 ASP B CA 1
ATOM 3045 C C . ASP B 1 165 ? 3.523 -12.539 1.724 1 98.62 165 ASP B C 1
ATOM 3047 O O . ASP B 1 165 ? 2.693 -12.289 0.849 1 98.62 165 ASP B O 1
ATOM 3051 N N . CYS B 1 166 ? 4.051 -13.672 1.934 1 97.56 166 CYS B N 1
ATOM 3052 C CA . CYS B 1 166 ? 3.801 -14.789 1.027 1 97.56 166 CYS B CA 1
ATOM 3053 C C . CYS B 1 166 ? 3.203 -15.977 1.773 1 97.56 166 CYS B C 1
ATOM 3055 O O . CYS B 1 166 ? 3.697 -16.359 2.836 1 97.56 166 CYS B O 1
ATOM 3057 N N . PRO B 1 167 ? 2.225 -16.594 1.228 1 97.75 167 PRO B N 1
ATOM 3058 C CA . PRO B 1 167 ? 1.598 -17.734 1.908 1 97.75 167 PRO B CA 1
ATOM 3059 C C . PRO B 1 167 ? 2.568 -18.891 2.148 1 97.75 167 PRO B C 1
ATOM 3061 O O . PRO B 1 167 ? 2.344 -19.719 3.041 1 97.75 167 PRO B O 1
ATOM 3064 N N . ILE B 1 168 ? 3.664 -18.953 1.437 1 96.25 168 ILE B N 1
ATOM 3065 C CA . ILE B 1 168 ? 4.582 -20.078 1.585 1 96.25 168 ILE B CA 1
ATOM 3066 C C . ILE B 1 168 ? 5.266 -20.016 2.949 1 96.25 168 ILE B C 1
ATOM 3068 O O . ILE B 1 168 ? 5.781 -21.016 3.443 1 96.25 168 ILE B O 1
ATOM 3072 N N . SER B 1 169 ? 5.348 -18.844 3.514 1 97.38 169 SER B N 1
ATOM 3073 C CA . SER B 1 169 ? 5.941 -18.688 4.836 1 97.38 169 SER B CA 1
ATOM 3074 C C . SER B 1 169 ? 5.102 -19.375 5.902 1 97.38 169 SER B C 1
ATOM 3076 O O . SER B 1 169 ? 5.574 -19.609 7.016 1 97.38 169 SER B O 1
ATOM 3078 N N . GLU B 1 170 ? 3.875 -19.688 5.547 1 96.62 170 GLU B N 1
ATOM 3079 C CA . GLU B 1 170 ? 2.982 -20.391 6.457 1 96.62 170 GLU B CA 1
ATOM 3080 C C . GLU B 1 170 ? 2.734 -21.828 5.992 1 96.62 170 GLU B C 1
ATOM 3082 O O . GLU B 1 170 ? 1.768 -22.469 6.41 1 96.62 170 GLU B O 1
ATOM 3087 N N . GLY B 1 171 ? 3.467 -22.234 5.039 1 95.06 171 GLY B N 1
ATOM 3088 C CA . GLY B 1 171 ? 3.381 -23.609 4.562 1 95.06 171 GLY B CA 1
ATOM 3089 C C . GLY B 1 171 ? 2.242 -23.828 3.582 1 95.06 171 GLY B C 1
ATOM 3090 O O . GLY B 1 171 ? 1.854 -24.969 3.32 1 95.06 171 GLY B O 1
ATOM 3091 N N . LYS B 1 172 ? 1.67 -22.781 3.113 1 96.75 172 LYS B N 1
ATOM 3092 C CA . LYS B 1 172 ? 0.585 -22.891 2.143 1 96.75 172 LYS B CA 1
ATOM 3093 C C . LYS B 1 172 ? 1.12 -22.859 0.714 1 96.75 172 LYS B C 1
ATOM 3095 O O . LYS B 1 172 ? 2.146 -22.234 0.441 1 96.75 172 LYS B O 1
ATOM 3100 N N . ILE B 1 173 ? 0.434 -23.531 -0.137 1 96.5 173 ILE B N 1
ATOM 3101 C CA . ILE B 1 173 ? 0.903 -23.719 -1.505 1 96.5 173 ILE B CA 1
ATOM 3102 C C . ILE B 1 173 ? 0.149 -22.781 -2.443 1 96.5 173 ILE B C 1
ATOM 3104 O O . ILE B 1 173 ? -1.063 -22.906 -2.621 1 96.5 173 ILE B O 1
ATOM 3108 N N . PRO B 1 174 ? 0.794 -21.859 -3.1 1 97.69 174 PRO B N 1
ATOM 3109 C CA . PRO B 1 174 ? 0.119 -20.938 -4.02 1 97.69 174 PRO B CA 1
ATOM 3110 C C . PRO B 1 174 ? -0.354 -21.625 -5.297 1 97.69 174 PRO B C 1
ATOM 3112 O O . PRO B 1 174 ? 0.388 -22.406 -5.891 1 97.69 174 PRO B O 1
ATOM 3115 N N . ILE B 1 175 ? -1.516 -21.312 -5.727 1 98.38 175 ILE B N 1
ATOM 3116 C CA . ILE B 1 175 ? -2.084 -21.828 -6.969 1 98.38 175 ILE B CA 1
ATOM 3117 C C . ILE B 1 175 ? -2.326 -20.672 -7.941 1 98.38 175 ILE B C 1
ATOM 3119 O O . ILE B 1 175 ? -2.051 -20.797 -9.141 1 98.38 175 ILE B O 1
ATOM 3123 N N . LEU B 1 176 ? -2.861 -19.578 -7.434 1 98.69 176 LEU B N 1
ATOM 3124 C CA . LEU B 1 176 ? -3.137 -18.344 -8.156 1 98.69 176 LEU B CA 1
ATOM 3125 C C . LEU B 1 176 ? -2.881 -17.125 -7.266 1 98.69 176 LEU B C 1
ATOM 3127 O O . LEU B 1 176 ? -3.096 -17.188 -6.055 1 98.69 176 LEU B O 1
ATOM 3131 N N . THR B 1 177 ? -2.414 -16.047 -7.902 1 98.81 177 THR B N 1
ATOM 3132 C CA . THR B 1 177 ? -2.287 -14.797 -7.152 1 98.81 177 THR B CA 1
ATOM 3133 C C . THR B 1 177 ? -2.67 -13.602 -8.016 1 98.81 177 THR B C 1
ATOM 3135 O O . THR B 1 177 ? -2.682 -13.695 -9.242 1 98.81 177 THR B O 1
ATOM 3138 N N . MET B 1 178 ? -3.039 -12.578 -7.379 1 98.88 178 MET B N 1
ATOM 3139 C CA . MET B 1 178 ? -3.33 -11.289 -7.992 1 98.88 178 MET B CA 1
ATOM 3140 C C . MET B 1 178 ? -2.662 -10.156 -7.219 1 98.88 178 MET B C 1
ATOM 3142 O O . MET B 1 178 ? -2.871 -10.016 -6.012 1 98.88 178 MET B O 1
ATOM 3146 N N . ASP B 1 179 ? -1.829 -9.453 -7.93 1 98.94 179 ASP B N 1
ATOM 3147 C CA . ASP B 1 179 ? -1.195 -8.273 -7.359 1 98.94 179 ASP B CA 1
ATOM 3148 C C . ASP B 1 179 ? -2.182 -7.109 -7.273 1 98.94 179 ASP B C 1
ATOM 3150 O O . ASP B 1 179 ? -2.703 -6.652 -8.289 1 98.94 179 ASP B O 1
ATOM 3154 N N . VAL B 1 180 ? -2.383 -6.605 -6.074 1 98.81 180 VAL B N 1
ATOM 3155 C CA . VAL B 1 180 ? -3.297 -5.473 -5.98 1 98.81 180 VAL B CA 1
ATOM 3156 C C . VAL B 1 180 ? -2.561 -4.262 -5.41 1 98.81 180 VAL B C 1
ATOM 3158 O O . VAL B 1 180 ? -3.186 -3.34 -4.883 1 98.81 180 VAL B O 1
ATOM 3161 N N . TRP B 1 181 ? -1.219 -4.316 -5.344 1 98.75 181 TRP B N 1
ATOM 3162 C CA . TRP B 1 181 ? -0.508 -3.047 -5.242 1 98.75 181 TRP B CA 1
ATOM 3163 C C . TRP B 1 181 ? -0.952 -2.086 -6.344 1 98.75 181 TRP B C 1
ATOM 3165 O O . TRP B 1 181 ? -1.153 -2.496 -7.488 1 98.75 181 TRP B O 1
ATOM 3175 N N . GLU B 1 182 ? -0.958 -0.822 -6.008 1 98.62 182 GLU B N 1
ATOM 3176 C CA . GLU B 1 182 ? -1.487 0.127 -6.98 1 98.62 182 GLU B CA 1
ATOM 3177 C C . GLU B 1 182 ? -0.635 0.15 -8.25 1 98.62 182 GLU B C 1
ATOM 3179 O O . GLU B 1 182 ? -1.157 0.324 -9.352 1 98.62 182 GLU B O 1
ATOM 3184 N N . HIS B 1 183 ? 0.662 -0.087 -8.141 1 98.75 183 HIS B N 1
ATOM 3185 C CA . HIS B 1 183 ? 1.503 -0.015 -9.328 1 98.75 183 HIS B CA 1
ATOM 3186 C C . HIS B 1 183 ? 1.16 -1.128 -10.312 1 98.75 183 HIS B C 1
ATOM 3188 O O . HIS B 1 183 ? 1.574 -1.084 -11.477 1 98.75 183 HIS B O 1
ATOM 3194 N N . ALA B 1 184 ? 0.437 -2.133 -9.883 1 98.75 184 ALA B N 1
ATOM 3195 C CA . ALA B 1 184 ? 0.081 -3.248 -10.75 1 98.75 184 ALA B CA 1
ATOM 3196 C C . ALA B 1 184 ? -0.976 -2.834 -11.773 1 98.75 184 ALA B C 1
ATOM 3198 O O . ALA B 1 184 ? -1.167 -3.506 -12.789 1 98.75 184 ALA B O 1
ATOM 3199 N N . TYR B 1 185 ? -1.713 -1.697 -11.469 1 98.69 185 TYR B N 1
ATOM 3200 C CA . TYR B 1 185 ? -2.848 -1.446 -12.352 1 98.69 185 TYR B CA 1
ATOM 3201 C C . TYR B 1 185 ? -3.121 0.048 -12.477 1 98.69 185 TYR B C 1
ATOM 3203 O O . TYR B 1 185 ? -3.941 0.47 -13.297 1 98.69 185 TYR B O 1
ATOM 3211 N N . TYR B 1 186 ? -2.463 0.937 -11.781 1 98.62 186 TYR B N 1
ATOM 3212 C CA . TYR B 1 186 ? -2.902 2.312 -11.586 1 98.62 186 TYR B CA 1
ATOM 3213 C C . TYR B 1 186 ? -2.74 3.127 -12.867 1 98.62 186 TYR B C 1
ATOM 3215 O O . TYR B 1 186 ? -3.521 4.047 -13.125 1 98.62 186 TYR B O 1
ATOM 3223 N N . LEU B 1 187 ? -1.729 2.832 -13.672 1 98.5 187 LEU B N 1
ATOM 3224 C CA . LEU B 1 187 ? -1.509 3.588 -14.898 1 98.5 187 LEU B CA 1
ATOM 3225 C C . LEU B 1 187 ? -2.695 3.447 -15.844 1 98.5 187 LEU B C 1
ATOM 3227 O O . LEU B 1 187 ? -3.064 4.402 -16.531 1 98.5 187 LEU B O 1
ATOM 3231 N N . GLN B 1 188 ? -3.246 2.307 -15.82 1 98.38 188 GLN B N 1
ATOM 3232 C CA . GLN B 1 188 ? -4.312 2.016 -16.781 1 98.38 188 GLN B CA 1
ATOM 3233 C C . GLN B 1 188 ? -5.688 2.199 -16.141 1 98.38 188 GLN B C 1
ATOM 3235 O O . GLN B 1 188 ? -6.613 2.689 -16.781 1 98.38 188 GLN B O 1
ATOM 3240 N N . TYR B 1 189 ? -5.797 1.952 -14.867 1 98.75 189 TYR B N 1
ATOM 3241 C CA . TYR B 1 189 ? -7.133 1.83 -14.289 1 98.75 189 TYR B CA 1
ATOM 3242 C C . TYR B 1 189 ? -7.355 2.875 -13.203 1 98.75 189 TYR B C 1
ATOM 3244 O O . TYR B 1 189 ? -8.492 3.129 -12.797 1 98.75 189 TYR B O 1
ATOM 3252 N N . GLN B 1 190 ? -6.215 3.459 -12.633 1 98.31 190 GLN B N 1
ATOM 3253 C CA . GLN B 1 190 ? -6.281 4.426 -11.539 1 98.31 190 GLN B CA 1
ATOM 3254 C C . GLN B 1 190 ? -7.074 3.871 -10.359 1 98.31 190 GLN B C 1
ATOM 3256 O O . GLN B 1 190 ? -6.715 2.834 -9.797 1 98.31 190 GLN B O 1
ATOM 3261 N N . ASN B 1 191 ? -8.156 4.547 -9.977 1 98.38 191 ASN B N 1
ATOM 3262 C CA . ASN B 1 191 ? -8.867 4.176 -8.758 1 98.38 191 ASN B CA 1
ATOM 3263 C C . ASN B 1 191 ? -9.82 3.008 -9 1 98.38 191 ASN B C 1
ATOM 3265 O O . ASN B 1 191 ? -10.492 2.545 -8.07 1 98.38 191 ASN B O 1
ATOM 3269 N N . LYS B 1 192 ? -9.945 2.529 -10.281 1 98.56 192 LYS B N 1
ATOM 3270 C CA . LYS B 1 192 ? -10.961 1.541 -10.641 1 98.56 192 LYS B CA 1
ATOM 3271 C C . LYS B 1 192 ? -10.414 0.122 -10.492 1 98.56 192 LYS B C 1
ATOM 3273 O O . LYS B 1 192 ? -10.406 -0.646 -11.461 1 98.56 192 LYS B O 1
ATOM 3278 N N . ARG B 1 193 ? -10.039 -0.282 -9.258 1 98.56 193 ARG B N 1
ATOM 3279 C CA . ARG B 1 193 ? -9.516 -1.605 -8.938 1 98.56 193 ARG B CA 1
ATOM 3280 C C . ARG B 1 193 ? -10.5 -2.697 -9.344 1 98.56 193 ARG B C 1
ATOM 3282 O O . ARG B 1 193 ? -10.102 -3.723 -9.898 1 98.56 193 ARG B O 1
ATOM 3289 N N . PRO B 1 194 ? -11.766 -2.545 -9.109 1 98.69 194 PRO B N 1
ATOM 3290 C CA . PRO B 1 194 ? -12.703 -3.588 -9.539 1 98.69 194 PRO B CA 1
ATOM 3291 C C . PRO B 1 194 ? -12.633 -3.865 -11.039 1 98.69 194 PRO B C 1
ATOM 3293 O O . PRO B 1 194 ? -12.734 -5.02 -11.461 1 98.69 194 PRO B O 1
ATOM 3296 N N . GLU B 1 195 ? -12.492 -2.836 -11.82 1 98.81 195 GLU B N 1
ATOM 3297 C CA . GLU B 1 195 ? -12.359 -3.023 -13.258 1 98.81 195 GLU B CA 1
ATOM 3298 C C . GLU B 1 195 ? -11.086 -3.781 -13.602 1 98.81 195 GLU B C 1
ATOM 3300 O O . GLU B 1 195 ? -11.094 -4.672 -14.461 1 98.81 195 GLU B O 1
ATOM 3305 N N . TYR B 1 196 ? -10 -3.441 -12.984 1 98.88 196 TYR B N 1
ATOM 3306 C CA . TYR B 1 196 ? -8.742 -4.16 -13.133 1 98.88 196 TYR B CA 1
ATOM 3307 C C . TYR B 1 196 ? -8.922 -5.645 -12.828 1 98.88 196 TYR B C 1
ATOM 3309 O O . TYR B 1 196 ? -8.492 -6.5 -13.609 1 98.88 196 TYR B O 1
ATOM 3317 N N . ILE B 1 197 ? -9.578 -5.973 -11.734 1 98.81 197 ILE B N 1
ATOM 3318 C CA . ILE B 1 197 ? -9.742 -7.352 -11.281 1 98.81 197 ILE B CA 1
ATOM 3319 C C . ILE B 1 197 ? -10.594 -8.125 -12.289 1 98.81 197 ILE B C 1
ATOM 3321 O O . ILE B 1 197 ? -10.289 -9.273 -12.609 1 98.81 197 ILE B O 1
ATOM 3325 N N . THR B 1 198 ? -11.617 -7.414 -12.789 1 98.5 198 THR B N 1
ATOM 3326 C CA . THR B 1 198 ? -12.453 -8.047 -13.805 1 98.5 198 THR B CA 1
ATOM 3327 C C . THR B 1 198 ? -11.617 -8.445 -15.016 1 98.5 198 THR B C 1
ATOM 3329 O O . THR B 1 198 ? -11.727 -9.57 -15.508 1 98.5 198 THR B O 1
ATOM 3332 N N . ASN B 1 199 ? -10.805 -7.551 -15.445 1 98.69 199 ASN B N 1
ATOM 3333 C CA . ASN B 1 199 ? -9.992 -7.809 -16.641 1 98.69 199 ASN B CA 1
ATOM 3334 C C . ASN B 1 199 ? -8.836 -8.758 -16.328 1 98.69 199 ASN B C 1
ATOM 3336 O O . ASN B 1 199 ? -8.305 -9.406 -17.234 1 98.69 199 ASN B O 1
ATOM 3340 N N . PHE B 1 200 ? -8.391 -8.836 -15.094 1 98.81 200 PHE B N 1
ATOM 3341 C CA . PHE B 1 200 ? -7.348 -9.758 -14.664 1 98.81 200 PHE B CA 1
ATOM 3342 C C . PHE B 1 200 ? -7.738 -11.203 -14.969 1 98.81 200 PHE B C 1
ATOM 3344 O O . PHE B 1 200 ? -6.902 -12 -15.391 1 98.81 200 PHE B O 1
ATOM 3351 N N . PHE B 1 201 ? -8.969 -11.547 -14.82 1 98.5 201 PHE B N 1
ATOM 3352 C CA . PHE B 1 201 ? -9.438 -12.906 -15.016 1 98.5 201 PHE B CA 1
ATOM 3353 C C . PHE B 1 201 ? -9.297 -13.32 -16.484 1 98.5 201 PHE B C 1
ATOM 3355 O O . PHE B 1 201 ? -9.289 -14.516 -16.797 1 98.5 201 PHE B O 1
ATOM 3362 N N . ASN B 1 202 ? -9.156 -12.312 -17.359 1 98.12 202 ASN B N 1
ATOM 3363 C CA . ASN B 1 202 ? -9.016 -12.602 -18.781 1 98.12 202 ASN B CA 1
ATOM 3364 C C . ASN B 1 202 ? -7.598 -13.039 -19.125 1 98.12 202 ASN B C 1
ATOM 3366 O O . ASN B 1 202 ? -7.355 -13.562 -20.203 1 98.12 202 ASN B O 1
ATOM 3370 N N . ILE B 1 203 ? -6.715 -12.867 -18.203 1 98.5 203 ILE B N 1
ATOM 3371 C CA . ILE B 1 203 ? -5.324 -13.07 -18.594 1 98.5 203 ILE B CA 1
ATOM 3372 C C . ILE B 1 203 ? -4.691 -14.133 -17.703 1 98.5 203 ILE B C 1
ATOM 3374 O O . ILE B 1 203 ? -3.469 -14.289 -17.672 1 98.5 203 ILE B O 1
ATOM 3378 N N . ILE B 1 204 ? -5.438 -14.875 -16.953 1 98.56 204 ILE B N 1
ATOM 3379 C CA . ILE B 1 204 ? -4.926 -15.969 -16.141 1 98.56 204 ILE B CA 1
ATOM 3380 C C . ILE B 1 204 ? -4.578 -17.156 -17.031 1 98.56 204 ILE B C 1
ATOM 3382 O O . ILE B 1 204 ? -5.355 -17.531 -17.922 1 98.56 204 ILE B O 1
ATOM 3386 N N . ASP B 1 205 ? -3.434 -17.688 -16.844 1 97.94 205 ASP B N 1
ATOM 3387 C CA . ASP B 1 205 ? -3.066 -18.969 -17.453 1 97.94 205 ASP B CA 1
ATOM 3388 C C . ASP B 1 205 ? -3.453 -20.141 -16.547 1 97.94 205 ASP B C 1
ATOM 3390 O O . ASP B 1 205 ? -2.615 -20.656 -15.805 1 97.94 205 ASP B O 1
ATOM 3394 N N . TRP B 1 206 ? -4.641 -20.594 -16.703 1 98.5 206 TRP B N 1
ATOM 3395 C CA . TRP B 1 206 ? -5.172 -21.625 -15.812 1 98.5 206 TRP B CA 1
ATOM 3396 C C . TRP B 1 206 ? -4.426 -22.938 -15.984 1 98.5 206 TRP B C 1
ATOM 3398 O O . TRP B 1 206 ? -4.422 -23.781 -15.086 1 98.5 206 TRP B O 1
ATOM 3408 N N . SER B 1 207 ? -3.861 -23.141 -17.141 1 97.62 207 SER B N 1
ATOM 3409 C CA . SER B 1 207 ? -3.074 -24.344 -17.328 1 97.62 207 SER B CA 1
ATOM 3410 C C . SER B 1 207 ? -1.904 -24.422 -16.359 1 97.62 207 SER B C 1
ATOM 3412 O O . SER B 1 207 ? -1.579 -25.484 -15.844 1 97.62 207 SER B O 1
ATOM 3414 N N . LYS B 1 208 ? -1.287 -23.25 -16.156 1 96.81 208 LYS B N 1
ATOM 3415 C CA . LYS B 1 208 ? -0.213 -23.188 -15.164 1 96.81 208 LYS B CA 1
ATOM 3416 C C . LYS B 1 208 ? -0.75 -23.422 -13.758 1 96.81 208 LYS B C 1
ATOM 3418 O O . LYS B 1 208 ? -0.138 -24.141 -12.969 1 96.81 208 LYS B O 1
ATOM 3423 N N . CYS B 1 209 ? -1.847 -22.844 -13.461 1 97.88 209 CYS B N 1
ATOM 3424 C CA . CYS B 1 209 ? -2.471 -23.047 -12.164 1 97.88 209 CYS B CA 1
ATOM 3425 C C . CYS B 1 209 ? -2.779 -24.531 -11.93 1 97.88 209 CYS B C 1
ATOM 3427 O O . CYS B 1 209 ? -2.547 -25.047 -10.844 1 97.88 209 CYS B O 1
ATOM 3429 N N . GLU B 1 210 ? -3.277 -25.188 -12.977 1 97.94 210 GLU B N 1
ATOM 3430 C CA . GLU B 1 210 ? -3.561 -26.609 -12.914 1 97.94 210 GLU B CA 1
ATOM 3431 C C . GLU B 1 210 ? -2.293 -27.422 -12.641 1 97.94 210 GLU B C 1
ATOM 3433 O O . GLU B 1 210 ? -2.305 -28.359 -11.836 1 97.94 210 GLU B O 1
ATOM 3438 N N . GLN B 1 211 ? -1.283 -27.016 -13.305 1 96.31 211 GLN B N 1
ATOM 3439 C CA . GLN B 1 211 ? -0.003 -27.703 -13.109 1 96.31 211 GLN B CA 1
ATOM 3440 C C . GLN B 1 211 ? 0.477 -27.562 -11.672 1 96.31 211 GLN B C 1
ATOM 3442 O O . GLN B 1 211 ? 0.933 -28.547 -11.07 1 96.31 211 GLN B O 1
ATOM 3447 N N . TYR B 1 212 ? 0.377 -26.375 -11.109 1 96.12 212 TYR B N 1
ATOM 3448 C CA . TYR B 1 212 ? 0.799 -26.156 -9.727 1 96.12 212 TYR B CA 1
ATOM 3449 C C . TYR B 1 212 ? -0.051 -26.969 -8.766 1 96.12 212 TYR B C 1
ATOM 3451 O O . TYR B 1 212 ? 0.466 -27.531 -7.793 1 96.12 212 TYR B O 1
ATOM 3459 N N . TYR B 1 213 ? -1.329 -27.062 -9.039 1 97.19 213 TYR B N 1
ATOM 3460 C CA . TYR B 1 213 ? -2.217 -27.844 -8.188 1 97.19 213 TYR B CA 1
ATOM 3461 C C . TYR B 1 213 ? -1.898 -29.328 -8.281 1 97.19 213 TYR B C 1
ATOM 3463 O O . TYR B 1 213 ? -1.884 -30.031 -7.273 1 97.19 213 TYR B O 1
ATOM 3471 N N . ASP B 1 214 ? -1.612 -29.797 -9.469 1 96.5 214 ASP B N 1
ATOM 3472 C CA . ASP B 1 214 ? -1.342 -31.219 -9.695 1 96.5 214 ASP B CA 1
ATOM 3473 C C . ASP B 1 214 ? -0.022 -31.641 -9.047 1 96.5 214 ASP B C 1
ATOM 3475 O O . ASP B 1 214 ? 0.216 -32.812 -8.82 1 96.5 214 ASP B O 1
ATOM 3479 N N . ASN B 1 215 ? 0.832 -30.656 -8.805 1 93.06 215 ASN B N 1
ATOM 3480 C CA . ASN B 1 215 ? 2.16 -30.938 -8.273 1 93.06 215 ASN B CA 1
ATOM 3481 C C . ASN B 1 215 ? 2.18 -30.859 -6.75 1 93.06 215 ASN B C 1
ATOM 3483 O O . ASN B 1 215 ? 3.244 -30.938 -6.133 1 93.06 215 ASN B O 1
ATOM 3487 N N . ILE B 1 216 ? 1.065 -30.688 -6.113 1 91.12 216 ILE B N 1
ATOM 3488 C CA . ILE B 1 216 ? 0.993 -30.656 -4.656 1 91.12 216 ILE B CA 1
ATOM 3489 C C . ILE B 1 216 ? 1.436 -32 -4.086 1 91.12 216 ILE B C 1
ATOM 3491 O O . ILE B 1 216 ? 1.061 -33.062 -4.602 1 91.12 216 ILE B O 1
#

Sequence (432 aa):
MYLDFSDNTKCCDSRTTFTLTPLPYGYEHLEPSIDRETVTIHHDKHQQAYVDKLNAAISKHPELFKKGVFEILSDLNALPEDIKKAVINNGGGVFNHEFYWSILGSKALNENSNLAKAITRDFGSFEAFKDIFTQTGITTFGSGWAWLISDANGKLSVVSTSNQDCPISEGKIPILTMDVWEHAYYLQYQNKRPEYITNFFNIIDWSKCEQYYDNIMYLDFSDNTKCCDSRTTFTLTPLPYGYEHLEPSIDRETVTIHHDKHQQAYVDKLNAAISKHPELFKKGVFEILSDLNALPEDIKKAVINNGGGVFNHEFYWSILGSKALNENSNLAKAITRDFGSFEAFKDIFTQTGITTFGSGWAWLISDANGKLSVVSTSNQDCPISEGKIPILTMDVWEHAYYLQYQNKRPEYITNFFNIIDWSKCEQYYDNI

Foldseek 3Di:
DCPPLDPLQAFAQVFQFDDQGDQPDQLCQLPPLAHSVLSCCLRVPVLRVLRVQLSVLCNVVRNCRRHHLLVCLLALVPDDPVSSVSSQQSSLSNVVVSSQSSFWHFDDADCPFPLNVLCCVQQVHPVSVLVVQLVQLVPPPAWWKWFWWAAPVLHTDIHIDHRSHDCSNVVIFTLHMDGNHCSNHCVPQNPNSSSSSVSRVRTGNNVSSSVSSVVD/DCPPLDPLQAFAQVFQFDDQGDQPDQLCQLPPLAHSVLSCCLRVPVLRVLRVQLSVLCNVVRNCRRHHLLVCLLALVPDDPVSSVSSQQSSLSNVVVSSQSSFWHFDDADCPFPLNVLCCVQQVHPVSVLVVQLVQLVPPPAWWKWFWWAAPVLHTDIHIDHRSHDCSNVVIFTLHMDGNHCSNHCVPQNPNSSSSSVSRVRTGNNVSSSVSSVVD

Radius of gyration: 23.09 Å; Cα contacts (8 Å, |Δi|>4): 765; chains: 2; bounding box: 54×65×49 Å

Solvent-accessible surface area (backbone atoms only — not comparable to full-atom values): 23055 Å² total; per-residue (Å²): 116,79,75,79,75,47,76,53,41,39,68,32,84,82,41,84,65,68,69,75,75,76,74,96,60,63,57,55,65,49,48,86,58,41,50,39,67,45,46,44,46,40,49,69,46,54,38,36,50,20,32,53,50,25,41,61,46,39,63,78,48,58,75,55,38,32,44,8,48,51,60,53,46,45,40,60,85,75,44,58,78,92,37,34,66,54,39,44,44,17,38,22,34,38,53,52,48,49,53,41,59,63,34,49,69,50,35,72,72,53,78,82,36,72,47,42,48,41,40,28,72,65,50,66,29,66,68,50,38,50,51,54,50,50,49,42,44,68,65,49,73,55,25,20,34,24,32,36,29,25,47,91,84,60,54,59,50,73,49,66,35,57,54,28,57,53,60,41,50,75,68,34,40,74,43,44,66,42,73,49,30,54,71,69,45,32,86,82,43,53,90,41,54,66,59,46,55,60,37,47,68,63,33,35,16,34,59,49,27,36,51,47,51,71,48,96,117,81,74,80,76,48,76,54,43,40,68,32,83,82,39,83,63,70,68,76,76,76,72,96,62,63,58,54,66,52,50,87,58,42,49,39,67,44,45,43,46,41,50,70,44,54,39,35,50,19,33,54,51,26,40,61,47,40,61,80,46,56,76,57,37,31,43,9,50,50,60,54,45,46,41,60,86,76,42,57,78,92,39,35,65,55,39,45,45,18,37,23,34,38,52,54,48,49,54,42,58,63,33,47,68,49,35,72,74,54,79,84,36,72,49,44,50,41,40,29,70,64,52,68,29,65,67,51,40,51,50,54,51,50,50,42,45,68,63,50,74,55,25,21,34,21,34,37,30,26,44,91,84,59,52,58,50,72,51,67,36,57,53,28,59,52,61,41,51,73,67,33,40,74,42,44,66,42,74,50,31,54,70,68,46,31,86,82,43,52,89,42,55,66,59,45,57,60,35,47,68,63,32,36,16,32,58,47,26,38,49,46,53,72,47,97

Organism: Clostridium novyi (strain NT) (NCBI:txid386415)

Nearest PDB structures (foldseek):
  4jyy-assembly1_A  TM=9.780E-01  e=1.870E-24  Clostridioides difficile 630
  1xuq-assembly1_B  TM=9.728E-01  e=6.469E-23  Bacillus anthracis
  6pro-assembly1_B  TM=9.610E-01  e=4.710E-23  Geobacillus stearothermophilus
  2rcv-assembly4_F  TM=9.662E-01  e=8.427E-23  Bacillus subtilis
  6bej-assembly1_A  TM=9.545E-01  e=1.318E-21  Xanthomonas citri

InterPro domains:
  IPR001189 Manganese/iron superoxide dismutase [PIRSF000349] (11-214)
  IPR001189 Manganese/iron superoxide dismutase [PR01703] (21-32)
  IPR001189 Manganese/iron superoxide dismutase [PR01703] (42-55)
  IPR001189 Manganese/iron superoxide dismutase [PR01703] (88-101)
  IPR001189 Manganese/iron superoxide dismutase [PR01703] (140-148)
  IPR001189 Manganese/iron superoxide dismutase [PR01703] (177-189)
  IPR019831 Manganese/iron superoxide dismutase, N-terminal [PF00081] (17-104)
  IPR019832 Manganese/iron superoxide dismutase, C-terminal [PF02777] (113-211)
  IPR019833 Manganese/iron superoxide dismutase, binding site [PS00088] (179-186)
  IPR036314 Manganese/iron superoxide dismutase, C-terminal domain superfamily [G3DSA:3.55.40.20] (106-216)
  IPR036314 Manganese/iron superoxide dismutase, C-terminal domain superfamily [SSF54719] (112-214)
  IPR036324 Manganese/iron superoxide dismutase, N-terminal domain superfamily [G3DSA:1.10.287.990] (35-105)
  IPR036324 Manganese/iron superoxide dismutase, N-terminal domain superfamily [SSF46609] (14-104)

Secondary structure (DSSP, 8-state):
----S-GGGS--TT--S---PPPSS-TTTTTTTS-HHHHHHIIIIIIHHHHHHHHHHHTTSGGGGGS-HHHHHH-GGGS-HHHHHHHHHHHHHHHHHHHHHHTBS-BPPPTTSHHHHHHHHHHSSHHHHHHHHHHHHHH--SSEEEEEEE-TT--EEEEEEETT--GGGGTPEEEEEEE-SGGGTHHHHTT-HHHHHHHHGGGBBHHHHHHHHHT-/----S-GGGS--TT--S---PPPSS-TTTTTTTS-HHHHHHIIIIIIHHHHHHHHHHHTTSGGGGGS-HHHHHH-GGGS-HHHHHHHHHHHHHHHHHHHHHHTBS-BPPPTTSHHHHHHHHHHSSHHHHHHHHHHHHHH--SSEEEEEEE-TT--EEEEEEETT--GGGGTPEEEEEEE-SGGGTHHHHTT-HHHHHHHHGGGBBHHHHHHHHHT-